Protein AF-0000000074025748 (afdb_homodimer)

Foldseek 3Di:
DVPLVVVCPDLVLLLQLLLLLLLLLLLLLLQLLLLLLQHGQLQLLLLLQLLLLQLLLQCLVVVDNVRSLVRLLVSLLVLLLVLLCCCVVVVPDSNVSSVVSNVCSLVVSQVVLCVRQVDGFKNPVRQGAAQFFAAPVVCCPPPSRSSNPGRAGPSSVVSVVVLVVSQCCLPPDPLNVLSNCNNPPVPVSVVVPHDSSVSSSVSSSSSSSSSSSSSNCQCRGSHVMRGRSSCVCSSVLSNLLCLLLVSHSVSSSVSSSQLSSLVSSLVVCVVVVNPSVVSVCRSVVSSVVSNVVSVVVVVVVVVVVVVVVD/DVVLVCVCPDLVLLLQLLLLLLLLLLLLLLQLLLLLLQHGQLQLLLLLQLLLLQLLLQCLVVVDNVRSLVRLLVSLLVLLLVLLCCCPVVVPDSNVSSVVSNVCSLVVSQVVLCVRQVDGFKNPVRQGAAQFFAAPVVCCPPPSVSSNPGRAGPSSVVSVVVLVVSQCCLPPDPLNVLSNCNNPPVPVSVVVPHDSSVSSSVSSSSSSSSSSSSSNCQCRGSHVMRGRSSCVCSSVLSNLLCLLLVSHSVSSSVSSSQLSSLVSSLVVCVVVVNPSVVSVCRSVVSSVVSNVVSVVVVVVVVVVVVVVVD

Radius of gyration: 24.57 Å; Cα contacts (8 Å, |Δi|>4): 1236; chains: 2; bounding box: 63×82×52 Å

Organism: NCBI:txid312168

Secondary structure (DSSP, 8-state):
-TTHHHHHTSHHHHHHHHHHHHHHHHHHHHHHHHHHTT---TTHHHHHHHHHHHHHHHHHHHT-HHHHHHHHHHHHHHHHHHHHIIIIIS---HHHHHHHHHHHHHHHHHHHHHHHH--SSB--S--PPPPPB---HHHHTSTTHHHHHTT-BHHHHHHHHHHHHHHHHHHHSHHHHHHHHHHH-HHHHHHTT--HHHHHHHHHHHHHHHHHHHHHHIIIII-SS-BTTTTTTHHHHHHHHHHHTTT-HHHHHHHHHHHHHHHHHHHHHHHTTS-HHHHHHHHHHHHHHHHHHHHHHHHHHHHHHHHH--/-TTHHHHHTSHHHHHHHHHHHHHHHHHHHHHHHHHHTT---TTHHHHHHHHHHHHHHHHHHHT-HHHHHHHHHHHHHHHHHHHHIIIIIS---HHHHHHHHHHHHHHHHHHHHHHHH--SSB--S--PPPPPB---HHHHTSTTHHHHHTT-BHHHHHHHHHHHHHHHHHHHSHHHHHHHHHHH-HHHHHHTT--HHHHHHHHHHHHHHHHHHHHHHIIIII-SS-BTTTTTTHHHHHHHHHHHTTT-HHHHHHHHHHHHHHHHHHHHHHHTTS-HHHHHHHHHHHHHHHHHHHHHHHHHHHHHHHHH--

InterPro domains:
  IPR001851 ABC transporter, permease [PF02653] (16-289)

pLDDT: mean 83.45, std 15.65, range [40.78, 98.81]

Structure (mmCIF, N/CA/C/O backbone):
data_AF-0000000074025748-model_v1
#
loop_
_entity.id
_entity.type
_entity.pdbx_description
1 polymer 'Simple sugar transport system permease protein'
#
loop_
_atom_site.group_PDB
_atom_site.id
_atom_site.type_symbol
_atom_site.label_atom_id
_atom_site.label_alt_id
_atom_site.label_comp_id
_atom_site.label_asym_id
_atom_site.label_entity_id
_atom_site.label_seq_id
_atom_site.pdbx_PDB_ins_code
_atom_site.Cartn_x
_atom_site.Cartn_y
_atom_site.Cartn_z
_atom_site.occupancy
_atom_site.B_iso_or_equiv
_atom_site.auth_seq_id
_atom_site.auth_comp_id
_atom_site.auth_asym_id
_atom_site.auth_atom_id
_atom_site.pdbx_PDB_model_num
ATOM 1 N N . MET A 1 1 ? -16.547 -20.031 23.531 1 47.56 1 MET A N 1
ATOM 2 C CA . MET A 1 1 ? -15.164 -20.453 23.344 1 47.56 1 MET A CA 1
ATOM 3 C C . MET A 1 1 ? -15.062 -21.969 23.219 1 47.56 1 MET A C 1
ATOM 5 O O . MET A 1 1 ? -14.141 -22.484 22.594 1 47.56 1 MET A O 1
ATOM 9 N N . GLU A 1 2 ? -15.875 -22.641 23.812 1 54.81 2 GLU A N 1
ATOM 10 C CA . GLU A 1 2 ? -15.875 -24.094 23.891 1 54.81 2 GLU A CA 1
ATOM 11 C C . GLU A 1 2 ? -16.062 -24.719 22.516 1 54.81 2 GLU A C 1
ATOM 13 O O . GLU A 1 2 ? -15.516 -25.781 22.234 1 54.81 2 GLU A O 1
ATOM 18 N N . ASN A 1 3 ? -16.625 -23.922 21.562 1 64.69 3 ASN A N 1
ATOM 19 C CA . ASN A 1 3 ? -17.016 -24.484 20.266 1 64.69 3 ASN A CA 1
ATOM 20 C C . ASN A 1 3 ? -16.031 -24.109 19.172 1 64.69 3 ASN A C 1
ATOM 22 O O . ASN A 1 3 ? -16.156 -24.578 18.031 1 64.69 3 ASN A O 1
ATOM 26 N N . LEU A 1 4 ? -14.945 -23.391 19.562 1 73.75 4 LEU A N 1
ATOM 27 C CA . LEU A 1 4 ? -14.008 -22.953 18.547 1 73.75 4 LEU A CA 1
ATOM 28 C C . LEU A 1 4 ? -13.008 -24.047 18.219 1 73.75 4 LEU A C 1
ATOM 30 O O . LEU A 1 4 ? -12.633 -24.234 17.047 1 73.75 4 LEU A O 1
ATOM 34 N N . LEU A 1 5 ? -12.695 -24.812 19.188 1 76.69 5 LEU A N 1
ATOM 35 C CA . LEU A 1 5 ? -11.648 -25.812 19 1 76.69 5 LEU A CA 1
ATOM 36 C C . LEU A 1 5 ? -12.117 -26.906 18.031 1 76.69 5 LEU A C 1
ATOM 38 O O . LEU A 1 5 ? -11.406 -27.25 17.094 1 76.69 5 LEU A O 1
ATOM 42 N N . PRO A 1 6 ? -13.281 -27.391 18.328 1 75.19 6 PRO A N 1
ATOM 43 C CA . PRO A 1 6 ? -13.758 -28.391 17.359 1 75.19 6 PRO A CA 1
ATOM 44 C C . PRO A 1 6 ? -13.859 -27.828 15.938 1 75.19 6 PRO A C 1
ATOM 46 O O . PRO A 1 6 ? -13.648 -28.562 14.969 1 75.19 6 PRO A O 1
ATOM 49 N N . ILE A 1 7 ? -14.102 -26.656 15.82 1 76.69 7 ILE A N 1
ATOM 50 C CA . ILE A 1 7 ? -14.234 -26.031 14.508 1 76.69 7 ILE A CA 1
ATOM 51 C C . ILE A 1 7 ? -12.867 -25.922 13.844 1 76.69 7 ILE A C 1
ATOM 53 O O . ILE A 1 7 ? -12.711 -26.266 12.664 1 76.69 7 ILE A O 1
ATOM 57 N N . ILE A 1 8 ? -11.945 -25.578 14.648 1 80.19 8 ILE A N 1
ATOM 58 C CA . ILE A 1 8 ? -10.602 -25.359 14.133 1 80.19 8 ILE A CA 1
ATOM 59 C C . ILE A 1 8 ? -10 -26.688 13.688 1 80.19 8 ILE A C 1
ATOM 61 O O . ILE A 1 8 ? -9.25 -26.75 12.719 1 80.19 8 ILE A O 1
ATOM 65 N N . PHE A 1 9 ? -10.414 -27.719 14.312 1 80.81 9 PHE A N 1
ATOM 66 C CA . PHE A 1 9 ? -9.844 -29.016 13.969 1 80.81 9 PHE A CA 1
ATOM 67 C C . PHE A 1 9 ? -10.75 -29.781 13.008 1 80.81 9 PHE A C 1
ATOM 69 O O . PHE A 1 9 ? -10.516 -30.953 12.719 1 80.81 9 PHE A O 1
ATOM 76 N N . SER A 1 10 ? -11.648 -29.125 12.469 1 79.81 10 SER A N 1
ATOM 77 C CA . SER A 1 10 ? -12.562 -29.766 11.516 1 79.81 10 SER A CA 1
ATOM 78 C C . SER A 1 10 ? -12 -29.719 10.102 1 79.81 10 SER A C 1
ATOM 80 O O . SER A 1 10 ? -11.125 -28.906 9.797 1 79.81 10 SER A O 1
ATOM 82 N N . THR A 1 11 ? -12.477 -30.688 9.32 1 78.69 11 THR A N 1
ATOM 83 C CA . THR A 1 11 ? -12.062 -30.75 7.922 1 78.69 11 THR A CA 1
ATOM 84 C C . THR A 1 11 ? -12.602 -29.562 7.137 1 78.69 11 THR A C 1
ATOM 86 O O . THR A 1 11 ? -11.953 -29.078 6.203 1 78.69 11 THR A O 1
ATOM 89 N N . SER A 1 12 ? -13.688 -29.109 7.57 1 81.06 12 SER A N 1
ATOM 90 C CA . SER A 1 12 ? -14.281 -27.953 6.914 1 81.06 12 SER A CA 1
ATOM 91 C C . SER A 1 12 ? -13.422 -26.719 7.102 1 81.06 12 SER A C 1
ATOM 93 O O . SER A 1 12 ? -13.32 -25.891 6.195 1 81.06 12 SER A O 1
ATOM 95 N N . PHE A 1 13 ? -12.859 -26.641 8.242 1 86.81 13 PHE A N 1
ATOM 96 C CA . PHE A 1 13 ? -11.992 -25.5 8.508 1 86.81 13 PHE A CA 1
ATOM 97 C C . PHE A 1 13 ? -10.711 -25.594 7.684 1 86.81 13 PHE A C 1
ATOM 99 O O . PHE A 1 13 ? -10.25 -24.594 7.129 1 86.81 13 PHE A O 1
ATOM 106 N N . ALA A 1 14 ? -10.172 -26.734 7.613 1 87 14 ALA A N 1
ATOM 107 C CA . ALA A 1 14 ? -8.977 -26.922 6.797 1 87 14 ALA A CA 1
ATOM 108 C C . ALA A 1 14 ? -9.25 -26.578 5.336 1 87 14 ALA A C 1
ATOM 110 O O . ALA A 1 14 ? -8.391 -26.016 4.656 1 87 14 ALA A O 1
ATOM 111 N N . TYR A 1 15 ? -10.422 -26.969 4.906 1 86.38 15 TYR A N 1
ATOM 112 C CA . TYR A 1 15 ? -10.852 -26.609 3.559 1 86.38 15 TYR A CA 1
ATOM 113 C C . TYR A 1 15 ? -10.883 -25.094 3.377 1 86.38 15 TYR A C 1
ATOM 115 O O . TYR A 1 15 ? -10.391 -24.578 2.371 1 86.38 15 TYR A O 1
ATOM 123 N N . SER A 1 16 ? -11.398 -24.438 4.379 1 86.94 16 SER A N 1
ATOM 124 C CA . SER A 1 16 ? -11.508 -22.984 4.32 1 86.94 16 SER A CA 1
ATOM 125 C C . SER A 1 16 ? -10.133 -22.328 4.34 1 86.94 16 SER A C 1
ATOM 127 O O . SER A 1 16 ? -9.922 -21.312 3.686 1 86.94 16 SER A O 1
ATOM 129 N N . VAL A 1 17 ? -9.25 -22.859 5.07 1 90.44 17 VAL A N 1
ATOM 130 C CA . VAL A 1 17 ? -7.902 -22.312 5.164 1 90.44 17 VAL A CA 1
ATOM 131 C C . VAL A 1 17 ? -7.234 -22.344 3.791 1 90.44 17 VAL A C 1
ATOM 133 O O . VAL A 1 17 ? -6.652 -21.344 3.35 1 90.44 17 VAL A O 1
ATOM 136 N N . LEU A 1 18 ? -7.363 -23.453 3.15 1 91.88 18 LEU A N 1
ATOM 137 C CA . LEU A 1 18 ? -6.73 -23.594 1.842 1 91.88 18 LEU A CA 1
ATOM 138 C C . LEU A 1 18 ? -7.383 -22.672 0.82 1 91.88 18 LEU A C 1
ATOM 140 O O . LEU A 1 18 ? -6.703 -22.109 -0.042 1 91.88 18 LEU A O 1
ATOM 144 N N . ARG A 1 19 ? -8.656 -22.531 0.959 1 90.62 19 ARG A N 1
ATOM 145 C CA . ARG A 1 19 ? -9.406 -21.656 0.062 1 90.62 19 ARG A CA 1
ATOM 146 C C . ARG A 1 19 ? -8.961 -20.219 0.207 1 90.62 19 ARG A C 1
ATOM 148 O O . ARG A 1 19 ? -8.727 -19.531 -0.791 1 90.62 19 ARG A O 1
ATOM 155 N N . VAL A 1 20 ? -8.773 -19.812 1.42 1 90.44 20 VAL A N 1
ATOM 156 C CA . VAL A 1 20 ? -8.422 -18.422 1.695 1 90.44 20 VAL A CA 1
ATOM 157 C C . VAL A 1 20 ? -6.938 -18.203 1.401 1 90.44 20 VAL A C 1
ATOM 159 O O . VAL A 1 20 ? -6.539 -17.094 1.01 1 90.44 20 VAL A O 1
ATOM 162 N N . THR A 1 21 ? -6.168 -19.203 1.492 1 94.94 21 THR A N 1
ATOM 163 C CA . THR A 1 21 ? -4.727 -19.141 1.292 1 94.94 21 THR A CA 1
ATOM 164 C C . THR A 1 21 ? -4.391 -19.016 -0.193 1 94.94 21 THR A C 1
ATOM 166 O O . THR A 1 21 ? -3.377 -18.422 -0.562 1 94.94 21 THR A O 1
ATOM 169 N N . THR A 1 22 ? -5.195 -19.484 -1.044 1 96.25 22 THR A N 1
ATOM 170 C CA . THR A 1 22 ? -4.895 -19.672 -2.459 1 96.25 22 THR A CA 1
ATOM 171 C C . THR A 1 22 ? -4.527 -18.328 -3.111 1 96.25 22 THR A C 1
ATOM 173 O O . THR A 1 22 ? -3.469 -18.219 -3.732 1 96.25 22 THR A O 1
ATOM 176 N N . PRO A 1 23 ? -5.336 -17.281 -2.971 1 96.56 23 PRO A N 1
ATOM 177 C CA . PRO A 1 23 ? -4.953 -16.031 -3.619 1 96.56 23 PRO A CA 1
ATOM 178 C C . PRO A 1 23 ? -3.691 -15.414 -3.014 1 96.56 23 PRO A C 1
ATOM 180 O O . PRO A 1 23 ? -2.885 -14.82 -3.732 1 96.56 23 PRO A O 1
ATOM 183 N N . ILE A 1 24 ? -3.488 -15.586 -1.775 1 95.88 24 ILE A N 1
ATOM 184 C CA . ILE A 1 24 ? -2.305 -15.078 -1.092 1 95.88 24 ILE A CA 1
ATOM 185 C C . ILE A 1 24 ? -1.064 -15.812 -1.591 1 95.88 24 ILE A C 1
ATOM 187 O O . ILE A 1 24 ? -0.014 -15.203 -1.8 1 95.88 24 ILE A O 1
ATOM 191 N N . LEU A 1 25 ? -1.272 -17.094 -1.75 1 97.88 25 LEU A N 1
ATOM 192 C CA . LEU A 1 25 ? -0.148 -17.906 -2.186 1 97.88 25 LEU A CA 1
ATOM 193 C C . LEU A 1 25 ? 0.302 -17.516 -3.588 1 97.88 25 LEU A C 1
ATOM 195 O O . LEU A 1 25 ? 1.498 -17.344 -3.836 1 97.88 25 LEU A O 1
ATOM 199 N N . PHE A 1 26 ? -0.607 -17.344 -4.539 1 98.56 26 PHE A N 1
ATOM 200 C CA . PHE A 1 26 ? -0.257 -16.891 -5.879 1 98.56 26 PHE A CA 1
ATOM 201 C C . PHE A 1 26 ? 0.502 -15.562 -5.816 1 98.56 26 PHE A C 1
ATOM 203 O O . PHE A 1 26 ? 1.557 -15.422 -6.438 1 98.56 26 PHE A O 1
ATOM 210 N N . ALA A 1 27 ? -0.057 -14.648 -5.07 1 98.38 27 ALA A N 1
ATOM 211 C CA . ALA A 1 27 ? 0.539 -13.32 -4.973 1 98.38 27 ALA A CA 1
ATOM 212 C C . ALA A 1 27 ? 1.906 -13.375 -4.297 1 98.38 27 ALA A C 1
ATOM 214 O O . ALA A 1 27 ? 2.816 -12.633 -4.66 1 98.38 27 ALA A O 1
ATOM 215 N N . SER A 1 28 ? 2.051 -14.242 -3.285 1 97.88 28 SER A N 1
ATOM 216 C CA . SER A 1 28 ? 3.324 -14.352 -2.58 1 97.88 28 SER A CA 1
ATOM 217 C C . SER A 1 28 ? 4.402 -14.953 -3.477 1 97.88 28 SER A C 1
ATOM 219 O O . SER A 1 28 ? 5.559 -14.539 -3.428 1 97.88 28 SER A O 1
ATOM 221 N N . LEU A 1 29 ? 4.027 -15.961 -4.211 1 98.56 29 LEU A N 1
ATOM 222 C CA . LEU A 1 29 ? 4.969 -16.547 -5.164 1 98.56 29 LEU A CA 1
ATOM 223 C C . LEU A 1 29 ? 5.363 -15.523 -6.227 1 98.56 29 LEU A C 1
ATOM 225 O O . LEU A 1 29 ? 6.504 -15.508 -6.688 1 98.56 29 LEU A O 1
ATOM 229 N N . ALA A 1 30 ? 4.367 -14.688 -6.625 1 98.69 30 ALA A N 1
ATOM 230 C CA . ALA A 1 30 ? 4.656 -13.578 -7.531 1 98.69 30 ALA A CA 1
ATOM 231 C C . ALA A 1 30 ? 5.695 -12.633 -6.93 1 98.69 30 ALA A C 1
ATOM 233 O O . ALA A 1 30 ? 6.613 -12.195 -7.625 1 98.69 30 ALA A O 1
ATOM 234 N N . ALA A 1 31 ? 5.555 -12.375 -5.703 1 97.62 31 ALA A N 1
ATOM 235 C CA . ALA A 1 31 ? 6.465 -11.477 -5 1 97.62 31 ALA A CA 1
ATOM 236 C C . ALA A 1 31 ? 7.879 -12.047 -4.953 1 97.62 31 ALA A C 1
ATOM 238 O O . ALA A 1 31 ? 8.859 -11.305 -5.066 1 97.62 31 ALA A O 1
ATOM 239 N N . ILE A 1 32 ? 8.039 -13.328 -4.836 1 97.75 32 ILE A N 1
ATOM 240 C CA . ILE A 1 32 ? 9.344 -13.977 -4.754 1 97.75 32 ILE A CA 1
ATOM 241 C C . ILE A 1 32 ? 10.133 -13.719 -6.035 1 97.75 32 ILE A C 1
ATOM 243 O O . ILE A 1 32 ? 11.305 -13.359 -5.988 1 97.75 32 ILE A O 1
ATOM 247 N N . ILE A 1 33 ? 9.484 -13.867 -7.125 1 98.25 33 ILE A N 1
ATOM 248 C CA . ILE A 1 33 ? 10.164 -13.82 -8.414 1 98.25 33 ILE A CA 1
ATOM 249 C C . ILE A 1 33 ? 10.719 -12.422 -8.656 1 98.25 33 ILE A C 1
ATOM 251 O O . ILE A 1 33 ? 11.891 -12.266 -9.008 1 98.25 33 ILE A O 1
ATOM 255 N N . SER A 1 34 ? 9.891 -11.445 -8.477 1 97.75 34 SER A N 1
ATOM 256 C CA . SER A 1 34 ? 10.352 -10.078 -8.703 1 97.75 34 SER A CA 1
ATOM 257 C C . SER A 1 34 ? 11.414 -9.68 -7.684 1 97.75 34 SER A C 1
ATOM 259 O O . SER A 1 34 ? 12.414 -9.047 -8.031 1 97.75 34 SER A O 1
ATOM 261 N N . ASP A 1 35 ? 11.195 -10.109 -6.488 1 95.75 35 ASP A N 1
ATOM 262 C CA . ASP A 1 35 ? 12.141 -9.773 -5.426 1 95.75 35 ASP A CA 1
ATOM 263 C C . ASP A 1 35 ? 13.508 -10.398 -5.688 1 95.75 35 ASP A C 1
ATOM 265 O O . ASP A 1 35 ? 14.539 -9.766 -5.461 1 95.75 35 ASP A O 1
ATOM 269 N N . LYS A 1 36 ? 13.547 -11.594 -6.133 1 97.12 36 LYS A N 1
ATOM 270 C CA . LYS A 1 36 ? 14.797 -12.297 -6.414 1 97.12 36 LYS A CA 1
ATOM 271 C C . LYS A 1 36 ? 15.562 -11.617 -7.551 1 97.12 36 LYS A C 1
ATOM 273 O O . LYS A 1 36 ? 16.781 -11.781 -7.672 1 97.12 36 LYS A O 1
ATOM 278 N N . ALA A 1 37 ? 14.852 -10.891 -8.336 1 97.69 37 ALA A N 1
ATOM 279 C CA . ALA A 1 37 ? 15.5 -10.164 -9.43 1 97.69 37 ALA A CA 1
ATOM 280 C C . ALA A 1 37 ? 15.969 -8.789 -8.977 1 97.69 37 ALA A C 1
ATOM 282 O O . ALA A 1 37 ? 16.484 -8.008 -9.781 1 97.69 37 ALA A O 1
ATOM 283 N N . GLY A 1 38 ? 15.711 -8.453 -7.738 1 94.5 38 GLY A N 1
ATOM 284 C CA . GLY A 1 38 ? 16.172 -7.188 -7.195 1 94.5 38 GLY A CA 1
ATOM 285 C C . GLY A 1 38 ? 15.164 -6.066 -7.371 1 94.5 38 GLY A C 1
ATOM 286 O O . GLY A 1 38 ? 15.492 -4.895 -7.176 1 94.5 38 GLY A O 1
ATOM 287 N N . VAL A 1 39 ? 13.961 -6.395 -7.785 1 94.25 39 VAL A N 1
ATOM 288 C CA . VAL A 1 39 ? 12.914 -5.398 -7.965 1 94.25 39 VAL A CA 1
ATOM 289 C C . VAL A 1 39 ? 11.648 -5.84 -7.238 1 94.25 39 VAL A C 1
ATOM 291 O O . VAL A 1 39 ? 11.133 -6.938 -7.484 1 94.25 39 VAL A O 1
ATOM 294 N N . ILE A 1 40 ? 11.18 -5.031 -6.395 1 92.38 40 ILE A N 1
ATOM 295 C CA . ILE A 1 40 ? 10.008 -5.391 -5.602 1 92.38 40 ILE A CA 1
ATOM 296 C C . ILE A 1 40 ? 8.734 -4.977 -6.344 1 92.38 40 ILE A C 1
ATOM 298 O O . ILE A 1 40 ? 8.617 -3.836 -6.797 1 92.38 40 ILE A O 1
ATOM 302 N N . ASN A 1 41 ? 7.805 -5.891 -6.48 1 95.75 41 ASN A N 1
ATOM 303 C CA . ASN A 1 41 ? 6.527 -5.586 -7.117 1 95.75 41 ASN A CA 1
ATOM 304 C C . ASN A 1 41 ? 5.477 -5.172 -6.094 1 95.75 41 ASN A C 1
ATOM 306 O O . ASN A 1 41 ? 4.625 -5.98 -5.711 1 95.75 41 ASN A O 1
ATOM 310 N N . ILE A 1 42 ? 5.441 -3.916 -5.828 1 91.88 42 ILE A N 1
ATOM 311 C CA . ILE A 1 42 ? 4.512 -3.375 -4.844 1 91.88 42 ILE A CA 1
ATOM 312 C C . ILE A 1 42 ? 3.119 -3.258 -5.461 1 91.88 42 ILE A C 1
ATOM 314 O O . ILE A 1 42 ? 2.125 -3.129 -4.742 1 91.88 42 ILE A O 1
ATOM 318 N N . GLY A 1 43 ? 3.01 -3.434 -6.707 1 95.19 43 GLY A N 1
ATOM 319 C CA . GLY A 1 43 ? 1.751 -3.266 -7.418 1 95.19 43 GLY A CA 1
ATOM 320 C C . GLY A 1 43 ? 0.9 -4.523 -7.426 1 95.19 43 GLY A C 1
ATOM 321 O O . GLY A 1 43 ? -0.123 -4.582 -8.109 1 95.19 43 GLY A O 1
ATOM 322 N N . LEU A 1 44 ? 1.268 -5.492 -6.656 1 97.5 44 LEU A N 1
ATOM 323 C CA . LEU A 1 44 ? 0.586 -6.781 -6.676 1 97.5 44 LEU A CA 1
ATOM 324 C C . LEU A 1 44 ? -0.895 -6.621 -6.352 1 97.5 44 LEU A C 1
ATOM 326 O O . LEU A 1 44 ? -1.743 -7.281 -6.953 1 97.5 44 LEU A O 1
ATOM 330 N N . GLU A 1 45 ? -1.177 -5.777 -5.422 1 95.25 45 GLU A N 1
ATOM 331 C CA . GLU A 1 45 ? -2.561 -5.527 -5.027 1 95.25 45 GLU A CA 1
ATOM 332 C C . GLU A 1 45 ? -3.402 -5.086 -6.223 1 95.25 45 GLU A C 1
ATOM 334 O O . GLU A 1 45 ? -4.473 -5.645 -6.477 1 95.25 45 GLU A O 1
ATOM 339 N N . GLY A 1 46 ? -2.9 -4.133 -6.926 1 95.75 46 GLY A N 1
ATOM 340 C CA . GLY A 1 46 ? -3.611 -3.604 -8.078 1 95.75 46 GLY A CA 1
ATOM 341 C C . GLY A 1 46 ? -3.631 -4.555 -9.258 1 95.75 46 GLY A C 1
ATOM 342 O O . GLY A 1 46 ? -4.625 -4.637 -9.984 1 95.75 46 GLY A O 1
ATOM 343 N N . ILE A 1 47 ? -2.582 -5.234 -9.461 1 98.12 47 ILE A N 1
ATOM 344 C CA . ILE A 1 47 ? -2.484 -6.195 -10.555 1 98.12 47 ILE A CA 1
ATOM 345 C C . ILE A 1 47 ? -3.51 -7.312 -10.352 1 98.12 47 ILE A C 1
ATOM 347 O O . ILE A 1 47 ? -4.238 -7.668 -11.281 1 98.12 47 ILE A O 1
ATOM 351 N N . MET A 1 48 ? -3.594 -7.805 -9.141 1 98.38 48 MET A N 1
ATOM 352 C CA . MET A 1 48 ? -4.582 -8.836 -8.836 1 98.38 48 MET A CA 1
ATOM 353 C C . MET A 1 48 ? -6 -8.32 -9.07 1 98.38 48 MET A C 1
ATOM 355 O O . MET A 1 48 ? -6.832 -9.016 -9.648 1 98.38 48 MET A O 1
ATOM 359 N N . LEU A 1 49 ? -6.234 -7.113 -8.633 1 96.06 49 LEU A N 1
ATOM 360 C CA . LEU A 1 49 ? -7.566 -6.523 -8.711 1 96.06 49 LEU A CA 1
ATOM 361 C C . LEU A 1 49 ? -8 -6.363 -10.164 1 96.06 49 LEU A C 1
ATOM 363 O O . LEU A 1 49 ? -9.125 -6.73 -10.523 1 96.06 49 LEU A O 1
ATOM 367 N N . PHE A 1 50 ? -7.133 -5.805 -10.977 1 97.12 50 PHE A N 1
ATOM 368 C CA . PHE A 1 50 ? -7.453 -5.602 -12.383 1 97.12 50 PHE A CA 1
ATOM 369 C C . PHE A 1 50 ? -7.633 -6.934 -13.094 1 97.12 50 PHE A C 1
ATOM 371 O O . PHE A 1 50 ? -8.5 -7.07 -13.961 1 97.12 50 PHE A O 1
ATOM 378 N N . ALA A 1 51 ? -6.797 -7.859 -12.75 1 98.38 51 ALA A N 1
ATOM 379 C CA . ALA A 1 51 ? -6.906 -9.195 -13.328 1 98.38 51 ALA A CA 1
ATOM 380 C C . ALA A 1 51 ? -8.242 -9.844 -12.961 1 98.38 51 ALA A C 1
ATOM 382 O O . ALA A 1 51 ? -8.859 -10.508 -13.789 1 98.38 51 ALA A O 1
ATOM 383 N N . ALA A 1 52 ? -8.648 -9.703 -11.727 1 96.81 52 ALA A N 1
ATOM 384 C CA . ALA A 1 52 ? -9.938 -10.234 -11.281 1 96.81 52 ALA A CA 1
ATOM 385 C C . ALA A 1 52 ? -11.078 -9.688 -12.133 1 96.81 52 ALA A C 1
ATOM 387 O O . ALA A 1 52 ? -11.969 -10.438 -12.539 1 96.81 52 ALA A O 1
ATOM 388 N N . LEU A 1 53 ? -11.039 -8.414 -12.406 1 95.19 53 LEU A N 1
ATOM 389 C CA . LEU A 1 53 ? -12.094 -7.789 -13.203 1 95.19 53 LEU A CA 1
ATOM 390 C C . LEU A 1 53 ? -12.086 -8.312 -14.633 1 95.19 53 LEU A C 1
ATOM 392 O O . LEU A 1 53 ? -13.125 -8.711 -15.164 1 95.19 53 LEU A O 1
ATOM 396 N N . MET A 1 54 ? -10.898 -8.281 -15.219 1 96.62 54 MET A N 1
ATOM 397 C CA . MET A 1 54 ? -10.805 -8.672 -16.625 1 96.62 54 MET A CA 1
ATOM 398 C C . MET A 1 54 ? -11.148 -10.148 -16.797 1 96.62 54 MET A C 1
ATOM 400 O O . MET A 1 54 ? -11.703 -10.539 -17.828 1 96.62 54 MET A O 1
ATOM 404 N N . GLY A 1 55 ? -10.797 -10.945 -15.797 1 95.75 55 GLY A N 1
ATOM 405 C CA . GLY A 1 55 ? -11.203 -12.344 -15.844 1 95.75 55 GLY A CA 1
ATOM 406 C C . GLY A 1 55 ? -12.711 -12.516 -15.922 1 95.75 55 GLY A C 1
ATOM 407 O O . GLY A 1 55 ? -13.211 -13.242 -16.781 1 95.75 55 GLY A O 1
ATOM 408 N N . VAL A 1 56 ? -13.43 -11.828 -15.117 1 92.62 56 VAL A N 1
ATOM 409 C CA . VAL A 1 56 ? -14.883 -11.945 -15.047 1 92.62 56 VAL A CA 1
ATOM 410 C C . VAL A 1 56 ? -15.508 -11.398 -16.328 1 92.62 56 VAL A C 1
ATOM 412 O O . VAL A 1 56 ? -16.422 -12.008 -16.891 1 92.62 56 VAL A O 1
ATOM 415 N N . ILE A 1 57 ? -15.023 -10.242 -16.781 1 92.94 57 ILE A N 1
ATOM 416 C CA . ILE A 1 57 ? -15.586 -9.602 -17.953 1 92.94 57 ILE A CA 1
ATOM 417 C C . ILE A 1 57 ? -15.391 -10.5 -19.172 1 92.94 57 ILE A C 1
ATOM 419 O O . ILE A 1 57 ? -16.328 -10.742 -19.938 1 92.94 57 ILE A O 1
ATOM 423 N N . SER A 1 58 ? -14.234 -10.961 -19.328 1 93.62 58 SER A N 1
ATOM 424 C CA . SER A 1 58 ? -13.93 -11.789 -20.5 1 93.62 58 SER A CA 1
ATOM 425 C C . SER A 1 58 ? -14.672 -13.117 -20.438 1 93.62 58 SER A C 1
ATOM 427 O O . SER A 1 58 ? -15.148 -13.617 -21.453 1 93.62 58 SER A O 1
ATOM 429 N N . SER A 1 59 ? -14.711 -13.664 -19.25 1 91.75 59 SER A N 1
ATOM 430 C CA . SER A 1 59 ? -15.453 -14.914 -19.094 1 91.75 59 SER A CA 1
ATOM 431 C C . SER A 1 59 ? -16.938 -14.719 -19.391 1 91.75 59 SER A C 1
ATOM 433 O O . SER A 1 59 ? -17.578 -15.586 -19.984 1 91.75 59 SER A O 1
ATOM 435 N N . ALA A 1 60 ? -17.484 -13.664 -18.953 1 87.06 60 ALA A N 1
ATOM 436 C CA . ALA A 1 60 ? -18.906 -13.367 -19.156 1 87.06 60 ALA A CA 1
ATOM 437 C C . ALA A 1 60 ? -19.219 -13.18 -20.641 1 87.06 60 ALA A C 1
ATOM 439 O O . ALA A 1 60 ? -20.266 -13.633 -21.125 1 87.06 60 ALA A O 1
ATOM 440 N N . PHE A 1 61 ? -18.375 -12.523 -21.328 1 89.06 61 PHE A N 1
ATOM 441 C CA . PHE A 1 61 ? -18.609 -12.219 -22.734 1 89.06 61 PHE A CA 1
ATOM 442 C C . PHE A 1 61 ? -18.391 -13.453 -23.594 1 89.06 61 PHE A C 1
ATOM 444 O O . PHE A 1 61 ? -19.094 -13.656 -24.578 1 89.06 61 PHE A O 1
ATOM 451 N N . THR A 1 62 ? -17.438 -14.281 -23.234 1 91.19 62 THR A N 1
ATOM 452 C CA . THR A 1 62 ? -17.094 -15.414 -24.078 1 91.19 62 THR A CA 1
ATOM 453 C C . THR A 1 62 ? -17.734 -16.703 -23.562 1 91.19 62 THR A C 1
ATOM 455 O O . THR A 1 62 ? -17.766 -17.703 -24.25 1 91.19 62 THR A O 1
ATOM 458 N N . GLN A 1 63 ? -18.172 -16.688 -22.312 1 89.19 63 GLN A N 1
ATOM 459 C CA . GLN A 1 63 ? -18.75 -17.859 -21.641 1 89.19 63 GLN A CA 1
ATOM 460 C C . GLN A 1 63 ? -17.734 -19 -21.547 1 89.19 63 GLN A C 1
ATOM 462 O O . GLN A 1 63 ? -18.094 -20.156 -21.734 1 89.19 63 GLN A O 1
ATOM 467 N N . SER A 1 64 ? -16.547 -18.625 -21.438 1 91.62 64 SER A N 1
ATOM 468 C CA . SER A 1 64 ? -15.477 -19.594 -21.312 1 91.62 64 SER A CA 1
ATOM 469 C C . SER A 1 64 ? -14.594 -19.297 -20.109 1 91.62 64 SER A C 1
ATOM 471 O O . SER A 1 64 ? -14.055 -18.188 -19.984 1 91.62 64 SER A O 1
ATOM 473 N N . VAL A 1 65 ? -14.422 -20.266 -19.25 1 90.62 65 VAL A N 1
ATOM 474 C CA . VAL A 1 65 ? -13.602 -20.125 -18.047 1 90.62 65 VAL A CA 1
ATOM 475 C C . VAL A 1 65 ? -12.133 -19.984 -18.438 1 90.62 65 VAL A C 1
ATOM 477 O O . VAL A 1 65 ? -11.406 -19.172 -17.859 1 90.62 65 VAL A O 1
ATOM 480 N N . LEU A 1 66 ? -11.766 -20.703 -19.422 1 93.25 66 LEU A N 1
ATOM 481 C CA . LEU A 1 66 ? -10.375 -20.719 -19.859 1 93.25 66 LEU A CA 1
ATOM 482 C C . LEU A 1 66 ? -9.977 -19.344 -20.406 1 93.25 66 LEU A C 1
ATOM 484 O O . LEU A 1 66 ? -8.891 -18.844 -20.109 1 93.25 66 LEU A O 1
ATOM 488 N N . ILE A 1 67 ? -10.844 -18.766 -21.172 1 95.19 67 ILE A N 1
ATOM 489 C CA . ILE A 1 67 ? -10.555 -17.453 -21.719 1 95.19 67 ILE A CA 1
ATOM 490 C C . ILE A 1 67 ? -10.5 -16.422 -20.594 1 95.19 67 ILE A C 1
ATOM 492 O O . ILE A 1 67 ? -9.688 -15.492 -20.641 1 95.19 67 ILE A O 1
ATOM 496 N N . GLY A 1 68 ? -11.391 -16.562 -19.594 1 95.5 68 GLY A N 1
ATOM 497 C CA . GLY A 1 68 ? -11.359 -15.664 -18.438 1 95.5 68 GLY A CA 1
ATOM 498 C C . GLY A 1 68 ? -10.031 -15.703 -17.703 1 95.5 68 GLY A C 1
ATOM 499 O O . GLY A 1 68 ? -9.445 -14.656 -17.422 1 95.5 68 GLY A O 1
ATOM 500 N N . VAL A 1 69 ? -9.562 -16.922 -17.5 1 96.12 69 VAL A N 1
ATOM 501 C CA . VAL A 1 69 ? -8.312 -17.094 -16.766 1 96.12 69 VAL A CA 1
ATOM 502 C C . VAL A 1 69 ? -7.148 -16.562 -17.594 1 96.12 69 VAL A C 1
ATOM 504 O O . VAL A 1 69 ? -6.262 -15.883 -17.078 1 96.12 69 VAL A O 1
ATOM 507 N N . LEU A 1 70 ? -7.137 -16.828 -18.891 1 97.75 70 LEU A N 1
ATOM 508 C CA . LEU A 1 70 ? -6.074 -16.375 -19.781 1 97.75 70 LEU A CA 1
ATOM 509 C C . LEU A 1 70 ? -6.039 -14.844 -19.844 1 97.75 70 LEU A C 1
ATOM 511 O O . LEU A 1 70 ? -4.961 -14.242 -19.875 1 97.75 70 LEU A O 1
ATOM 515 N N . CYS A 1 71 ? -7.211 -14.266 -19.844 1 97.62 71 CYS A N 1
ATOM 516 C CA . CYS A 1 71 ? -7.281 -12.812 -19.859 1 97.62 71 CYS A CA 1
ATOM 517 C C . CYS A 1 71 ? -6.789 -12.219 -18.547 1 97.62 71 CYS A C 1
ATOM 519 O O . CYS A 1 71 ? -6.156 -11.164 -18.547 1 97.62 71 CYS A O 1
ATOM 521 N N . ALA A 1 72 ? -7.145 -12.859 -17.453 1 98.19 72 ALA A N 1
ATOM 522 C CA . ALA A 1 72 ? -6.637 -12.406 -16.156 1 98.19 72 ALA A CA 1
ATOM 523 C C . ALA A 1 72 ? -5.113 -12.453 -16.125 1 98.19 72 ALA A C 1
ATOM 525 O O . ALA A 1 72 ? -4.469 -11.492 -15.695 1 98.19 72 ALA A O 1
ATOM 526 N N . VAL A 1 73 ? -4.551 -13.539 -16.625 1 98.69 73 VAL A N 1
ATOM 527 C CA . VAL A 1 73 ? -3.102 -13.695 -16.641 1 98.69 73 VAL A CA 1
ATOM 528 C C . VAL A 1 73 ? -2.48 -12.648 -17.578 1 98.69 73 VAL A C 1
ATOM 530 O O . VAL A 1 73 ? -1.488 -12.008 -17.219 1 98.69 73 VAL A O 1
ATOM 533 N N . ALA A 1 74 ? -3.049 -12.445 -18.703 1 98.75 74 ALA A N 1
ATOM 534 C CA . ALA A 1 74 ? -2.557 -11.461 -19.672 1 98.75 74 ALA A CA 1
ATOM 535 C C . ALA A 1 74 ? -2.584 -10.055 -19.062 1 98.75 74 ALA A C 1
ATOM 537 O O . ALA A 1 74 ? -1.664 -9.266 -19.281 1 98.75 74 ALA A O 1
ATOM 538 N N . THR A 1 75 ? -3.664 -9.766 -18.375 1 98.5 75 THR A N 1
ATOM 539 C CA . THR A 1 75 ? -3.785 -8.469 -17.719 1 98.5 75 THR A CA 1
ATOM 540 C C . THR A 1 75 ? -2.691 -8.289 -16.672 1 98.5 75 THR A C 1
ATOM 542 O O . THR A 1 75 ? -2.1 -7.215 -16.562 1 98.5 75 THR A O 1
ATOM 545 N N . GLY A 1 76 ? -2.453 -9.352 -15.883 1 98.69 76 GLY A N 1
ATOM 546 C CA . GLY A 1 76 ? -1.374 -9.297 -14.906 1 98.69 76 GLY A CA 1
ATOM 547 C C . GLY A 1 76 ? -0.021 -9.016 -15.531 1 98.69 76 GLY A C 1
ATOM 548 O O . GLY A 1 76 ? 0.735 -8.172 -15.039 1 98.69 76 GLY A O 1
ATOM 549 N N . VAL A 1 77 ? 0.231 -9.648 -16.641 1 98.75 77 VAL A N 1
ATOM 550 C CA . VAL A 1 77 ? 1.488 -9.453 -17.359 1 98.75 77 VAL A CA 1
ATOM 551 C C . VAL A 1 77 ? 1.557 -8.031 -17.906 1 98.75 77 VAL A C 1
ATOM 553 O O . VAL A 1 77 ? 2.584 -7.359 -17.781 1 98.75 77 VAL A O 1
ATOM 556 N N . LEU A 1 78 ? 0.502 -7.574 -18.438 1 98.38 78 LEU A N 1
ATOM 557 C CA . LEU A 1 78 ? 0.462 -6.246 -19.047 1 98.38 78 LEU A CA 1
ATOM 558 C C . LEU A 1 78 ? 0.721 -5.164 -18 1 98.38 78 LEU A C 1
ATOM 560 O O . LEU A 1 78 ? 1.513 -4.246 -18.234 1 98.38 78 LEU A O 1
ATOM 564 N N . LEU A 1 79 ? 0.049 -5.234 -16.922 1 97 79 LEU A N 1
ATOM 565 C CA . LEU A 1 79 ? 0.219 -4.219 -15.883 1 97 79 LEU A CA 1
ATOM 566 C C . LEU A 1 79 ? 1.619 -4.285 -15.281 1 97 79 LEU A C 1
ATOM 568 O O . LEU A 1 79 ? 2.186 -3.256 -14.906 1 97 79 LEU A O 1
ATOM 572 N N . SER A 1 80 ? 2.137 -5.488 -15.156 1 98.25 80 SER A N 1
ATOM 573 C CA . SER A 1 80 ? 3.51 -5.613 -14.68 1 98.25 80 SER A CA 1
ATOM 574 C C . SER A 1 80 ? 4.496 -5.008 -15.664 1 98.25 80 SER A C 1
ATOM 576 O O . SER A 1 80 ? 5.535 -4.469 -15.266 1 98.25 80 SER A O 1
ATOM 578 N N . LEU A 1 81 ? 4.199 -5.113 -16.953 1 97.38 81 LEU A N 1
ATOM 579 C CA . LEU A 1 81 ? 5.039 -4.488 -17.969 1 97.38 81 LEU A CA 1
ATOM 580 C C . LEU A 1 81 ? 4.992 -2.971 -17.859 1 97.38 81 LEU A C 1
ATOM 582 O O . LEU A 1 81 ? 6 -2.297 -18.078 1 97.38 81 LEU A O 1
ATOM 586 N N . VAL A 1 82 ? 3.852 -2.457 -17.562 1 92.94 82 VAL A N 1
ATOM 587 C CA . VAL A 1 82 ? 3.723 -1.021 -17.328 1 92.94 82 VAL A CA 1
ATOM 588 C C . VAL A 1 82 ? 4.602 -0.601 -16.156 1 92.94 82 VAL A C 1
ATOM 590 O O . VAL A 1 82 ? 5.344 0.381 -16.25 1 92.94 82 VAL A O 1
ATOM 593 N N . LEU A 1 83 ? 4.488 -1.342 -15.109 1 92.88 83 LEU A N 1
ATOM 594 C CA . LEU A 1 83 ? 5.324 -1.088 -13.938 1 92.88 83 LEU A CA 1
ATOM 595 C C . LEU A 1 83 ? 6.801 -1.131 -14.305 1 92.88 83 LEU A C 1
ATOM 597 O O . LEU A 1 83 ? 7.57 -0.25 -13.906 1 92.88 83 LEU A O 1
ATOM 601 N N . ALA A 1 84 ? 7.152 -2.152 -15.07 1 96.12 84 ALA A N 1
ATOM 602 C CA . ALA A 1 84 ? 8.539 -2.332 -15.477 1 96.12 84 ALA A CA 1
ATOM 603 C C . ALA A 1 84 ? 9.008 -1.174 -16.359 1 96.12 84 ALA A C 1
ATOM 605 O O . ALA A 1 84 ? 10.117 -0.656 -16.172 1 96.12 84 ALA A O 1
ATOM 606 N N . TYR A 1 85 ? 8.227 -0.819 -17.25 1 93.06 85 TYR A N 1
ATOM 607 C CA . TYR A 1 85 ? 8.609 0.236 -18.172 1 93.06 85 TYR A CA 1
ATOM 608 C C . TYR A 1 85 ? 8.875 1.543 -17.438 1 93.06 85 TYR A C 1
ATOM 610 O O . TYR A 1 85 ? 9.898 2.195 -17.672 1 93.06 85 TYR A O 1
ATOM 618 N N . PHE A 1 86 ? 8.023 1.889 -16.594 1 86.75 86 PHE A N 1
ATOM 619 C CA . PHE A 1 86 ? 8.172 3.145 -15.867 1 86.75 86 PHE A CA 1
ATOM 620 C C . PHE A 1 86 ? 9.375 3.09 -14.93 1 86.75 86 PHE A C 1
ATOM 622 O O . PHE A 1 86 ? 10.125 4.062 -14.812 1 86.75 86 PHE A O 1
ATOM 629 N N . SER A 1 87 ? 9.555 1.96 -14.305 1 89.12 87 SER A N 1
ATOM 630 C CA . SER A 1 87 ? 10.586 1.874 -13.281 1 89.12 87 SER A CA 1
ATOM 631 C C . SER A 1 87 ? 11.961 1.62 -13.891 1 89.12 87 SER A C 1
ATOM 633 O O . SER A 1 87 ? 12.961 2.18 -13.438 1 89.12 87 SER A O 1
ATOM 635 N N . LEU A 1 88 ? 12.023 0.805 -14.914 1 91.25 88 LEU A N 1
ATOM 636 C CA . LEU A 1 88 ? 13.32 0.375 -15.422 1 91.25 88 LEU A CA 1
ATOM 637 C C . LEU A 1 88 ? 13.758 1.251 -16.594 1 91.25 88 LEU A C 1
ATOM 639 O O . LEU A 1 88 ? 14.961 1.468 -16.797 1 91.25 88 LEU A O 1
ATOM 643 N N . ASN A 1 89 ? 12.828 1.664 -17.375 1 90.06 89 ASN A N 1
ATOM 644 C CA . ASN A 1 89 ? 13.188 2.502 -18.516 1 90.06 89 ASN A CA 1
ATOM 645 C C . ASN A 1 89 ? 13.18 3.982 -18.141 1 90.06 89 ASN A C 1
ATOM 647 O O . ASN A 1 89 ? 14.086 4.727 -18.516 1 90.06 89 ASN A O 1
ATOM 651 N N . LEU A 1 90 ? 12.156 4.367 -17.406 1 84.69 90 LEU A N 1
ATOM 652 C CA . LEU A 1 90 ? 12.031 5.781 -17.078 1 84.69 90 LEU A CA 1
ATOM 653 C C . LEU A 1 90 ? 12.664 6.09 -15.734 1 84.69 90 LEU A C 1
ATOM 655 O O . LEU A 1 90 ? 12.688 7.246 -15.305 1 84.69 90 LEU A O 1
ATOM 659 N N . LYS A 1 91 ? 13.078 5.027 -14.969 1 85.19 91 LYS A N 1
ATOM 660 C CA . LYS A 1 91 ? 13.852 5.125 -13.742 1 85.19 91 LYS A CA 1
ATOM 661 C C . LYS A 1 91 ? 13.047 5.789 -12.633 1 85.19 91 LYS A C 1
ATOM 663 O O . LYS A 1 91 ? 13.594 6.555 -11.836 1 85.19 91 LYS A O 1
ATOM 668 N N . SER A 1 92 ? 11.758 5.617 -12.789 1 80 92 SER A N 1
ATOM 669 C CA . SER A 1 92 ? 10.922 6.039 -11.672 1 80 92 SER A CA 1
ATOM 670 C C . SER A 1 92 ? 11.078 5.102 -10.484 1 80 92 SER A C 1
ATOM 672 O O . SER A 1 92 ? 11.469 3.943 -10.641 1 80 92 SER A O 1
ATOM 674 N N . ASP A 1 93 ? 10.867 5.641 -9.242 1 81.69 93 ASP A N 1
ATOM 675 C CA . ASP A 1 93 ? 10.898 4.797 -8.047 1 81.69 93 ASP A CA 1
ATOM 676 C C . ASP A 1 93 ? 9.859 3.686 -8.133 1 81.69 93 ASP A C 1
ATOM 678 O O . ASP A 1 93 ? 8.664 3.959 -8.281 1 81.69 93 ASP A O 1
ATOM 682 N N . ILE A 1 94 ? 10.281 2.518 -8.141 1 87.25 94 ILE A N 1
ATOM 683 C CA . ILE A 1 94 ? 9.422 1.366 -8.383 1 87.25 94 ILE A CA 1
ATOM 684 C C . ILE A 1 94 ? 8.352 1.278 -7.301 1 87.25 94 ILE A C 1
ATOM 686 O O . ILE A 1 94 ? 7.234 0.813 -7.555 1 87.25 94 ILE A O 1
ATOM 690 N N . ILE A 1 95 ? 8.625 1.728 -6.117 1 85.12 95 ILE A N 1
ATOM 691 C CA . ILE A 1 95 ? 7.684 1.68 -5.008 1 85.12 95 ILE A CA 1
ATOM 692 C C . ILE A 1 95 ? 6.531 2.648 -5.266 1 85.12 95 ILE A C 1
ATOM 694 O O . ILE A 1 95 ? 5.359 2.27 -5.172 1 85.12 95 ILE A O 1
ATOM 698 N N . LEU A 1 96 ? 6.871 3.838 -5.594 1 81.75 96 LEU A N 1
ATOM 699 C CA . LEU A 1 96 ? 5.855 4.848 -5.871 1 81.75 96 LEU A CA 1
ATOM 700 C C . LEU A 1 96 ? 5.035 4.469 -7.098 1 81.75 96 LEU A C 1
ATOM 702 O O . LEU A 1 96 ? 3.824 4.707 -7.137 1 81.75 96 LEU A O 1
ATOM 706 N N . THR A 1 97 ? 5.727 3.922 -8.086 1 86.44 97 THR A N 1
ATOM 707 C CA . THR A 1 97 ? 5.027 3.479 -9.289 1 86.44 97 THR A CA 1
ATOM 708 C C . THR A 1 97 ? 4.055 2.35 -8.961 1 86.44 97 THR A C 1
ATOM 710 O O . THR A 1 97 ? 2.947 2.299 -9.5 1 86.44 97 THR A O 1
ATOM 713 N N . GLY A 1 98 ? 4.504 1.428 -8.109 1 90.06 98 GLY A N 1
ATOM 714 C CA . GLY A 1 98 ? 3.621 0.359 -7.672 1 90.06 98 GLY A CA 1
ATOM 715 C C . GLY A 1 98 ? 2.385 0.863 -6.949 1 90.06 98 GLY A C 1
ATOM 716 O O . GLY A 1 98 ? 1.277 0.382 -7.195 1 90.06 98 GLY A O 1
ATOM 717 N N . ILE A 1 99 ? 2.59 1.806 -6.105 1 84.81 99 ILE A N 1
ATOM 718 C CA . ILE A 1 99 ? 1.479 2.412 -5.383 1 84.81 99 ILE A CA 1
ATOM 719 C C . ILE A 1 99 ? 0.521 3.076 -6.371 1 84.81 99 ILE A C 1
ATOM 721 O O . ILE A 1 99 ? -0.698 2.926 -6.258 1 84.81 99 ILE A O 1
ATOM 725 N N . ALA A 1 100 ? 1.083 3.836 -7.27 1 84.44 100 ALA A N 1
ATOM 726 C CA . ALA A 1 100 ? 0.273 4.488 -8.297 1 84.44 100 ALA A CA 1
ATOM 727 C C . ALA A 1 100 ? -0.554 3.465 -9.07 1 84.44 100 ALA A C 1
ATOM 729 O O . ALA A 1 100 ? -1.724 3.707 -9.375 1 84.44 100 ALA A O 1
ATOM 730 N N . LEU A 1 101 ? 0.094 2.406 -9.367 1 89.75 101 LEU A N 1
ATOM 731 C CA . LEU A 1 101 ? -0.594 1.346 -10.094 1 89.75 101 LEU A CA 1
ATOM 732 C C . LEU A 1 101 ? -1.749 0.783 -9.273 1 89.75 101 LEU A C 1
ATOM 734 O O . LEU A 1 101 ? -2.816 0.489 -9.812 1 89.75 101 LEU A O 1
ATOM 738 N N . ASN A 1 102 ? -1.508 0.591 -8 1 90.94 102 ASN A N 1
ATOM 739 C CA . ASN A 1 102 ? -2.57 0.123 -7.121 1 90.94 102 ASN A CA 1
ATOM 740 C C . ASN A 1 102 ? -3.746 1.097 -7.094 1 90.94 102 ASN A C 1
ATOM 742 O O . ASN A 1 102 ? -4.902 0.681 -7.16 1 90.94 102 ASN A O 1
ATOM 746 N N . LEU A 1 103 ? -3.441 2.348 -6.953 1 83.19 103 LEU A N 1
ATOM 747 C CA . LEU A 1 103 ? -4.48 3.371 -6.93 1 83.19 103 LEU A CA 1
ATOM 748 C C . LEU A 1 103 ? -5.242 3.404 -8.25 1 83.19 103 LEU A C 1
ATOM 750 O O . LEU A 1 103 ? -6.469 3.504 -8.266 1 83.19 103 LEU A O 1
ATOM 754 N N . PHE A 1 104 ? -4.5 3.312 -9.305 1 84.5 104 PHE A N 1
ATOM 755 C CA . PHE A 1 104 ? -5.102 3.264 -10.625 1 84.5 104 PHE A CA 1
ATOM 756 C C . PHE A 1 104 ? -6.059 2.084 -10.742 1 84.5 104 PHE A C 1
ATOM 758 O O . PHE A 1 104 ? -7.152 2.219 -11.297 1 84.5 104 PHE A O 1
ATOM 765 N N . SER A 1 105 ? -5.594 0.988 -10.305 1 90.44 105 SER A N 1
ATOM 766 C CA . SER A 1 105 ? -6.406 -0.219 -10.406 1 90.44 105 SER A CA 1
ATOM 767 C C . SER A 1 105 ? -7.676 -0.104 -9.57 1 90.44 105 SER A C 1
ATOM 769 O O . SER A 1 105 ? -8.742 -0.573 -9.977 1 90.44 105 SER A O 1
ATOM 771 N N . SER A 1 106 ? -7.625 0.433 -8.391 1 83.88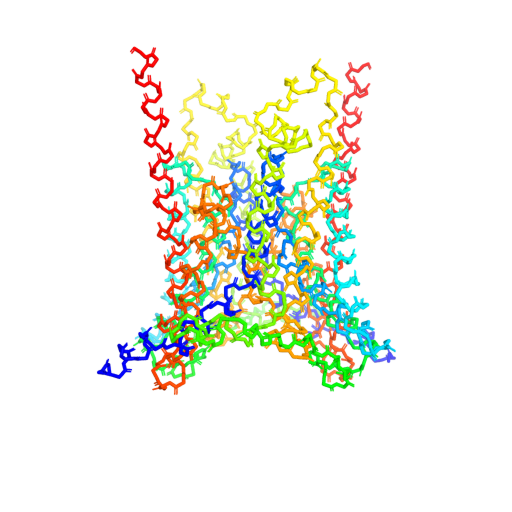 106 SER A N 1
ATOM 772 C CA . SER A 1 106 ? -8.789 0.612 -7.535 1 83.88 106 SER A CA 1
ATOM 773 C C . SER A 1 106 ? -9.852 1.466 -8.219 1 83.88 106 SER A C 1
ATOM 775 O O . SER A 1 106 ? -11.031 1.093 -8.258 1 83.88 106 SER A O 1
ATOM 777 N N . GLY A 1 107 ? -9.477 2.578 -8.797 1 78.25 107 GLY A N 1
ATOM 778 C CA . GLY A 1 107 ? -10.406 3.441 -9.5 1 78.25 107 GLY A CA 1
ATOM 779 C C . GLY A 1 107 ? -10.742 2.947 -10.898 1 78.25 107 GLY A C 1
ATOM 780 O O . GLY A 1 107 ? -11.898 3.004 -11.32 1 78.25 107 GLY A O 1
ATOM 781 N N . GLY A 1 108 ? -9.781 2.432 -11.594 1 83.75 108 GLY A N 1
ATOM 782 C CA . GLY A 1 108 ? -9.945 2.01 -12.977 1 83.75 108 GLY A CA 1
ATOM 783 C C . GLY A 1 108 ? -10.883 0.828 -13.133 1 83.75 108 GLY A C 1
ATOM 784 O O . GLY A 1 108 ? -11.641 0.756 -14.094 1 83.75 108 GLY A O 1
ATOM 785 N N . THR A 1 109 ? -10.797 -0.078 -12.219 1 88.5 109 THR A N 1
ATOM 786 C CA . THR A 1 109 ? -11.641 -1.268 -12.328 1 88.5 109 THR A CA 1
ATOM 787 C C . THR A 1 109 ? -13.109 -0.911 -12.148 1 88.5 109 THR A C 1
ATOM 789 O O . THR A 1 109 ? -13.977 -1.444 -12.852 1 88.5 109 THR A O 1
ATOM 792 N N . VAL A 1 110 ? -13.398 -0.066 -11.234 1 79.44 110 VAL A N 1
ATOM 793 C CA . VAL A 1 110 ? -14.781 0.342 -11.016 1 79.44 110 VAL A CA 1
ATOM 794 C C . VAL A 1 110 ? -15.312 1.059 -12.25 1 79.44 110 VAL A C 1
ATOM 796 O O . VAL A 1 110 ? -16.453 0.848 -12.656 1 79.44 110 VAL A O 1
ATOM 799 N N . PHE A 1 111 ? -14.453 1.848 -12.797 1 79.56 111 PHE A N 1
ATOM 800 C CA . PHE A 1 111 ? -14.828 2.574 -14.008 1 79.56 111 PHE A CA 1
ATOM 801 C C . PHE A 1 111 ? -15.117 1.61 -15.148 1 79.56 111 PHE A C 1
ATOM 803 O O . PHE A 1 111 ? -16.141 1.737 -15.836 1 79.56 111 PHE A O 1
ATOM 810 N N . LEU A 1 112 ? -14.227 0.729 -15.359 1 84.5 112 LEU A N 1
ATOM 811 C CA . LEU A 1 112 ? -14.383 -0.221 -16.453 1 84.5 112 LEU A CA 1
ATOM 812 C C . LEU A 1 112 ? -15.602 -1.107 -16.234 1 84.5 112 LEU A C 1
ATOM 814 O O . LEU A 1 112 ? -16.297 -1.469 -17.188 1 84.5 112 LEU A O 1
ATOM 818 N N . LEU A 1 113 ? -15.781 -1.48 -15.047 1 83.5 113 LEU A N 1
ATOM 819 C CA . LEU A 1 113 ? -16.969 -2.277 -14.734 1 83.5 113 LEU A CA 1
ATOM 820 C C . LEU A 1 113 ? -18.234 -1.515 -15.07 1 83.5 113 LEU A C 1
ATOM 822 O O . LEU A 1 113 ? -19.188 -2.092 -15.594 1 83.5 113 LEU A O 1
ATOM 826 N N . PHE A 1 114 ? -18.25 -0.291 -14.75 1 77.88 114 PHE A N 1
ATOM 827 C CA . PHE A 1 114 ? -19.406 0.543 -15.062 1 77.88 114 PHE A CA 1
ATOM 828 C C . PHE A 1 114 ? -19.641 0.623 -16.562 1 77.88 114 PHE A C 1
ATOM 830 O O . PHE A 1 114 ? -20.781 0.575 -17.031 1 77.88 114 PHE A O 1
ATOM 837 N N . LEU A 1 115 ? -18.625 0.778 -17.281 1 77.88 115 LEU A N 1
ATOM 838 C CA . LEU A 1 115 ? -18.734 0.876 -18.734 1 77.88 115 LEU A CA 1
ATOM 839 C C . LEU A 1 115 ? -19.203 -0.44 -19.344 1 77.88 115 LEU A C 1
ATOM 841 O O . LEU A 1 115 ? -20.016 -0.443 -20.281 1 77.88 115 LEU A O 1
ATOM 845 N N . ALA A 1 116 ? -18.734 -1.485 -18.781 1 79.75 116 ALA A N 1
ATOM 846 C CA . ALA A 1 116 ? -19 -2.801 -19.359 1 79.75 116 ALA A CA 1
ATOM 847 C C . ALA A 1 116 ? -20.375 -3.312 -18.938 1 79.75 116 ALA A C 1
ATOM 849 O O . ALA A 1 116 ? -21.062 -3.979 -19.703 1 79.75 116 ALA A O 1
ATOM 850 N N . ALA A 1 117 ? -20.75 -3.045 -17.672 1 77.38 117 ALA A N 1
ATOM 851 C CA . ALA A 1 117 ? -21.953 -3.699 -17.141 1 77.38 117 ALA A CA 1
ATOM 852 C C . ALA A 1 117 ? -22.906 -2.684 -16.531 1 77.38 117 ALA A C 1
ATOM 854 O O . ALA A 1 117 ? -24 -3.037 -16.094 1 77.38 117 ALA A O 1
ATOM 855 N N . GLN A 1 118 ? -22.5 -1.401 -16.469 1 68.81 118 GLN A N 1
ATOM 856 C CA . GLN A 1 118 ? -23.281 -0.35 -15.828 1 68.81 118 GLN A CA 1
ATOM 857 C C . GLN A 1 118 ? -23.531 -0.658 -14.352 1 68.81 118 GLN A C 1
ATOM 859 O O . GLN A 1 118 ? -24.516 -0.197 -13.773 1 68.81 118 GLN A O 1
ATOM 864 N N . ASP A 1 119 ? -22.672 -1.687 -13.891 1 69.81 119 ASP A N 1
ATOM 865 C CA . ASP A 1 119 ? -22.734 -2.059 -12.484 1 69.81 119 ASP A CA 1
ATOM 866 C C . ASP A 1 119 ? -21.844 -1.158 -11.633 1 69.81 119 ASP A C 1
ATOM 868 O O . ASP A 1 119 ? -20.812 -0.683 -12.102 1 69.81 119 ASP A O 1
ATOM 872 N N . LYS A 1 120 ? -22.406 -0.994 -10.469 1 63.28 120 LYS A N 1
ATOM 873 C CA . LYS A 1 120 ? -21.656 -0.117 -9.578 1 63.28 120 LYS A CA 1
ATOM 874 C C . LYS A 1 120 ? -20.922 -0.92 -8.508 1 63.28 120 LYS A C 1
ATOM 876 O O . LYS A 1 120 ? -21.484 -1.255 -7.469 1 63.28 120 LYS A O 1
ATOM 881 N N . GLY A 1 121 ? -19.859 -1.42 -8.828 1 66.12 121 GLY A N 1
ATOM 882 C CA . GLY A 1 121 ? -19.016 -1.97 -7.777 1 66.12 121 GLY A CA 1
ATOM 883 C C . GLY A 1 121 ? -19.047 -3.484 -7.719 1 66.12 121 GLY A C 1
ATOM 884 O O . GLY A 1 121 ? -18.141 -4.109 -7.176 1 66.12 121 GLY A O 1
ATOM 885 N N . ILE A 1 122 ? -20.234 -4.117 -8.07 1 68.56 122 ILE A N 1
ATOM 886 C CA . ILE A 1 122 ? -20.328 -5.574 -8.125 1 68.56 122 ILE A CA 1
ATOM 887 C C . ILE A 1 122 ? -20.844 -6.004 -9.5 1 68.56 122 ILE A C 1
ATOM 889 O O . ILE A 1 122 ? -21.75 -5.383 -10.047 1 68.56 122 ILE A O 1
ATOM 893 N N . SER A 1 123 ? -20.203 -7 -10.016 1 75.38 123 SER A N 1
ATOM 894 C CA . SER A 1 123 ? -20.594 -7.465 -11.344 1 75.38 123 SER A CA 1
ATOM 895 C C . SER A 1 123 ? -21.781 -8.406 -11.273 1 75.38 123 SER A C 1
ATOM 897 O O . SER A 1 123 ? -21.688 -9.57 -11.664 1 75.38 123 SER A O 1
ATOM 899 N N . VAL A 1 124 ? -22.828 -7.934 -10.812 1 61.72 124 VAL A N 1
ATOM 900 C CA . VAL A 1 124 ? -24.016 -8.766 -10.688 1 61.72 124 VAL A CA 1
ATOM 901 C C . VAL A 1 124 ? -24.594 -9.055 -12.062 1 61.72 124 VAL A C 1
ATOM 903 O O . VAL A 1 124 ? -25.109 -10.148 -12.312 1 61.72 124 VAL A O 1
ATOM 906 N N . SER A 1 125 ? -24.328 -8.156 -12.82 1 67.12 125 SER A N 1
ATOM 907 C CA . SER A 1 125 ? -24.984 -8.258 -14.117 1 67.12 125 SER A CA 1
ATOM 908 C C . SER A 1 125 ? -24.188 -9.156 -15.07 1 67.12 125 SER A C 1
ATOM 910 O O . SER A 1 125 ? -24.734 -9.641 -16.062 1 67.12 125 SER A O 1
ATOM 912 N N . LEU A 1 126 ? -23 -9.398 -14.641 1 68.12 126 LEU A N 1
ATOM 913 C CA . LEU A 1 126 ? -22.172 -10.227 -15.508 1 68.12 126 LEU A CA 1
ATOM 914 C C . LEU A 1 126 ? -22.219 -11.688 -15.062 1 68.12 126 LEU A C 1
ATOM 916 O O . LEU A 1 126 ? -21.875 -12.008 -13.922 1 68.12 126 LEU A O 1
ATOM 920 N N . GLN A 1 127 ? -22.797 -12.453 -15.805 1 60.69 127 GLN A N 1
ATOM 921 C CA . GLN A 1 127 ? -22.828 -13.883 -15.492 1 60.69 127 GLN A CA 1
ATOM 922 C C . GLN A 1 127 ? -21.5 -14.547 -15.836 1 60.69 127 GLN A C 1
ATOM 924 O O . GLN A 1 127 ? -21.312 -15.023 -16.953 1 60.69 127 GLN A O 1
ATOM 929 N N . SER A 1 128 ? -20.625 -14.453 -14.891 1 68.44 128 SER A N 1
ATOM 930 C CA . SER A 1 128 ? -19.297 -15.047 -15.117 1 68.44 128 SER A CA 1
ATOM 931 C C . SER A 1 128 ? -19.312 -16.547 -14.828 1 68.44 128 SER A C 1
ATOM 933 O O . SER A 1 128 ? -20.078 -17.016 -13.984 1 68.44 128 SER A O 1
ATOM 935 N N . LYS A 1 129 ? -18.625 -17.234 -15.711 1 64.19 129 LYS A N 1
ATOM 936 C CA . LYS A 1 129 ? -18.469 -18.656 -15.422 1 64.19 129 LYS A CA 1
ATOM 937 C C . LYS A 1 129 ? -17.438 -18.891 -14.32 1 64.19 129 LYS A C 1
ATOM 939 O O . LYS A 1 129 ? -16.453 -18.141 -14.219 1 64.19 129 LYS A O 1
ATOM 944 N N . VAL A 1 130 ? -17.859 -19.781 -13.492 1 68.56 130 VAL A N 1
ATOM 945 C CA . VAL A 1 130 ? -17.031 -20.109 -12.328 1 68.56 130 VAL A CA 1
ATOM 946 C C . VAL A 1 130 ? -16.078 -21.234 -12.68 1 68.56 130 VAL A C 1
ATOM 948 O O . VAL A 1 130 ? -16.438 -22.172 -13.391 1 68.56 130 VAL A O 1
ATOM 951 N N . VAL A 1 131 ? -14.883 -21.078 -12.32 1 62.06 131 VAL A N 1
ATOM 952 C CA . VAL A 1 131 ? -13.922 -22.156 -12.477 1 62.06 131 VAL A CA 1
ATOM 953 C C . VAL A 1 131 ? -14.414 -23.406 -11.742 1 62.06 131 VAL A C 1
ATOM 955 O O . VAL A 1 131 ? -14.805 -23.328 -10.578 1 62.06 131 VAL A O 1
ATOM 958 N N . PRO A 1 132 ? -14.523 -24.516 -12.523 1 54.72 132 PRO A N 1
ATOM 959 C CA . PRO A 1 132 ? -15.148 -25.703 -11.953 1 54.72 132 PRO A CA 1
ATOM 960 C C . PRO A 1 132 ? -14.359 -26.266 -10.773 1 54.72 132 PRO A C 1
ATOM 962 O O . PRO A 1 132 ? -13.156 -26.047 -10.664 1 54.72 132 PRO A O 1
ATOM 965 N N . GLU A 1 133 ? -15.039 -26.719 -9.766 1 61.5 133 GLU A N 1
ATOM 966 C CA . GLU A 1 133 ? -14.445 -27.484 -8.672 1 61.5 133 GLU A CA 1
ATOM 967 C C . GLU A 1 133 ? -14.102 -28.906 -9.109 1 61.5 133 GLU A C 1
ATOM 969 O O . GLU A 1 133 ? -14.82 -29.5 -9.914 1 61.5 133 GLU A O 1
ATOM 974 N N . ILE A 1 134 ? -12.859 -29.297 -9.062 1 47.12 134 ILE A N 1
ATOM 975 C CA . ILE A 1 134 ? -12.492 -30.656 -9.461 1 47.12 134 ILE A CA 1
ATOM 976 C C . ILE A 1 134 ? -12.508 -31.578 -8.242 1 47.12 134 ILE A C 1
ATOM 978 O O . ILE A 1 134 ? -11.867 -31.281 -7.227 1 47.12 134 ILE A O 1
ATOM 982 N N . SER A 1 135 ? -13.461 -32.5 -8.242 1 50.78 135 SER A N 1
ATOM 983 C CA . SER A 1 135 ? -13.391 -33.594 -7.27 1 50.78 135 SER A CA 1
ATOM 984 C C . SER A 1 135 ? -12.273 -34.594 -7.621 1 50.78 135 SER A C 1
ATOM 986 O O . SER A 1 135 ? -12.203 -35.062 -8.758 1 50.78 135 SER A O 1
ATOM 988 N N . ILE A 1 136 ? -11.125 -34.562 -6.98 1 47.94 136 ILE A N 1
ATOM 989 C CA . ILE A 1 136 ? -10.086 -35.562 -7.254 1 47.94 136 ILE A CA 1
ATOM 990 C C . ILE A 1 136 ? -10.539 -36.938 -6.773 1 47.94 136 ILE A C 1
ATOM 992 O O . ILE A 1 136 ? -10.609 -37.188 -5.566 1 47.94 136 ILE A O 1
ATOM 996 N N . PRO A 1 137 ? -11.07 -37.719 -7.625 1 48.34 137 PRO A N 1
ATOM 997 C CA . PRO A 1 137 ? -11.57 -39.031 -7.234 1 48.34 137 PRO A CA 1
ATOM 998 C C . PRO A 1 137 ? -10.586 -39.812 -6.371 1 48.34 137 PRO A C 1
ATOM 1000 O O . PRO A 1 137 ? -10.992 -40.562 -5.488 1 48.34 137 PRO A O 1
ATOM 1003 N N . LEU A 1 138 ? -9.391 -39.719 -6.656 1 46.69 138 LEU A N 1
ATOM 1004 C CA . LEU A 1 138 ? -8.484 -40.656 -5.98 1 46.69 138 LEU A CA 1
ATOM 1005 C C . LEU A 1 138 ? -8.344 -40.281 -4.504 1 46.69 138 LEU A C 1
ATOM 1007 O O . LEU A 1 138 ? -8.141 -41.156 -3.662 1 46.69 138 LEU A O 1
ATOM 1011 N N . ILE A 1 139 ? -8.438 -39.094 -4.156 1 49.66 139 ILE A N 1
ATOM 1012 C CA . ILE A 1 139 ? -8.188 -38.688 -2.777 1 49.66 139 ILE A CA 1
ATOM 1013 C C . ILE A 1 139 ? -9.508 -38.656 -2.008 1 49.66 139 ILE A C 1
ATOM 1015 O O . ILE A 1 139 ? -9.516 -38.625 -0.775 1 49.66 139 ILE A O 1
ATOM 1019 N N . ASN A 1 140 ? -10.562 -38.5 -2.713 1 49.09 140 ASN A N 1
ATOM 1020 C CA . ASN A 1 140 ? -11.875 -38.5 -2.08 1 49.09 140 ASN A CA 1
ATOM 1021 C C . ASN A 1 140 ? -12.07 -39.75 -1.199 1 49.09 140 ASN A C 1
ATOM 1023 O O . ASN A 1 140 ? -12.891 -39.719 -0.279 1 49.09 140 ASN A O 1
ATOM 1027 N N . SER A 1 141 ? -11.258 -40.75 -1.559 1 48.81 141 SER A N 1
ATOM 1028 C CA . SER A 1 141 ? -11.461 -42 -0.808 1 48.81 141 SER A CA 1
ATOM 1029 C C . SER A 1 141 ? -10.641 -42 0.478 1 48.81 141 SER A C 1
ATOM 1031 O O . SER A 1 141 ? -10.805 -42.875 1.325 1 48.81 141 SER A O 1
ATOM 1033 N N . ILE A 1 142 ? -9.617 -41.156 0.547 1 49.34 142 ILE A N 1
ATOM 1034 C CA . ILE A 1 142 ? -8.852 -41.188 1.786 1 49.34 142 ILE A CA 1
ATOM 1035 C C . ILE A 1 142 ? -9.523 -40.281 2.814 1 49.34 142 ILE A C 1
ATOM 1037 O O . ILE A 1 142 ? -9.711 -39.062 2.57 1 49.34 142 ILE A O 1
ATOM 1041 N N . PRO A 1 143 ? -9.945 -40.906 3.967 1 50.91 143 PRO A N 1
ATOM 1042 C CA . PRO A 1 143 ? -10.625 -40.156 5.031 1 50.91 143 PRO A CA 1
ATOM 1043 C C . PRO A 1 143 ? -9.812 -38.969 5.531 1 50.91 143 PRO A C 1
ATOM 1045 O O . PRO A 1 143 ? -8.578 -39.031 5.582 1 50.91 143 PRO A O 1
ATOM 1048 N N . VAL A 1 144 ? -10.25 -37.688 5.75 1 54.06 144 VAL A N 1
ATOM 1049 C CA . VAL A 1 144 ? -9.711 -36.438 6.312 1 54.06 144 VAL A CA 1
ATOM 1050 C C . VAL A 1 144 ? -8.992 -35.656 5.223 1 54.06 144 VAL A C 1
ATOM 1052 O O . VAL A 1 144 ? -9.289 -34.469 5.004 1 54.06 144 VAL A O 1
ATOM 1055 N N . LEU A 1 145 ? -8.023 -36.344 4.566 1 52.53 145 LEU A N 1
ATOM 1056 C CA . LEU A 1 145 ? -7.254 -35.656 3.543 1 52.53 145 LEU A CA 1
ATOM 1057 C C . LEU A 1 145 ? -8.117 -35.344 2.324 1 52.53 145 LEU A C 1
ATOM 1059 O O . LEU A 1 145 ? -7.984 -34.281 1.715 1 52.53 145 LEU A O 1
ATOM 1063 N N . GLY A 1 146 ? -8.938 -36.312 1.969 1 49.88 146 GLY A N 1
ATOM 1064 C CA . GLY A 1 146 ? -9.852 -36.156 0.854 1 49.88 146 GLY A CA 1
ATOM 1065 C C . GLY A 1 146 ? -10.836 -35 1.068 1 49.88 146 GLY A C 1
ATOM 1066 O O . GLY A 1 146 ? -11.102 -34.219 0.151 1 49.88 146 GLY A O 1
ATOM 1067 N N . GLU A 1 147 ? -11.328 -34.969 2.254 1 52.94 147 GLU A N 1
ATOM 1068 C CA . GLU A 1 147 ? -12.297 -33.938 2.586 1 52.94 147 GLU A CA 1
ATOM 1069 C C . GLU A 1 147 ? -11.656 -32.562 2.57 1 52.94 147 GLU A C 1
ATOM 1071 O O . GLU A 1 147 ? -12.32 -31.562 2.275 1 52.94 147 GLU A O 1
ATOM 1076 N N . ILE A 1 148 ? -10.367 -32.594 2.766 1 57.84 148 ILE A N 1
ATOM 1077 C CA . ILE A 1 148 ? -9.656 -31.312 2.832 1 57.84 148 ILE A CA 1
ATOM 1078 C C . ILE A 1 148 ? -9.195 -30.906 1.435 1 57.84 148 ILE A C 1
ATOM 1080 O O . ILE A 1 148 ? -9.258 -29.719 1.075 1 57.84 148 ILE A O 1
ATOM 1084 N N . LEU A 1 149 ? -8.891 -31.891 0.677 1 63.25 149 LEU A N 1
ATOM 1085 C CA . LEU A 1 149 ? -8.195 -31.578 -0.566 1 63.25 149 LEU A CA 1
ATOM 1086 C C . LEU A 1 149 ? -9.125 -31.719 -1.763 1 63.25 149 LEU A C 1
ATOM 1088 O O . LEU A 1 149 ? -8.828 -31.234 -2.854 1 63.25 149 LEU A O 1
ATOM 1092 N N . SER A 1 150 ? -10.25 -32.406 -1.506 1 63.69 150 SER A N 1
ATOM 1093 C CA . SER A 1 150 ? -11.164 -32.625 -2.621 1 63.69 150 SER A CA 1
ATOM 1094 C C . SER A 1 150 ? -12.242 -31.547 -2.674 1 63.69 150 SER A C 1
ATOM 1096 O O . SER A 1 150 ? -12.656 -31.016 -1.637 1 63.69 150 SER A O 1
ATOM 1098 N N . GLY A 1 151 ? -12.539 -31.078 -3.887 1 70.12 151 GLY A N 1
ATOM 1099 C CA . GLY A 1 151 ? -13.641 -30.156 -4.066 1 70.12 151 GLY A CA 1
ATOM 1100 C C . GLY A 1 151 ? -13.18 -28.703 -4.207 1 70.12 151 GLY A C 1
ATOM 1101 O O . GLY A 1 151 ? -14 -27.781 -4.191 1 70.12 151 GLY A O 1
ATOM 1102 N N . HIS A 1 152 ? -11.828 -28.688 -4.293 1 76.5 152 HIS A N 1
ATOM 1103 C CA . HIS A 1 152 ? -11.32 -27.328 -4.441 1 76.5 152 HIS A CA 1
ATOM 1104 C C . HIS A 1 152 ? -11.328 -26.891 -5.906 1 76.5 152 HIS A C 1
ATOM 1106 O O . HIS A 1 152 ? -11.43 -27.734 -6.805 1 76.5 152 HIS A O 1
ATOM 1112 N N . ASN A 1 153 ? -11.32 -25.625 -6.094 1 85.38 153 ASN A N 1
ATOM 1113 C CA . ASN A 1 153 ? -11.133 -25.031 -7.41 1 8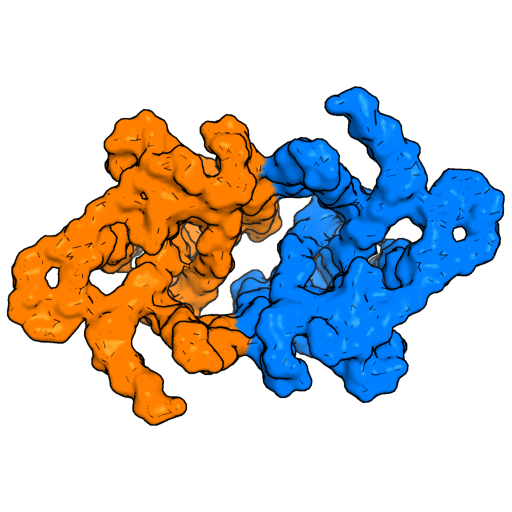5.38 153 ASN A CA 1
ATOM 1114 C C . ASN A 1 153 ? -9.797 -25.453 -8.031 1 85.38 153 ASN A C 1
ATOM 1116 O O . ASN A 1 153 ? -8.812 -25.641 -7.324 1 85.38 153 ASN A O 1
ATOM 1120 N N . ILE A 1 154 ? -9.773 -25.703 -9.258 1 89 154 ILE A N 1
ATOM 1121 C CA . ILE A 1 154 ? -8.586 -26.141 -9.992 1 89 154 ILE A CA 1
ATOM 1122 C C . ILE A 1 154 ? -7.422 -25.203 -9.695 1 89 154 ILE A C 1
ATOM 1124 O O . ILE A 1 154 ? -6.27 -25.641 -9.617 1 89 154 ILE A O 1
ATOM 1128 N N . LEU A 1 155 ? -7.73 -23.922 -9.516 1 92.81 155 LEU A N 1
ATOM 1129 C CA . LEU A 1 155 ? -6.684 -22.922 -9.297 1 92.81 155 LEU A CA 1
ATOM 1130 C C . LEU A 1 155 ? -6.023 -23.125 -7.938 1 92.81 155 LEU A C 1
ATOM 1132 O O . LEU A 1 155 ? -4.863 -22.75 -7.746 1 92.81 155 LEU A O 1
ATOM 1136 N N . THR A 1 156 ? -6.707 -23.703 -7.012 1 93.69 156 THR A N 1
ATOM 1137 C CA . THR A 1 156 ? -6.102 -24.016 -5.727 1 93.69 156 THR A CA 1
ATOM 1138 C C . THR A 1 156 ? -5.008 -25.078 -5.891 1 93.69 156 THR A C 1
ATOM 1140 O O . THR A 1 156 ? -3.906 -24.922 -5.359 1 93.69 156 THR A O 1
ATOM 1143 N N . TYR A 1 157 ? -5.297 -26.062 -6.715 1 92.25 157 TYR A N 1
ATOM 1144 C CA . TYR A 1 157 ? -4.305 -27.094 -6.988 1 92.25 157 TYR A CA 1
ATOM 1145 C C . TYR A 1 157 ? -3.129 -26.531 -7.777 1 92.25 157 TYR A C 1
ATOM 1147 O O . TYR A 1 157 ? -1.978 -26.906 -7.539 1 92.25 157 TYR A O 1
ATOM 1155 N N . VAL A 1 158 ? -3.469 -25.656 -8.68 1 94.69 158 VAL A N 1
ATOM 1156 C CA . VAL A 1 158 ? -2.426 -25.016 -9.469 1 94.69 158 VAL A CA 1
ATOM 1157 C C . VAL A 1 158 ? -1.505 -24.203 -8.562 1 94.69 158 VAL A C 1
ATOM 1159 O O . VAL A 1 158 ? -0.287 -24.188 -8.758 1 94.69 158 VAL A O 1
ATOM 1162 N N . SER A 1 159 ? -2.117 -23.5 -7.586 1 96.69 159 SER A N 1
ATOM 1163 C CA . SER A 1 159 ? -1.312 -22.688 -6.676 1 96.69 159 SER A CA 1
ATOM 1164 C C . SER A 1 159 ? -0.34 -23.562 -5.879 1 96.69 159 SER A C 1
ATOM 1166 O O . SER A 1 159 ? 0.814 -23.172 -5.672 1 96.69 159 SER A O 1
ATOM 1168 N N . LEU A 1 160 ? -0.796 -24.766 -5.434 1 95.94 160 LEU A N 1
ATOM 1169 C CA . LEU A 1 160 ? 0.07 -25.688 -4.703 1 95.94 160 LEU A CA 1
ATOM 1170 C C . LEU A 1 160 ? 1.171 -26.234 -5.605 1 95.94 160 LEU A C 1
ATOM 1172 O O . LEU A 1 160 ? 2.326 -26.344 -5.188 1 95.94 160 LEU A O 1
ATOM 1176 N N . LEU A 1 161 ? 0.811 -26.531 -6.797 1 96.38 161 LEU A N 1
ATOM 1177 C CA . LEU A 1 161 ? 1.786 -27 -7.777 1 96.38 161 LEU A CA 1
ATOM 1178 C C . LEU A 1 161 ? 2.818 -25.906 -8.07 1 96.38 161 LEU A C 1
ATOM 1180 O O . LEU A 1 161 ? 3.99 -26.219 -8.305 1 96.38 161 LEU A O 1
ATOM 1184 N N . CYS A 1 162 ? 2.34 -24.641 -8.055 1 97.88 162 CYS A N 1
ATOM 1185 C CA . CYS A 1 162 ? 3.223 -23.531 -8.367 1 97.88 162 CYS A CA 1
ATOM 1186 C C . CYS A 1 162 ? 4.324 -23.391 -7.32 1 97.88 162 CYS A C 1
ATOM 1188 O O . CYS A 1 162 ? 5.41 -22.891 -7.617 1 97.88 162 CYS A O 1
ATOM 1190 N N . VAL A 1 163 ? 3.984 -23.812 -6.086 1 98.12 163 VAL A N 1
ATOM 1191 C CA . VAL A 1 163 ? 5.027 -23.781 -5.066 1 98.12 163 VAL A CA 1
ATOM 1192 C C . VAL A 1 163 ? 6.219 -24.609 -5.516 1 98.12 163 VAL A C 1
ATOM 1194 O O . VAL A 1 163 ? 7.363 -24.156 -5.469 1 98.12 163 VAL A O 1
ATOM 1197 N N . PHE A 1 164 ? 5.941 -25.812 -6.016 1 97.38 164 PHE A N 1
ATOM 1198 C CA . PHE A 1 164 ? 6.969 -26.719 -6.492 1 97.38 164 PHE A CA 1
ATOM 1199 C C . PHE A 1 164 ? 7.586 -26.219 -7.789 1 97.38 164 PHE A C 1
ATOM 1201 O O . PHE A 1 164 ? 8.812 -26.234 -7.949 1 97.38 164 PHE A O 1
ATOM 1208 N N . LEU A 1 165 ? 6.824 -25.734 -8.695 1 97.94 165 LEU A N 1
ATOM 1209 C CA . LEU A 1 165 ? 7.289 -25.281 -10 1 97.94 165 LEU A CA 1
ATOM 1210 C C . LEU A 1 165 ? 8.188 -24.062 -9.859 1 97.94 165 LEU A C 1
ATOM 1212 O O . LEU A 1 165 ? 9.195 -23.938 -10.562 1 97.94 165 LEU A O 1
ATOM 1216 N N . ILE A 1 166 ? 7.797 -23.141 -9.008 1 98.25 166 ILE A N 1
ATOM 1217 C CA . ILE A 1 166 ? 8.594 -21.922 -8.82 1 98.25 166 ILE A CA 1
ATOM 1218 C C . ILE A 1 166 ? 9.922 -22.281 -8.148 1 98.25 166 ILE A C 1
ATOM 1220 O O . ILE A 1 166 ? 10.961 -21.688 -8.453 1 98.25 166 ILE A O 1
ATOM 1224 N N . HIS A 1 167 ? 9.836 -23.297 -7.215 1 97.69 167 HIS A N 1
ATOM 1225 C CA . HIS A 1 167 ? 11.078 -23.781 -6.609 1 97.69 167 HIS A CA 1
ATOM 1226 C C . HIS A 1 167 ? 12.023 -24.344 -7.664 1 97.69 167 HIS A C 1
ATOM 1228 O O . HIS A 1 167 ? 13.203 -24 -7.695 1 97.69 167 HIS A O 1
ATOM 1234 N N . LEU A 1 168 ? 11.547 -25.172 -8.547 1 97.62 168 LEU A N 1
ATOM 1235 C CA . LEU A 1 168 ? 12.344 -25.75 -9.625 1 97.62 168 LEU A CA 1
ATOM 1236 C C . LEU A 1 168 ? 12.82 -24.672 -10.594 1 97.62 168 LEU A C 1
ATOM 1238 O O . LEU A 1 168 ? 13.961 -24.703 -11.055 1 97.62 168 LEU A O 1
ATOM 1242 N N . PHE A 1 169 ? 11.984 -23.75 -10.883 1 97.88 169 PHE A N 1
ATOM 1243 C CA . PHE A 1 169 ? 12.281 -22.672 -11.82 1 97.88 169 PHE A CA 1
ATOM 1244 C C . PHE A 1 169 ? 13.43 -21.797 -11.305 1 97.88 169 PHE A C 1
ATOM 1246 O O . PHE A 1 169 ? 14.391 -21.547 -12.031 1 97.88 169 PHE A O 1
ATOM 1253 N N . LEU A 1 170 ? 13.375 -21.406 -10.016 1 97.44 170 LEU A N 1
ATOM 1254 C CA . LEU A 1 170 ? 14.336 -20.469 -9.445 1 97.44 170 LEU A CA 1
ATOM 1255 C C . LEU A 1 170 ? 15.688 -21.141 -9.219 1 97.44 170 LEU A C 1
ATOM 1257 O O . LEU A 1 170 ? 16.734 -20.5 -9.367 1 97.44 170 LEU A O 1
ATOM 1261 N N . TYR A 1 171 ? 15.672 -22.531 -8.953 1 96.81 171 TYR A N 1
ATOM 1262 C CA . TYR A 1 171 ? 16.922 -23.109 -8.469 1 96.81 171 TYR A CA 1
ATOM 1263 C C . TYR A 1 171 ? 17.469 -24.125 -9.453 1 96.81 171 TYR A C 1
ATOM 1265 O O . TYR A 1 171 ? 18.609 -24.578 -9.32 1 96.81 171 TYR A O 1
ATOM 1273 N N . LYS A 1 172 ? 16.688 -24.453 -10.461 1 97.44 172 LYS A N 1
ATOM 1274 C CA . LYS A 1 172 ? 17.156 -25.516 -11.352 1 97.44 172 LYS A CA 1
ATOM 1275 C C . LYS A 1 172 ? 17.156 -25.047 -12.805 1 97.44 172 LYS A C 1
ATOM 1277 O O . LYS A 1 172 ? 17.625 -25.766 -13.688 1 97.44 172 LYS A O 1
ATOM 1282 N N . THR A 1 173 ? 16.688 -23.891 -13.156 1 97.62 173 THR A N 1
ATOM 1283 C CA . THR A 1 173 ? 16.656 -23.422 -14.539 1 97.62 173 THR A CA 1
ATOM 1284 C C . THR A 1 173 ? 17.641 -22.297 -14.75 1 97.62 173 THR A C 1
ATOM 1286 O O . THR A 1 173 ? 18.016 -21.594 -13.805 1 97.62 173 THR A O 1
ATOM 1289 N N . PRO A 1 174 ? 18.094 -22.125 -16.016 1 97.12 174 PRO A N 1
ATOM 1290 C CA . PRO A 1 174 ? 19.031 -21.047 -16.328 1 97.12 174 PRO A CA 1
ATOM 1291 C C . PRO A 1 174 ? 18.453 -19.656 -16.078 1 97.12 174 PRO A C 1
ATOM 1293 O O . PRO A 1 174 ? 19.141 -18.781 -15.57 1 97.12 174 PRO A O 1
ATOM 1296 N N . LEU A 1 175 ? 17.219 -19.5 -16.391 1 97.5 175 LEU A N 1
ATOM 1297 C CA . LEU A 1 175 ? 16.609 -18.188 -16.156 1 97.5 175 LEU A CA 1
ATOM 1298 C C . LEU A 1 175 ? 16.516 -17.891 -14.664 1 97.5 175 LEU A C 1
ATOM 1300 O O . LEU A 1 175 ? 16.703 -16.75 -14.242 1 97.5 175 LEU A O 1
ATOM 1304 N N . GLY A 1 176 ? 16.125 -18.906 -13.938 1 97.88 176 GLY A N 1
ATOM 1305 C CA . GLY A 1 176 ? 16.109 -18.734 -12.492 1 97.88 176 GLY A CA 1
ATOM 1306 C C . GLY A 1 176 ? 17.453 -18.328 -11.922 1 97.88 176 GLY A C 1
ATOM 1307 O O . GLY A 1 176 ? 17.516 -17.484 -11.023 1 97.88 176 GLY A O 1
ATOM 1308 N N . LEU A 1 177 ? 18.516 -18.875 -12.469 1 96.69 177 LEU A N 1
ATOM 1309 C CA . LEU A 1 177 ? 19.859 -18.547 -12.047 1 96.69 177 LEU A CA 1
ATOM 1310 C C . LEU A 1 177 ? 20.188 -17.094 -12.391 1 96.69 177 LEU A C 1
ATOM 1312 O O . LEU A 1 177 ? 20.812 -16.375 -11.594 1 96.69 177 LEU A O 1
ATOM 1316 N N . ARG A 1 178 ? 19.797 -16.734 -13.547 1 97.75 178 ARG A N 1
ATOM 1317 C CA . ARG A 1 178 ? 20.062 -15.359 -13.969 1 97.75 178 ARG A CA 1
ATOM 1318 C C . ARG A 1 178 ? 19.297 -14.367 -13.102 1 97.75 178 ARG A C 1
ATOM 1320 O O . ARG A 1 178 ? 19.812 -13.297 -12.766 1 97.75 178 ARG A O 1
ATOM 1327 N N . ILE A 1 179 ? 18.078 -14.695 -12.75 1 98.19 179 ILE A N 1
ATOM 1328 C CA . ILE A 1 179 ? 17.234 -13.844 -11.906 1 98.19 179 ILE A CA 1
ATOM 1329 C C . ILE A 1 179 ? 17.891 -13.664 -10.539 1 98.19 179 ILE A C 1
ATOM 1331 O O . ILE A 1 179 ? 18.047 -12.539 -10.055 1 98.19 179 ILE A O 1
ATOM 1335 N N . ARG A 1 180 ? 18.359 -14.727 -9.984 1 97.31 180 ARG A N 1
ATOM 1336 C CA . ARG A 1 180 ? 18.984 -14.672 -8.672 1 97.31 180 ARG A CA 1
ATOM 1337 C C . ARG A 1 180 ? 20.312 -13.922 -8.727 1 97.31 180 ARG A C 1
ATOM 1339 O O . ARG A 1 180 ? 20.641 -13.156 -7.82 1 97.31 180 ARG A O 1
ATOM 1346 N N . ALA A 1 181 ? 21.094 -14.062 -9.781 1 96.44 181 ALA A N 1
ATOM 1347 C CA . ALA A 1 181 ? 22.375 -13.383 -9.945 1 96.44 181 ALA A CA 1
ATOM 1348 C C . ALA A 1 181 ? 22.188 -11.867 -10.047 1 96.44 181 ALA A C 1
ATOM 1350 O O . ALA A 1 181 ? 22.922 -11.102 -9.422 1 96.44 181 ALA A O 1
ATOM 1351 N N . VAL A 1 182 ? 21.172 -11.531 -10.82 1 96.75 182 VAL A N 1
ATOM 1352 C CA . VAL A 1 182 ? 20.891 -10.117 -11.023 1 96.75 182 VAL A CA 1
ATOM 1353 C C . VAL A 1 182 ? 20.438 -9.492 -9.703 1 96.75 182 VAL A C 1
ATOM 1355 O O . VAL A 1 182 ? 20.781 -8.344 -9.406 1 96.75 182 VAL A O 1
ATOM 1358 N N . GLY A 1 183 ? 19.672 -10.25 -8.945 1 94.88 183 GLY A N 1
ATOM 1359 C CA . GLY A 1 183 ? 19.203 -9.742 -7.664 1 94.88 183 GLY A CA 1
ATOM 1360 C C . GLY A 1 183 ? 20.312 -9.586 -6.641 1 94.88 183 GLY A C 1
ATOM 1361 O O . GLY A 1 183 ? 20.297 -8.641 -5.852 1 94.88 183 GLY A O 1
ATOM 1362 N N . GLU A 1 184 ? 21.344 -10.375 -6.684 1 92 184 GLU A N 1
ATOM 1363 C CA . GLU A 1 184 ? 22.422 -10.375 -5.684 1 92 184 GLU A CA 1
ATOM 1364 C C . GLU A 1 184 ? 23.531 -9.398 -6.066 1 92 184 GLU A C 1
ATOM 1366 O O . GLU A 1 184 ? 23.969 -8.594 -5.238 1 92 184 GLU A O 1
ATOM 1371 N N . THR A 1 185 ? 23.953 -9.523 -7.32 1 94.69 185 THR A N 1
ATOM 1372 C CA . THR A 1 185 ? 25.031 -8.672 -7.785 1 94.69 185 THR A CA 1
ATOM 1373 C C . THR A 1 185 ? 24.781 -8.211 -9.219 1 94.69 185 THR A C 1
ATOM 1375 O O . THR A 1 185 ? 25.359 -8.758 -10.164 1 94.69 185 THR A O 1
ATOM 1378 N N . PRO A 1 186 ? 23.984 -7.133 -9.273 1 94.19 186 PRO A N 1
ATOM 1379 C CA . PRO A 1 186 ? 23.641 -6.676 -10.625 1 94.19 186 PRO A CA 1
ATOM 1380 C C . PRO A 1 186 ? 24.875 -6.266 -11.43 1 94.19 186 PRO A C 1
ATOM 1382 O O . PRO A 1 186 ? 24.953 -6.539 -12.633 1 94.19 186 PRO A O 1
ATOM 1385 N N . ASN A 1 187 ? 25.828 -5.613 -10.812 1 93.31 187 ASN A N 1
ATOM 1386 C CA . ASN A 1 187 ? 27.031 -5.164 -11.5 1 93.31 187 ASN A CA 1
ATOM 1387 C C . ASN A 1 187 ? 27.844 -6.344 -12.023 1 93.31 187 ASN A C 1
ATOM 1389 O O . ASN A 1 187 ? 28.359 -6.297 -13.141 1 93.31 187 ASN A O 1
ATOM 1393 N N . ALA A 1 188 ? 27.953 -7.305 -11.18 1 92.5 188 ALA A N 1
ATOM 1394 C CA . ALA A 1 188 ? 28.688 -8.508 -11.578 1 92.5 188 ALA A CA 1
ATOM 1395 C C . ALA A 1 188 ? 27.969 -9.227 -12.719 1 92.5 188 ALA A C 1
ATOM 1397 O O . ALA A 1 188 ? 28.609 -9.719 -13.648 1 92.5 188 ALA A O 1
ATOM 1398 N N . ALA A 1 189 ? 26.719 -9.297 -12.617 1 93.38 189 ALA A N 1
ATOM 1399 C CA . ALA A 1 189 ? 25.938 -9.922 -13.688 1 93.38 189 ALA A CA 1
ATOM 1400 C C . ALA A 1 189 ? 26.141 -9.188 -15.008 1 93.38 189 ALA A C 1
ATOM 1402 O O . ALA A 1 189 ? 26.312 -9.812 -16.062 1 93.38 189 ALA A O 1
ATOM 1403 N N . ASP A 1 190 ? 26.109 -7.918 -14.93 1 92.94 190 ASP A N 1
ATOM 1404 C CA . ASP A 1 190 ? 26.281 -7.094 -16.125 1 92.94 190 ASP A CA 1
ATOM 1405 C C . ASP A 1 190 ? 27.672 -7.289 -16.734 1 92.94 190 ASP A C 1
ATOM 1407 O O . ASP A 1 190 ? 27.828 -7.285 -17.953 1 92.94 190 ASP A O 1
ATOM 1411 N N . SER A 1 191 ? 28.641 -7.449 -15.93 1 93.94 191 SER A N 1
ATOM 1412 C CA . SER A 1 191 ? 30.031 -7.594 -16.375 1 93.94 191 SER A CA 1
ATOM 1413 C C . SER A 1 191 ? 30.219 -8.867 -17.188 1 93.94 191 SER A C 1
ATOM 1415 O O . SER A 1 191 ? 31.125 -8.953 -18.016 1 93.94 191 SER A O 1
ATOM 1417 N N . VAL A 1 192 ? 29.406 -9.82 -16.969 1 94.31 192 VAL A N 1
ATOM 1418 C CA . VAL A 1 192 ? 29.562 -11.078 -17.703 1 94.31 192 VAL A CA 1
ATOM 1419 C C . VAL A 1 192 ? 28.547 -11.156 -18.828 1 94.31 192 VAL A C 1
ATOM 1421 O O . VAL A 1 192 ? 28.312 -12.227 -19.391 1 94.31 192 VAL A O 1
ATOM 1424 N N . GLY A 1 193 ? 27.797 -10.086 -19.156 1 93.19 193 GLY A N 1
ATOM 1425 C CA . GLY A 1 193 ? 26.984 -9.984 -20.344 1 93.19 193 GLY A CA 1
ATOM 1426 C C . GLY A 1 193 ? 25.5 -10.203 -20.078 1 93.19 193 GLY A C 1
ATOM 1427 O O . GLY A 1 193 ? 24.703 -10.266 -21.016 1 93.19 193 GLY A O 1
ATOM 1428 N N . ILE A 1 194 ? 25.125 -10.391 -18.922 1 95.31 194 ILE A N 1
ATOM 1429 C CA . ILE A 1 194 ? 23.719 -10.555 -18.609 1 95.31 194 ILE A CA 1
ATOM 1430 C C . ILE A 1 194 ? 23.047 -9.188 -18.484 1 95.31 194 ILE A C 1
ATOM 1432 O O . ILE A 1 194 ? 23.5 -8.352 -17.688 1 95.31 194 ILE A O 1
ATOM 1436 N N . SER A 1 195 ? 22 -9.023 -19.281 1 97 195 SER A N 1
ATOM 1437 C CA . SER A 1 195 ? 21.297 -7.746 -19.203 1 97 195 SER A CA 1
ATOM 1438 C C . SER A 1 195 ? 20.391 -7.68 -17.984 1 97 195 SER A C 1
ATOM 1440 O O . SER A 1 195 ? 19.359 -8.352 -17.922 1 97 195 SER A O 1
ATOM 1442 N N . VAL A 1 196 ? 20.75 -6.852 -17.141 1 97.25 196 VAL A N 1
ATOM 1443 C CA . VAL A 1 196 ? 20.031 -6.715 -15.875 1 97.25 196 VAL A CA 1
ATOM 1444 C C . VAL A 1 196 ? 18.594 -6.285 -16.156 1 97.25 196 VAL A C 1
ATOM 1446 O O . VAL A 1 196 ? 17.641 -6.863 -15.609 1 97.25 196 VAL A O 1
ATOM 1449 N N . ARG A 1 197 ? 18.422 -5.336 -17.031 1 96.75 197 ARG A N 1
ATOM 1450 C CA . ARG A 1 197 ? 17.109 -4.797 -17.344 1 96.75 197 ARG A CA 1
ATOM 1451 C C . ARG A 1 197 ? 16.203 -5.871 -17.938 1 96.75 197 ARG A C 1
ATOM 1453 O O . ARG A 1 197 ? 15.031 -5.977 -17.578 1 96.75 197 ARG A O 1
ATOM 1460 N N . ARG A 1 198 ? 16.688 -6.66 -18.812 1 97.69 198 ARG A N 1
ATOM 1461 C CA . ARG A 1 198 ? 15.906 -7.703 -19.469 1 97.69 198 ARG A CA 1
ATOM 1462 C C . ARG A 1 198 ? 15.445 -8.75 -18.453 1 97.69 198 ARG A C 1
ATOM 1464 O O . ARG A 1 198 ? 14.305 -9.219 -18.516 1 97.69 198 ARG A O 1
ATOM 1471 N N . ILE A 1 199 ? 16.359 -9.078 -17.609 1 98.31 199 ILE A N 1
ATOM 1472 C CA . ILE A 1 199 ? 16.047 -10.094 -16.609 1 98.31 199 ILE A CA 1
ATOM 1473 C C . ILE A 1 199 ? 14.984 -9.562 -15.656 1 98.31 199 ILE A C 1
ATOM 1475 O O . ILE A 1 199 ? 14.062 -10.289 -15.281 1 98.31 199 ILE A O 1
ATOM 1479 N N . GLN A 1 200 ? 15.062 -8.336 -15.273 1 98.44 200 GLN A N 1
ATOM 1480 C CA . GLN A 1 200 ? 14.086 -7.73 -14.375 1 98.44 200 GLN A CA 1
ATOM 1481 C C . GLN A 1 200 ? 12.719 -7.621 -15.055 1 98.44 200 GLN A C 1
ATOM 1483 O O . GLN A 1 200 ? 11.688 -7.82 -14.406 1 98.44 200 GLN A O 1
ATOM 1488 N N . TYR A 1 201 ? 12.742 -7.328 -16.344 1 98.5 201 TYR A N 1
ATOM 1489 C CA . TYR A 1 201 ? 11.492 -7.332 -17.109 1 98.5 201 TYR A CA 1
ATOM 1490 C C . TYR A 1 201 ? 10.836 -8.703 -17.062 1 98.5 201 TYR A C 1
ATOM 1492 O O . TYR A 1 201 ? 9.633 -8.812 -16.812 1 98.5 201 TYR A O 1
ATOM 1500 N N . MET A 1 202 ? 11.617 -9.672 -17.312 1 98.56 202 MET A N 1
ATOM 1501 C CA . MET A 1 202 ? 11.086 -11.031 -17.344 1 98.56 202 MET A CA 1
ATOM 1502 C C . MET A 1 202 ? 10.555 -11.438 -15.969 1 98.56 202 MET A C 1
ATOM 1504 O O . MET A 1 202 ? 9.484 -12.055 -15.867 1 98.56 202 MET A O 1
ATOM 1508 N N . ALA A 1 203 ? 11.336 -11.078 -14.977 1 98.69 203 ALA A N 1
ATOM 1509 C CA . ALA A 1 203 ? 10.906 -11.398 -13.617 1 98.69 203 ALA A CA 1
ATOM 1510 C C . ALA A 1 203 ? 9.578 -10.734 -13.289 1 98.69 203 ALA A C 1
ATOM 1512 O O . ALA A 1 203 ? 8.68 -11.375 -12.727 1 98.69 203 ALA A O 1
ATOM 1513 N N . LEU A 1 204 ? 9.406 -9.516 -13.695 1 98.62 204 LEU A N 1
ATOM 1514 C CA . LEU A 1 204 ? 8.18 -8.789 -13.414 1 98.62 204 LEU A CA 1
ATOM 1515 C C . LEU A 1 204 ? 7.012 -9.352 -14.219 1 98.62 204 LEU A C 1
ATOM 1517 O O . LEU A 1 204 ? 5.879 -9.391 -13.742 1 98.62 204 LEU A O 1
ATOM 1521 N N . MET A 1 205 ? 7.285 -9.836 -15.398 1 98.69 205 MET A N 1
ATOM 1522 C CA . MET A 1 205 ? 6.246 -10.453 -16.203 1 98.69 205 MET A CA 1
ATOM 1523 C C . MET A 1 205 ? 5.742 -11.734 -15.562 1 98.69 205 MET A C 1
ATOM 1525 O O . MET A 1 205 ? 4.531 -11.969 -15.5 1 98.69 205 MET A O 1
ATOM 1529 N N . ILE A 1 206 ? 6.656 -12.508 -15.117 1 98.69 206 ILE A N 1
ATOM 1530 C CA . ILE A 1 206 ? 6.281 -13.75 -14.453 1 98.69 206 ILE A CA 1
ATOM 1531 C C . ILE A 1 206 ? 5.527 -13.445 -13.164 1 98.69 206 ILE A C 1
ATOM 1533 O O . ILE A 1 206 ? 4.523 -14.094 -12.852 1 98.69 206 ILE A O 1
ATOM 1537 N N . SER A 1 207 ? 6.047 -12.461 -12.438 1 98.81 207 SER A N 1
ATOM 1538 C CA . SER A 1 207 ? 5.355 -12 -11.242 1 98.81 207 SER A CA 1
ATOM 1539 C C . SER A 1 207 ? 3.92 -11.586 -11.562 1 98.81 207 SER A C 1
ATOM 1541 O O . SER A 1 207 ? 2.99 -11.953 -10.836 1 98.81 207 SER A O 1
ATOM 1543 N N . GLY A 1 208 ? 3.756 -10.875 -12.641 1 98.81 208 GLY A N 1
ATOM 1544 C CA . GLY A 1 208 ? 2.434 -10.438 -13.062 1 98.81 208 GLY A CA 1
ATOM 1545 C C . GLY A 1 208 ? 1.521 -11.586 -13.445 1 98.81 208 GLY A C 1
ATOM 1546 O O . GLY A 1 208 ? 0.326 -11.57 -13.141 1 98.81 208 GLY A O 1
ATOM 1547 N N . ALA A 1 209 ? 2.074 -12.562 -14.117 1 98.81 209 ALA A N 1
ATOM 1548 C CA . ALA A 1 209 ? 1.296 -13.734 -14.516 1 98.81 209 ALA A CA 1
ATOM 1549 C C . ALA A 1 209 ? 0.743 -14.469 -13.289 1 98.81 209 ALA A C 1
ATOM 1551 O O . ALA A 1 209 ? -0.431 -14.844 -13.266 1 98.81 209 ALA A O 1
ATOM 1552 N N . LEU A 1 210 ? 1.587 -14.648 -12.312 1 98.81 210 LEU A N 1
ATOM 1553 C CA . LEU A 1 210 ? 1.173 -15.328 -11.086 1 98.81 210 LEU A CA 1
ATOM 1554 C C . LEU A 1 210 ? 0.132 -14.508 -10.336 1 98.81 210 LEU A C 1
ATOM 1556 O O . LEU A 1 210 ? -0.855 -15.047 -9.836 1 98.81 210 LEU A O 1
ATOM 1560 N N . ALA A 1 211 ? 0.365 -13.188 -10.242 1 98.75 211 ALA A N 1
ATOM 1561 C CA . ALA A 1 211 ? -0.622 -12.312 -9.617 1 98.75 211 ALA A CA 1
ATOM 1562 C C . ALA A 1 211 ? -1.949 -12.359 -10.375 1 98.75 211 ALA A C 1
ATOM 1564 O O . ALA A 1 211 ? -3.018 -12.273 -9.758 1 98.75 211 ALA A O 1
ATOM 1565 N N . GLY A 1 212 ? -1.845 -12.453 -11.672 1 98.75 212 GLY A N 1
ATOM 1566 C CA . GLY A 1 212 ? -3.041 -12.586 -12.492 1 98.75 212 GLY A CA 1
ATOM 1567 C C . GLY A 1 212 ? -3.859 -13.82 -12.148 1 98.75 212 GLY A C 1
ATOM 1568 O O . GLY A 1 212 ? -5.09 -13.758 -12.078 1 98.75 212 GLY A O 1
ATOM 1569 N N . LEU A 1 213 ? -3.186 -14.922 -11.945 1 98.44 213 LEU A N 1
ATOM 1570 C CA . LEU A 1 213 ? -3.869 -16.141 -11.531 1 98.44 213 LEU A CA 1
ATOM 1571 C C . LEU A 1 213 ? -4.562 -15.945 -10.188 1 98.44 213 LEU A C 1
ATOM 1573 O O . LEU A 1 213 ? -5.676 -16.438 -9.977 1 98.44 213 LEU A O 1
ATOM 1577 N N . GLY A 1 214 ? -3.857 -15.266 -9.297 1 98.31 214 GLY A N 1
ATOM 1578 C CA . GLY A 1 214 ? -4.484 -14.938 -8.023 1 98.31 214 GLY A CA 1
ATOM 1579 C C . GLY A 1 214 ? -5.746 -14.109 -8.18 1 98.31 214 GLY A C 1
ATOM 1580 O O . GLY A 1 214 ? -6.738 -14.352 -7.484 1 98.31 214 GLY A O 1
ATOM 1581 N N . GLY A 1 215 ? -5.676 -13.156 -9.047 1 97.81 215 GLY A N 1
ATOM 1582 C CA . GLY A 1 215 ? -6.855 -12.359 -9.344 1 97.81 215 GLY A CA 1
ATOM 1583 C C . GLY A 1 215 ? -7.996 -13.172 -9.93 1 97.81 215 GLY A C 1
ATOM 1584 O O . GLY A 1 215 ? -9.148 -13.016 -9.516 1 97.81 215 GLY A O 1
ATOM 1585 N N . ALA A 1 216 ? -7.664 -14.031 -10.844 1 96.88 216 ALA A N 1
ATOM 1586 C CA . ALA A 1 216 ? -8.672 -14.906 -11.438 1 96.88 216 ALA A CA 1
ATOM 1587 C C . ALA A 1 216 ? -9.352 -15.766 -10.375 1 96.88 216 ALA A C 1
ATOM 1589 O O . ALA A 1 216 ? -10.57 -15.945 -10.406 1 96.88 216 ALA A O 1
ATOM 1590 N N . TYR A 1 217 ? -8.57 -16.25 -9.484 1 96.44 217 TYR A N 1
ATOM 1591 C CA . TYR A 1 217 ? -9.133 -17.078 -8.422 1 96.44 217 TYR A CA 1
ATOM 1592 C C . TYR A 1 217 ? -10.117 -16.281 -7.578 1 96.44 217 TYR A C 1
ATOM 1594 O O . TYR A 1 217 ? -11.148 -16.812 -7.148 1 96.44 217 TYR A O 1
ATOM 1602 N N . MET A 1 218 ? -9.82 -15.07 -7.375 1 94.5 218 MET A N 1
ATOM 1603 C CA . MET A 1 218 ? -10.656 -14.25 -6.508 1 94.5 218 MET A CA 1
ATOM 1604 C C . MET A 1 218 ? -12.047 -14.062 -7.113 1 94.5 218 MET A C 1
ATOM 1606 O O . MET A 1 218 ? -13.055 -14.117 -6.402 1 94.5 218 MET A O 1
ATOM 1610 N N . SER A 1 219 ? -12.125 -13.867 -8.391 1 92.62 219 SER A N 1
ATOM 1611 C CA . SER A 1 219 ? -13.391 -13.477 -8.992 1 92.62 219 SER A CA 1
ATOM 1612 C C . SER A 1 219 ? -14.055 -14.648 -9.703 1 92.62 219 SER A C 1
ATOM 1614 O O . SER A 1 219 ? -15.242 -14.602 -10.031 1 92.62 219 SER A O 1
ATOM 1616 N N . MET A 1 220 ? -13.32 -15.711 -9.953 1 91.81 220 MET A N 1
ATOM 1617 C CA . MET A 1 220 ? -13.875 -16.828 -10.711 1 91.81 220 MET A CA 1
ATOM 1618 C C . MET A 1 220 ? -13.695 -18.141 -9.953 1 91.81 220 MET A C 1
ATOM 1620 O O . MET A 1 220 ? -13.961 -19.219 -10.492 1 91.81 220 MET A O 1
ATOM 1624 N N . GLY A 1 221 ? -13.234 -18.141 -8.805 1 88.56 221 GLY A N 1
ATOM 1625 C CA . GLY A 1 221 ? -13.023 -19.312 -7.969 1 88.56 221 GLY A CA 1
ATOM 1626 C C . GLY A 1 221 ? -13.523 -19.141 -6.551 1 88.56 221 GLY A C 1
ATOM 1627 O O . GLY A 1 221 ? -14.414 -19.859 -6.105 1 88.56 221 GLY A O 1
ATOM 1628 N N . TYR A 1 222 ? -12.977 -18.094 -5.938 1 86.19 222 TYR A N 1
ATOM 1629 C CA . TYR A 1 222 ? -13.406 -17.75 -4.586 1 86.19 222 TYR A CA 1
ATOM 1630 C C . TYR A 1 222 ? -14.875 -17.344 -4.57 1 86.19 222 TYR A C 1
ATOM 1632 O O . TYR A 1 222 ? -15.641 -17.766 -3.703 1 86.19 222 TYR A O 1
ATOM 1640 N N . VAL A 1 223 ? -15.195 -16.516 -5.406 1 84.69 223 VAL A N 1
ATOM 1641 C CA . VAL A 1 223 ? -16.562 -16.125 -5.73 1 84.69 223 VAL A CA 1
ATOM 1642 C C . VAL A 1 223 ? -16.75 -16.125 -7.246 1 84.69 223 VAL A C 1
ATOM 1644 O O . VAL A 1 223 ? -15.828 -16.469 -7.992 1 84.69 223 VAL A O 1
ATOM 1647 N N . SER A 1 224 ? -17.906 -15.797 -7.727 1 85.5 224 SER A N 1
ATOM 1648 C CA . SER A 1 224 ? -18.203 -15.836 -9.156 1 85.5 224 SER A CA 1
ATOM 1649 C C . SER A 1 224 ? -18.5 -14.445 -9.703 1 85.5 224 SER A C 1
ATOM 1651 O O . SER A 1 224 ? -19.156 -14.305 -10.734 1 85.5 224 SER A O 1
ATOM 1653 N N . TRP A 1 225 ? -18.062 -13.422 -8.961 1 85.25 225 TRP A N 1
ATOM 1654 C CA . TRP A 1 225 ? -18.312 -12.031 -9.312 1 85.25 225 TRP A CA 1
ATOM 1655 C C . TRP A 1 225 ? -17.141 -11.141 -8.914 1 85.25 225 TRP A C 1
ATOM 1657 O O . TRP A 1 225 ? -16.266 -11.562 -8.148 1 85.25 225 TRP A O 1
ATOM 1667 N N . PHE A 1 226 ? -17.094 -10.062 -9.57 1 90.88 226 PHE A N 1
ATOM 1668 C CA . PHE A 1 226 ? -16.125 -9.039 -9.203 1 90.88 226 PHE A CA 1
ATOM 1669 C C . PHE A 1 226 ? -16.75 -8.031 -8.242 1 90.88 226 PHE A C 1
ATOM 1671 O O . PHE A 1 226 ? -17.922 -7.668 -8.391 1 90.88 226 PHE A O 1
ATOM 1678 N N . SER A 1 227 ? -16.094 -7.68 -7.219 1 86.69 227 SER A N 1
ATOM 1679 C CA 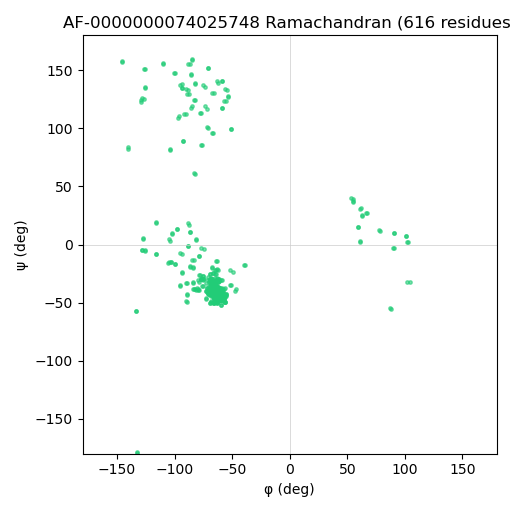. SER A 1 227 ? -16.469 -6.578 -6.344 1 86.69 227 SER A CA 1
ATOM 1680 C C . SER A 1 227 ? -15.336 -5.578 -6.18 1 86.69 227 SER A C 1
ATOM 1682 O O . SER A 1 227 ? -14.156 -5.949 -6.246 1 86.69 227 SER A O 1
ATOM 1684 N N . ARG A 1 228 ? -15.727 -4.332 -5.953 1 81.25 228 ARG A N 1
ATOM 1685 C CA . ARG A 1 228 ? -14.75 -3.268 -5.75 1 81.25 228 ARG A CA 1
ATOM 1686 C C . ARG A 1 228 ? -13.766 -3.633 -4.641 1 81.25 228 ARG A C 1
ATOM 1688 O O . ARG A 1 228 ? -14.172 -4.043 -3.553 1 81.25 228 ARG A O 1
ATOM 1695 N N . ASP A 1 229 ? -12.453 -3.543 -4.949 1 82.5 229 ASP A N 1
ATOM 1696 C CA . ASP A 1 229 ? -11.359 -3.746 -4 1 82.5 229 ASP A CA 1
ATOM 1697 C C . ASP A 1 229 ? -11.477 -5.105 -3.314 1 82.5 229 ASP A C 1
ATOM 1699 O O . ASP A 1 229 ? -11.195 -5.234 -2.123 1 82.5 229 ASP A O 1
ATOM 1703 N N . MET A 1 230 ? -11.906 -6.082 -4.059 1 88.12 230 MET A N 1
ATOM 1704 C CA . MET A 1 230 ? -12.141 -7.402 -3.477 1 88.12 230 MET A CA 1
ATOM 1705 C C . MET A 1 230 ? -10.836 -8.055 -3.051 1 88.12 230 MET A C 1
ATOM 1707 O O . MET A 1 230 ? -10.836 -9.023 -2.289 1 88.12 230 MET A O 1
ATOM 1711 N N . THR A 1 231 ? -9.711 -7.578 -3.609 1 92 231 THR A N 1
ATOM 1712 C CA . THR A 1 231 ? -8.43 -8.125 -3.178 1 92 231 THR A CA 1
ATOM 1713 C C . THR A 1 231 ? -8.195 -7.852 -1.693 1 92 231 THR A C 1
ATOM 1715 O O . THR A 1 231 ? -7.539 -8.641 -1.007 1 92 231 THR A O 1
ATOM 1718 N N . ALA A 1 232 ? -8.688 -6.77 -1.261 1 84.81 232 ALA A N 1
ATOM 1719 C CA . ALA A 1 232 ? -8.789 -6.449 0.16 1 84.81 232 ALA A CA 1
ATOM 1720 C C . ALA A 1 232 ? -7.43 -6.562 0.846 1 84.81 232 ALA A C 1
ATOM 1722 O O . ALA A 1 232 ? -7.32 -7.141 1.93 1 84.81 232 ALA A O 1
ATOM 1723 N N . GLY A 1 233 ? -6.355 -6.16 0.233 1 85.62 233 GLY A N 1
ATOM 1724 C CA . GLY A 1 233 ? -5.047 -6.09 0.87 1 85.62 233 GLY A CA 1
ATOM 1725 C C . GLY A 1 233 ? -4.242 -7.367 0.723 1 85.62 233 GLY A C 1
ATOM 1726 O O . GLY A 1 233 ? -3.082 -7.426 1.131 1 85.62 233 GLY A O 1
ATOM 1727 N N . ARG A 1 234 ? -4.77 -8.352 0.135 1 90.69 234 ARG A N 1
ATOM 1728 C CA . ARG A 1 234 ? -4.094 -9.641 0.016 1 90.69 234 ARG A CA 1
ATOM 1729 C C . ARG A 1 234 ? -2.793 -9.508 -0.769 1 90.69 234 ARG A C 1
ATOM 1731 O O . ARG A 1 234 ? -1.834 -10.242 -0.521 1 90.69 234 ARG A O 1
ATOM 1738 N N . GLY A 1 235 ? -2.768 -8.586 -1.69 1 93.56 235 GLY A N 1
ATOM 1739 C CA . GLY A 1 235 ? -1.516 -8.312 -2.381 1 93.56 235 GLY A CA 1
ATOM 1740 C C . GLY A 1 235 ? -0.417 -7.828 -1.456 1 93.56 235 GLY A C 1
ATOM 1741 O O . GLY A 1 235 ? 0.746 -8.203 -1.611 1 93.56 235 GLY A O 1
ATOM 1742 N N . PHE A 1 236 ? -0.755 -7.016 -0.542 1 89.56 236 PHE A N 1
ATOM 1743 C CA . PHE A 1 236 ? 0.204 -6.52 0.439 1 89.56 236 PHE A CA 1
ATOM 1744 C C . PHE A 1 236 ? 0.573 -7.617 1.434 1 89.56 236 PHE A C 1
ATOM 1746 O O . PHE A 1 236 ? 1.729 -7.723 1.847 1 89.56 236 PHE A O 1
ATOM 1753 N N . ILE A 1 237 ? -0.411 -8.359 1.814 1 88.38 237 ILE A N 1
ATOM 1754 C CA . ILE A 1 237 ? -0.164 -9.484 2.717 1 88.38 237 ILE A CA 1
ATOM 1755 C C . ILE A 1 237 ? 0.826 -10.453 2.078 1 88.38 237 ILE A C 1
ATOM 1757 O O . ILE A 1 237 ? 1.68 -11.016 2.764 1 88.38 237 ILE A O 1
ATOM 1761 N N . ALA A 1 238 ? 0.639 -10.578 0.813 1 94.38 238 ALA A N 1
ATOM 1762 C CA . ALA A 1 238 ? 1.526 -11.461 0.069 1 94.38 238 ALA A CA 1
ATOM 1763 C C . ALA A 1 238 ? 2.979 -11.008 0.178 1 94.38 238 ALA A C 1
ATOM 1765 O O . ALA A 1 238 ? 3.889 -11.836 0.273 1 94.38 238 ALA A O 1
ATOM 1766 N N . LEU A 1 239 ? 3.221 -9.734 0.096 1 91.44 239 LEU A N 1
ATOM 1767 C CA . LEU A 1 239 ? 4.57 -9.203 0.259 1 91.44 239 LEU A CA 1
ATOM 1768 C C . LEU A 1 239 ? 5.109 -9.508 1.653 1 91.44 239 LEU A C 1
ATOM 1770 O O . LEU A 1 239 ? 6.277 -9.859 1.807 1 91.44 239 LEU A O 1
ATOM 1774 N N . ALA A 1 240 ? 4.238 -9.398 2.604 1 85.44 240 ALA A N 1
ATOM 1775 C CA . ALA A 1 240 ? 4.625 -9.727 3.975 1 85.44 240 ALA A CA 1
ATOM 1776 C C . ALA A 1 240 ? 4.941 -11.211 4.121 1 85.44 240 ALA A C 1
ATOM 1778 O O . ALA A 1 240 ? 5.895 -11.578 4.809 1 85.44 240 ALA A O 1
ATOM 1779 N N . ALA A 1 241 ? 4.09 -12.008 3.514 1 90.12 241 ALA A N 1
ATOM 1780 C CA . ALA A 1 241 ? 4.305 -13.453 3.57 1 90.12 241 ALA A CA 1
ATOM 1781 C C . ALA A 1 241 ? 5.637 -13.836 2.926 1 90.12 241 ALA A C 1
ATOM 1783 O O . ALA A 1 241 ? 6.348 -14.711 3.426 1 90.12 241 ALA A O 1
ATOM 1784 N N . GLU A 1 242 ? 5.883 -13.234 1.778 1 93.06 242 GLU A N 1
ATOM 1785 C CA . GLU A 1 242 ? 7.156 -13.492 1.107 1 93.06 242 GLU A CA 1
ATOM 1786 C C . GLU A 1 242 ? 8.336 -13.125 2 1 93.06 242 GLU A C 1
ATOM 1788 O O . GLU A 1 242 ? 9.32 -13.859 2.076 1 93.06 242 GLU A O 1
ATOM 1793 N N . ALA A 1 243 ? 8.266 -11.969 2.67 1 85.94 243 ALA A N 1
ATOM 1794 C CA . ALA A 1 243 ? 9.328 -11.523 3.561 1 85.94 243 ALA A CA 1
ATOM 1795 C C . ALA A 1 243 ? 9.5 -12.484 4.738 1 85.94 243 ALA A C 1
ATOM 1797 O O . ALA A 1 243 ? 10.625 -12.844 5.094 1 85.94 243 ALA A O 1
ATOM 1798 N N . MET A 1 244 ? 8.391 -12.883 5.215 1 83.25 244 MET A N 1
ATOM 1799 C CA . MET A 1 244 ? 8.406 -13.812 6.344 1 83.25 244 MET A CA 1
ATOM 1800 C C . MET A 1 244 ? 8.984 -15.164 5.93 1 83.25 244 MET A C 1
ATOM 1802 O O . MET A 1 244 ? 9.617 -15.844 6.734 1 83.25 244 MET A O 1
ATOM 1806 N N . GLY A 1 245 ? 8.703 -15.531 4.754 1 88.88 245 GLY A N 1
ATOM 1807 C CA . GLY A 1 245 ? 9.203 -16.781 4.234 1 88.88 245 GLY A CA 1
ATOM 1808 C C . GLY A 1 245 ? 10.633 -16.703 3.729 1 88.88 245 GLY A C 1
ATOM 1809 O O . GLY A 1 245 ? 11.156 -17.656 3.15 1 88.88 245 GLY A O 1
ATOM 1810 N N . ARG A 1 246 ? 11.297 -15.641 3.854 1 86.94 246 ARG A N 1
ATOM 1811 C CA . ARG A 1 246 ? 12.695 -15.391 3.506 1 86.94 246 ARG A CA 1
ATOM 1812 C C . ARG A 1 246 ? 12.922 -15.555 2.006 1 86.94 246 ARG A C 1
ATOM 1814 O O . ARG A 1 246 ? 13.969 -16.047 1.582 1 86.94 246 ARG A O 1
ATOM 1821 N N . GLY A 1 247 ? 11.891 -15.367 1.331 1 90.88 247 GLY A N 1
ATOM 1822 C CA . GLY A 1 247 ? 12.016 -15.359 -0.118 1 90.88 247 GLY A CA 1
ATOM 1823 C C . GLY A 1 247 ? 12.125 -16.75 -0.714 1 90.88 247 GLY A C 1
ATOM 1824 O O . GLY A 1 247 ? 12.547 -16.906 -1.863 1 90.88 247 GLY A O 1
ATOM 1825 N N . THR A 1 248 ? 11.883 -17.734 0.021 1 95.25 248 THR A N 1
ATOM 1826 C CA . THR A 1 248 ? 11.883 -19.094 -0.513 1 95.25 248 THR A CA 1
ATOM 1827 C C . THR A 1 248 ? 10.461 -19.562 -0.786 1 95.25 248 THR A C 1
ATOM 1829 O O . THR A 1 248 ? 9.531 -19.188 -0.078 1 95.25 248 THR A O 1
ATOM 1832 N N . PRO A 1 249 ? 10.383 -20.375 -1.805 1 97.44 249 PRO A N 1
ATOM 1833 C CA . PRO A 1 249 ? 9.031 -20.828 -2.146 1 97.44 249 PRO A CA 1
ATOM 1834 C C . PRO A 1 249 ? 8.367 -21.625 -1.016 1 97.44 249 PRO A C 1
ATOM 1836 O O . PRO A 1 249 ? 7.199 -21.375 -0.7 1 97.44 249 PRO A O 1
ATOM 1839 N N . LEU A 1 250 ? 9.047 -22.453 -0.34 1 96 250 LEU A N 1
ATOM 1840 C CA . LEU A 1 250 ? 8.477 -23.25 0.736 1 96 250 LEU A CA 1
ATOM 1841 C C . LEU A 1 250 ? 8.203 -22.391 1.967 1 96 250 LEU A C 1
ATOM 1843 O O . LEU A 1 250 ? 7.16 -22.547 2.609 1 96 250 LEU A O 1
ATOM 1847 N N . GLY A 1 251 ? 9.172 -21.594 2.314 1 94.69 251 GLY A N 1
ATOM 1848 C CA . GLY A 1 251 ? 8.945 -20.688 3.428 1 94.69 251 GLY A CA 1
ATOM 1849 C C . GLY A 1 251 ? 7.762 -19.766 3.217 1 94.69 251 GLY A C 1
ATOM 1850 O O . GLY A 1 251 ? 6.98 -19.531 4.141 1 94.69 251 GLY A O 1
ATOM 1851 N N . THR A 1 252 ? 7.719 -19.266 2.049 1 95.5 252 THR A N 1
ATOM 1852 C CA . THR A 1 252 ? 6.625 -18.375 1.703 1 95.5 252 THR A CA 1
ATOM 1853 C C . THR A 1 252 ? 5.289 -19.109 1.723 1 95.5 252 THR A C 1
ATOM 1855 O O . THR A 1 252 ? 4.27 -18.547 2.119 1 95.5 252 THR A O 1
ATOM 1858 N N . PHE A 1 253 ? 5.309 -20.359 1.281 1 97.12 253 PHE A N 1
ATOM 1859 C CA . PHE A 1 253 ? 4.109 -21.188 1.342 1 97.12 253 PHE A CA 1
ATOM 1860 C C . PHE A 1 253 ? 3.625 -21.344 2.779 1 97.12 253 PHE A C 1
ATOM 1862 O O . PHE A 1 253 ? 2.443 -21.141 3.064 1 97.12 253 PHE A O 1
ATOM 1869 N N . LEU A 1 254 ? 4.453 -21.609 3.691 1 94.19 254 LEU A N 1
ATOM 1870 C CA . LEU A 1 254 ? 4.109 -21.766 5.102 1 94.19 254 LEU A CA 1
ATOM 1871 C C . LEU A 1 254 ? 3.586 -20.469 5.688 1 94.19 254 LEU A C 1
ATOM 1873 O O . LEU A 1 254 ? 2.609 -20.453 6.441 1 94.19 254 LEU A O 1
ATOM 1877 N N . ALA A 1 255 ? 4.273 -19.391 5.297 1 91.06 255 ALA A N 1
ATOM 1878 C CA . ALA A 1 255 ? 3.812 -18.078 5.758 1 91.06 255 ALA A CA 1
ATOM 1879 C C . ALA A 1 255 ? 2.412 -17.781 5.227 1 91.06 255 ALA A C 1
ATOM 1881 O O . ALA A 1 255 ? 1.567 -17.25 5.957 1 91.06 255 ALA A O 1
ATOM 1882 N N . ALA A 1 256 ? 2.201 -18.078 3.986 1 94.31 256 ALA A N 1
ATOM 1883 C CA . ALA A 1 256 ? 0.893 -17.844 3.381 1 94.31 256 ALA A CA 1
ATOM 1884 C C . ALA A 1 256 ? -0.191 -18.656 4.094 1 94.31 256 ALA A C 1
ATOM 1886 O O . ALA A 1 256 ? -1.311 -18.172 4.277 1 94.31 256 ALA A O 1
ATOM 1887 N N . ILE A 1 257 ? 0.117 -19.828 4.484 1 92.81 257 ILE A N 1
ATOM 1888 C CA . ILE A 1 257 ? -0.828 -20.672 5.199 1 92.81 257 ILE A CA 1
ATOM 1889 C C . ILE A 1 257 ? -1.165 -20.047 6.551 1 92.81 257 ILE A C 1
ATOM 1891 O O . ILE A 1 257 ? -2.316 -20.094 6.988 1 92.81 257 ILE A O 1
ATOM 1895 N N . ILE A 1 258 ? -0.219 -19.516 7.172 1 88.19 258 ILE A N 1
ATOM 1896 C CA . ILE A 1 258 ? -0.443 -18.875 8.461 1 88.19 258 ILE A CA 1
ATOM 1897 C C . ILE A 1 258 ? -1.42 -17.719 8.289 1 88.19 258 ILE A C 1
ATOM 1899 O O . ILE A 1 258 ? -2.369 -17.578 9.062 1 88.19 258 ILE A O 1
ATOM 1903 N N . PHE A 1 259 ? -1.179 -16.953 7.289 1 87.25 259 PHE A N 1
ATOM 1904 C CA . PHE A 1 259 ? -2.068 -15.828 7.027 1 87.25 259 PHE A CA 1
ATOM 1905 C C . PHE A 1 259 ? -3.451 -16.312 6.609 1 87.25 259 PHE A C 1
ATOM 1907 O O . PHE A 1 259 ? -4.465 -15.734 7 1 87.25 259 PHE A O 1
ATOM 1914 N N . GLY A 1 260 ? -3.445 -17.359 5.781 1 88.88 260 GLY A N 1
ATOM 1915 C CA . GLY A 1 260 ? -4.719 -17.953 5.414 1 88.88 260 GLY A CA 1
ATOM 1916 C C . GLY A 1 260 ? -5.484 -18.516 6.602 1 88.88 260 GLY A C 1
ATOM 1917 O O . GLY A 1 260 ? -6.707 -18.375 6.672 1 88.88 260 GLY A O 1
ATOM 1918 N N . PHE A 1 261 ? -4.812 -19.094 7.484 1 87.25 261 PHE A N 1
ATOM 1919 C CA . PHE A 1 261 ? -5.41 -19.609 8.711 1 87.25 261 PHE A CA 1
ATOM 1920 C C . PHE A 1 261 ? -6.027 -18.469 9.531 1 87.25 261 PHE A C 1
ATOM 1922 O O . PHE A 1 261 ? -7.16 -18.594 10 1 87.25 261 PHE A O 1
ATOM 1929 N N . ALA A 1 262 ? -5.281 -17.5 9.656 1 81.94 262 ALA A N 1
ATOM 1930 C CA . ALA A 1 262 ? -5.773 -16.359 10.422 1 81.94 262 ALA A CA 1
ATOM 1931 C C . ALA A 1 262 ? -7.023 -15.758 9.781 1 81.94 262 ALA A C 1
ATOM 1933 O O . ALA A 1 262 ? -7.98 -15.406 10.469 1 81.94 262 ALA A O 1
ATOM 1934 N N . ASP A 1 263 ? -6.965 -15.656 8.5 1 82.31 263 ASP A N 1
ATOM 1935 C CA . ASP A 1 263 ? -8.094 -15.094 7.766 1 82.31 263 ASP A CA 1
ATOM 1936 C C . ASP A 1 263 ? -9.312 -16.016 7.863 1 82.31 263 ASP A C 1
ATOM 1938 O O . ASP A 1 263 ? -10.445 -15.531 8.023 1 82.31 263 ASP A O 1
ATOM 1942 N N . ALA A 1 264 ? -9.102 -17.281 7.703 1 83.88 264 ALA A N 1
ATOM 1943 C CA . ALA A 1 264 ? -10.188 -18.25 7.832 1 83.88 264 ALA A CA 1
ATOM 1944 C C . ALA A 1 264 ? -10.789 -18.219 9.234 1 83.88 264 ALA A C 1
ATOM 1946 O O . ALA A 1 264 ? -12.008 -18.328 9.398 1 83.88 264 ALA A O 1
ATOM 1947 N N . LEU A 1 265 ? -9.945 -18.094 10.18 1 80.69 265 LEU A N 1
ATOM 1948 C CA . LEU A 1 265 ? -10.406 -18.016 11.562 1 80.69 265 LEU A CA 1
ATOM 1949 C C . LEU A 1 265 ? -11.25 -16.766 11.773 1 80.69 265 LEU A C 1
ATOM 1951 O O . LEU A 1 265 ? -12.258 -16.797 12.484 1 80.69 265 LEU A O 1
ATOM 1955 N N . SER A 1 266 ? -10.789 -15.719 11.172 1 75.81 266 SER A N 1
ATOM 1956 C CA . SER A 1 266 ? -11.547 -14.477 11.25 1 75.81 266 SER A CA 1
ATOM 1957 C C . SER A 1 266 ? -12.945 -14.641 10.656 1 75.81 266 SER A C 1
ATOM 1959 O O . SER A 1 266 ? -13.922 -14.117 11.195 1 75.81 266 SER A O 1
ATOM 1961 N N . ASN A 1 267 ? -13.055 -15.352 9.609 1 74.56 267 ASN A N 1
ATOM 1962 C CA . ASN A 1 267 ? -14.336 -15.586 8.953 1 74.56 267 ASN A CA 1
ATOM 1963 C C . ASN A 1 267 ? -15.273 -16.422 9.828 1 74.56 267 ASN A C 1
ATOM 1965 O O . ASN A 1 267 ? -16.469 -16.141 9.914 1 74.56 267 ASN A O 1
ATOM 1969 N N . VAL A 1 268 ? -14.742 -17.422 10.43 1 75.5 268 VAL A N 1
ATOM 1970 C CA . VAL A 1 268 ? -15.539 -18.297 11.273 1 75.5 268 VAL A CA 1
ATOM 1971 C C . VAL A 1 268 ? -16.031 -17.531 12.508 1 75.5 268 VAL A C 1
ATOM 1973 O O . VAL A 1 268 ? -17.188 -17.688 12.922 1 75.5 268 VAL A O 1
ATOM 1976 N N . MET A 1 269 ? -15.172 -16.781 13.031 1 74.31 269 MET A N 1
ATOM 1977 C CA . MET A 1 269 ? -15.531 -16.031 14.242 1 74.31 269 MET A CA 1
ATOM 1978 C C . MET A 1 269 ? -16.609 -15.008 13.945 1 74.31 269 MET A C 1
ATOM 1980 O O . MET A 1 269 ? -17.453 -14.727 14.797 1 74.31 269 MET A O 1
ATOM 1984 N N . GLN A 1 270 ? -16.516 -14.492 12.781 1 67.75 270 GLN A N 1
ATOM 1985 C CA . GLN A 1 270 ? -17.562 -13.562 12.375 1 67.75 270 GLN A CA 1
ATOM 1986 C C . GLN A 1 270 ? -18.922 -14.258 12.297 1 67.75 270 GLN A C 1
ATOM 1988 O O . GLN A 1 270 ? -19.953 -13.656 12.586 1 67.75 270 GLN A O 1
ATOM 1993 N N . SER A 1 271 ? -18.906 -15.492 11.984 1 65.38 271 SER A N 1
ATOM 1994 C CA . SER A 1 271 ? -20.141 -16.25 11.875 1 65.38 271 SER A CA 1
ATOM 1995 C C . SER A 1 271 ? -20.688 -16.625 13.242 1 65.38 271 SER A C 1
ATOM 1997 O O . SER A 1 271 ? -21.891 -16.781 13.414 1 65.38 271 SER A O 1
ATOM 1999 N N . LEU A 1 272 ? -19.844 -16.781 14.172 1 63.81 272 LEU A N 1
ATOM 2000 C CA . LEU A 1 272 ? -20.281 -17.156 15.508 1 63.81 272 LEU A CA 1
ATOM 2001 C C . LEU A 1 272 ? -20.609 -15.93 16.344 1 63.81 272 LEU A C 1
ATOM 2003 O O . LEU A 1 272 ? -20.766 -16.031 17.562 1 63.81 272 LEU A O 1
ATOM 2007 N N . ARG A 1 273 ? -20.812 -14.859 15.742 1 59.56 273 ARG A N 1
ATOM 2008 C CA . ARG A 1 273 ? -21.172 -13.602 16.391 1 59.56 273 ARG A CA 1
ATOM 2009 C C . ARG A 1 273 ? -20.078 -13.141 17.359 1 59.56 273 ARG A C 1
ATOM 2011 O O . ARG A 1 273 ? -20.359 -12.484 18.359 1 59.56 273 ARG A O 1
ATOM 2018 N N . VAL A 1 274 ? -18.969 -13.992 17.375 1 58.41 274 VAL A N 1
ATOM 2019 C CA . VAL A 1 274 ? -17.812 -13.414 18.031 1 58.41 274 VAL A CA 1
ATOM 2020 C C . VAL A 1 274 ? -17.297 -12.219 17.234 1 58.41 274 VAL A C 1
ATOM 2022 O O . VAL A 1 274 ? -17.297 -12.242 15.992 1 58.41 274 VAL A O 1
ATOM 2025 N N . PRO A 1 275 ? -17.094 -11.133 17.906 1 55.38 275 PRO A N 1
ATOM 2026 C CA . PRO A 1 275 ? -16.719 -9.938 17.141 1 55.38 275 PRO A CA 1
ATOM 2027 C C . PRO A 1 275 ? -15.555 -10.18 16.188 1 55.38 275 PRO A C 1
ATOM 2029 O O . PRO A 1 275 ? -14.477 -10.594 16.625 1 55.38 275 PRO A O 1
ATOM 2032 N N . ALA A 1 276 ? -15.773 -10.406 14.898 1 54.56 276 ALA A N 1
ATOM 2033 C CA . ALA A 1 276 ? -14.859 -10.625 13.781 1 54.56 276 ALA A CA 1
ATOM 2034 C C . ALA A 1 276 ? -13.633 -9.727 13.891 1 54.56 276 ALA A C 1
ATOM 2036 O O . ALA A 1 276 ? -12.562 -10.062 13.383 1 54.56 276 ALA A O 1
ATOM 2037 N N . GLU A 1 277 ? -13.781 -8.789 14.641 1 54.53 277 GLU A N 1
ATOM 2038 C CA . GLU A 1 277 ? -12.766 -7.75 14.773 1 54.53 277 GLU A CA 1
ATOM 2039 C C . GLU A 1 277 ? -11.5 -8.297 15.43 1 54.53 277 GLU A C 1
ATOM 2041 O O . GLU A 1 277 ? -10.391 -7.898 15.078 1 54.53 277 GLU A O 1
ATOM 2046 N N . PHE A 1 278 ? -11.688 -9.258 16.344 1 58 278 PHE A N 1
ATOM 2047 C CA . PHE A 1 278 ? -10.539 -9.867 17 1 58 278 PHE A CA 1
ATOM 2048 C C . PHE A 1 278 ? -9.727 -10.695 16.016 1 58 278 PHE A C 1
ATOM 2050 O O . PHE A 1 278 ? -8.492 -10.625 16 1 58 278 PHE A O 1
ATOM 2057 N N . VAL A 1 279 ? -10.43 -11.336 15.297 1 57.47 279 VAL A N 1
ATOM 2058 C CA . VAL A 1 279 ? -9.773 -12.32 14.438 1 57.47 279 VAL A CA 1
ATOM 2059 C C . VAL A 1 279 ? -9.156 -11.617 13.227 1 57.47 279 VAL A C 1
ATOM 2061 O O . VAL A 1 279 ? -8.094 -12.016 12.742 1 57.47 279 VAL A O 1
ATOM 2064 N N . GLN A 1 280 ? -9.812 -10.555 12.82 1 56.31 280 GLN A N 1
ATOM 2065 C CA . GLN A 1 280 ? -9.273 -9.828 11.672 1 56.31 280 GLN A CA 1
ATOM 2066 C C . GLN A 1 280 ? -7.898 -9.242 11.992 1 56.31 280 GLN A C 1
ATOM 2068 O O . GLN A 1 280 ? -7.113 -8.961 11.086 1 56.31 280 GLN A O 1
ATOM 2073 N N . MET A 1 281 ? -7.637 -9.266 13.344 1 61.19 281 MET A N 1
ATOM 2074 C CA . MET A 1 281 ? -6.359 -8.703 13.766 1 61.19 281 MET A CA 1
ATOM 2075 C C . MET A 1 281 ? -5.242 -9.727 13.641 1 61.19 281 MET A C 1
ATOM 2077 O O . MET A 1 281 ? -4.07 -9.367 13.539 1 61.19 281 MET A O 1
ATOM 2081 N N . ILE A 1 282 ? -5.668 -10.938 13.578 1 60.59 282 ILE A N 1
ATOM 2082 C CA . ILE A 1 282 ? -4.68 -12 13.727 1 60.59 282 ILE A CA 1
ATOM 2083 C C . ILE A 1 282 ? -3.711 -11.961 12.539 1 60.59 282 ILE A C 1
ATOM 2085 O O . ILE A 1 282 ? -2.492 -11.969 12.727 1 60.59 282 ILE A O 1
ATOM 2089 N N . PRO A 1 283 ? -4.328 -11.836 11.336 1 57.66 283 PRO A N 1
ATOM 2090 C CA . PRO A 1 283 ? -3.369 -11.797 10.234 1 57.66 283 PRO A CA 1
ATOM 2091 C C . PRO A 1 283 ? -2.43 -10.594 10.312 1 57.66 283 PRO A C 1
ATOM 2093 O O . PRO A 1 283 ? -1.244 -10.711 9.992 1 57.66 283 PRO A O 1
ATOM 2096 N N . TYR A 1 284 ? -2.938 -9.641 10.844 1 61.56 284 TYR A N 1
ATOM 2097 C CA . TYR A 1 284 ? -2.184 -8.398 10.867 1 61.56 284 TYR A CA 1
ATOM 2098 C C . TYR A 1 284 ? -1.138 -8.414 11.977 1 61.56 284 TYR A C 1
ATOM 2100 O O . TYR A 1 284 ? -0.009 -7.953 11.781 1 61.56 284 TYR A O 1
ATOM 2108 N N . VAL A 1 285 ? -1.521 -8.992 13.078 1 63.34 285 VAL A N 1
ATOM 2109 C CA . VAL A 1 285 ? -0.562 -9.156 14.164 1 63.34 285 VAL A CA 1
ATOM 2110 C C . VAL A 1 285 ? 0.505 -10.18 13.766 1 63.34 285 VAL A C 1
ATOM 2112 O O . VAL A 1 285 ? 1.69 -9.984 14.055 1 63.34 285 VAL A O 1
ATOM 2115 N N . THR A 1 286 ? 0.036 -11.148 13.094 1 61.5 286 THR A N 1
ATOM 2116 C CA . THR A 1 286 ? 0.965 -12.172 12.625 1 61.5 286 THR A CA 1
ATOM 2117 C C . THR A 1 286 ? 1.988 -11.57 11.664 1 61.5 286 THR A C 1
ATOM 2119 O O . THR A 1 286 ? 3.168 -11.93 11.703 1 61.5 286 THR A O 1
ATOM 2122 N N . THR A 1 287 ? 1.513 -10.672 10.875 1 60.94 287 THR A N 1
ATOM 2123 C CA . THR A 1 287 ? 2.414 -10.023 9.922 1 60.94 287 THR A CA 1
ATOM 2124 C C . THR A 1 287 ? 3.502 -9.25 10.664 1 60.94 287 THR A C 1
ATOM 2126 O O . THR A 1 287 ? 4.688 -9.375 10.344 1 60.94 287 THR A O 1
ATOM 2129 N N . ILE A 1 288 ? 3.129 -8.461 11.641 1 60.91 288 ILE A N 1
ATOM 2130 C CA . ILE A 1 288 ? 4.082 -7.668 12.406 1 60.91 288 ILE A CA 1
ATOM 2131 C C . ILE A 1 288 ? 5.062 -8.594 13.125 1 60.91 288 ILE A C 1
ATOM 2133 O O . ILE A 1 288 ? 6.277 -8.391 13.055 1 60.91 288 ILE A O 1
ATOM 2137 N N . LEU A 1 289 ? 4.488 -9.57 13.688 1 63.53 289 LEU A N 1
ATOM 2138 C CA . LEU A 1 289 ? 5.332 -10.5 14.438 1 63.53 289 LEU A CA 1
ATOM 2139 C C . LEU A 1 289 ? 6.285 -11.234 13.5 1 63.53 289 LEU A C 1
ATOM 2141 O O . LEU A 1 289 ? 7.469 -11.398 13.812 1 63.53 289 LEU A O 1
ATOM 2145 N N . GLY A 1 290 ? 5.695 -11.695 12.453 1 63.28 290 GLY A N 1
ATOM 2146 C CA . GLY A 1 290 ? 6.535 -12.375 11.477 1 63.28 290 GLY A CA 1
ATOM 2147 C C . GLY A 1 290 ? 7.672 -11.508 10.969 1 63.28 290 GLY A C 1
ATOM 2148 O O . GLY A 1 290 ? 8.82 -11.961 10.891 1 63.28 290 GLY A O 1
ATOM 2149 N N . LEU A 1 291 ? 7.391 -10.305 10.672 1 62.66 291 LEU A N 1
ATOM 2150 C CA . LEU A 1 291 ? 8.406 -9.391 10.148 1 62.66 291 LEU A CA 1
ATOM 2151 C C . LEU A 1 291 ? 9.445 -9.07 11.219 1 62.66 291 LEU A C 1
ATOM 2153 O O . LEU A 1 291 ? 10.641 -8.953 10.922 1 62.66 291 LEU A O 1
ATOM 2157 N N . VAL A 1 292 ? 8.961 -8.93 12.422 1 63 292 VAL A N 1
ATOM 2158 C CA . VAL A 1 292 ? 9.859 -8.695 13.547 1 63 292 VAL A CA 1
ATOM 2159 C C . VAL A 1 292 ? 10.812 -9.883 13.711 1 63 292 VAL A C 1
ATOM 2161 O O . VAL A 1 292 ? 12.023 -9.695 13.852 1 63 292 VAL A O 1
ATOM 2164 N N . ILE A 1 293 ? 10.289 -10.992 13.648 1 62.75 293 ILE A N 1
ATOM 2165 C CA . ILE A 1 293 ? 11.102 -12.195 13.805 1 62.75 293 ILE A CA 1
ATOM 2166 C C . ILE A 1 293 ? 12.102 -12.297 12.656 1 62.75 293 ILE A C 1
ATOM 2168 O O . ILE A 1 293 ? 13.281 -12.594 12.883 1 62.75 293 ILE A O 1
ATOM 2172 N N . TYR A 1 294 ? 11.664 -12.016 11.562 1 64.12 294 TYR A N 1
ATOM 2173 C CA . TYR A 1 294 ? 12.531 -12.039 10.391 1 64.12 294 TYR A CA 1
ATOM 2174 C C . TYR A 1 294 ? 13.664 -11.031 10.531 1 64.12 294 TYR A C 1
ATOM 2176 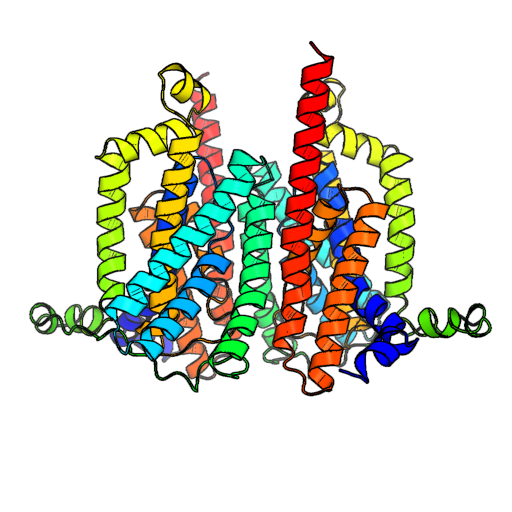O O . TYR A 1 294 ? 14.82 -11.352 10.25 1 64.12 294 TYR A O 1
ATOM 2184 N N . SER A 1 295 ? 13.359 -9.891 10.953 1 62.56 295 SER A N 1
ATOM 2185 C CA . SER A 1 295 ? 14.359 -8.828 11.102 1 62.56 295 SER A CA 1
ATOM 2186 C C . SER A 1 295 ? 15.398 -9.195 12.148 1 62.56 295 SER A C 1
ATOM 2188 O O . SER A 1 295 ? 16.594 -8.938 11.961 1 62.56 295 SER A O 1
ATOM 2190 N N . ILE A 1 296 ? 14.945 -9.789 13.156 1 63.44 296 ILE A N 1
ATOM 2191 C CA . ILE A 1 296 ? 15.844 -10.188 14.234 1 63.44 296 ILE A CA 1
ATOM 2192 C C . ILE A 1 296 ? 16.781 -11.281 13.734 1 63.44 296 ILE A C 1
ATOM 2194 O O . ILE A 1 296 ? 18 -11.234 13.992 1 63.44 296 ILE A O 1
ATOM 2198 N N . LYS A 1 297 ? 16.281 -12.156 12.992 1 63.38 297 LYS A N 1
ATOM 2199 C CA . LYS A 1 297 ? 17.094 -13.266 12.5 1 63.38 297 LYS A CA 1
ATOM 2200 C C . LYS A 1 297 ? 18.109 -12.789 11.469 1 63.38 297 LYS A C 1
ATOM 2202 O O . LYS A 1 297 ? 19.25 -13.266 11.445 1 63.38 297 LYS A O 1
ATOM 2207 N N . GLN A 1 298 ? 17.656 -11.859 10.648 1 63.91 298 GLN A N 1
ATOM 2208 C CA . GLN A 1 298 ? 18.562 -11.312 9.641 1 63.91 298 GLN A CA 1
ATOM 2209 C C . GLN A 1 298 ? 19.688 -10.531 10.289 1 63.91 298 GLN A C 1
ATOM 2211 O O . GLN A 1 298 ? 20.844 -10.602 9.844 1 63.91 298 GLN A O 1
ATOM 2216 N N . ASN A 1 299 ? 19.312 -9.852 11.352 1 62.09 299 ASN A N 1
ATOM 2217 C CA . ASN A 1 299 ? 20.328 -9.102 12.078 1 62.09 299 ASN A CA 1
ATOM 2218 C C . ASN A 1 299 ? 21.328 -10.023 12.773 1 62.09 299 ASN A C 1
ATOM 2220 O O . ASN A 1 299 ? 22.516 -9.719 12.836 1 62.09 299 ASN A O 1
ATOM 2224 N N . ASN A 1 300 ? 20.828 -11.047 13.227 1 61.38 300 ASN A N 1
ATOM 2225 C CA . ASN A 1 300 ? 21.703 -12 13.898 1 61.38 300 ASN A CA 1
ATOM 2226 C C . ASN A 1 300 ? 22.656 -12.672 12.922 1 61.38 300 ASN A C 1
ATOM 2228 O O . ASN A 1 300 ? 23.812 -12.938 13.258 1 61.38 300 ASN A O 1
ATOM 2232 N N . LYS A 1 301 ? 22.234 -12.867 11.758 1 60.44 301 LYS A N 1
ATOM 2233 C CA . LYS A 1 301 ? 23.109 -13.461 10.75 1 60.44 301 LYS A CA 1
ATOM 2234 C C . LYS A 1 301 ? 24.219 -12.492 10.359 1 60.44 301 LYS A C 1
ATOM 2236 O O . LYS A 1 301 ? 25.375 -12.906 10.18 1 60.44 301 LYS A O 1
ATOM 2241 N N . ILE A 1 302 ? 23.859 -11.297 10.219 1 59.16 302 ILE A N 1
ATOM 2242 C CA . ILE A 1 302 ? 24.844 -10.281 9.852 1 59.16 302 ILE A CA 1
ATOM 2243 C C . ILE A 1 302 ? 25.875 -10.133 10.969 1 59.16 302 ILE A C 1
ATOM 2245 O O . ILE A 1 302 ? 27.078 -10.039 10.695 1 59.16 302 ILE A O 1
ATOM 2249 N N . LYS A 1 303 ? 25.422 -10.156 12.125 1 60.12 303 LYS A N 1
ATOM 2250 C CA . LYS A 1 303 ? 26.359 -10.07 13.25 1 60.12 303 LYS A CA 1
ATOM 2251 C C . LYS A 1 303 ? 27.281 -11.281 13.297 1 60.12 303 LYS A C 1
ATOM 2253 O O . LYS A 1 303 ? 28.469 -11.141 13.578 1 60.12 303 LYS A O 1
ATOM 2258 N N . LYS A 1 304 ? 26.672 -12.43 12.984 1 57.34 304 LYS A N 1
ATOM 2259 C CA . LYS A 1 304 ? 27.484 -13.648 12.977 1 57.34 304 LYS A CA 1
ATOM 2260 C C . LYS A 1 304 ? 28.547 -13.602 11.883 1 57.34 304 LYS A C 1
ATOM 2262 O O . LYS A 1 304 ? 29.672 -14.023 12.086 1 57.34 304 LYS A O 1
ATOM 2267 N N . TYR A 1 305 ? 28.156 -13.117 10.758 1 54.28 305 TYR A N 1
ATOM 2268 C CA . TYR A 1 305 ? 29.109 -13.016 9.656 1 54.28 305 TYR A CA 1
ATOM 2269 C C . TYR A 1 305 ? 30.219 -12.016 9.984 1 54.28 305 TYR A C 1
ATOM 2271 O O . TYR A 1 305 ? 31.391 -12.242 9.664 1 54.28 305 TYR A O 1
ATOM 2279 N N . ARG A 1 306 ? 29.891 -10.984 10.547 1 60.31 306 ARG A N 1
ATOM 2280 C CA . ARG A 1 306 ? 30.875 -9.984 10.938 1 60.31 306 ARG A CA 1
ATOM 2281 C C . ARG A 1 306 ? 31.797 -10.523 12.023 1 60.31 306 ARG A C 1
ATOM 2283 O O . ARG A 1 306 ? 33 -10.203 12.055 1 60.31 306 ARG A O 1
ATOM 2290 N N . ARG A 1 307 ? 31.297 -11.336 12.844 1 61.91 307 ARG A N 1
ATOM 2291 C CA . ARG A 1 307 ? 32.094 -11.93 13.914 1 61.91 307 ARG A CA 1
ATOM 2292 C C . ARG A 1 307 ? 33.062 -12.969 13.367 1 61.91 307 ARG A C 1
ATOM 2294 O O . ARG A 1 307 ? 34.156 -13.164 13.914 1 61.91 307 ARG A O 1
ATOM 2301 N N . ASN A 1 308 ? 32.562 -13.586 12.352 1 52.97 308 ASN A N 1
ATOM 2302 C CA . ASN A 1 308 ? 33.406 -14.602 11.766 1 52.97 308 ASN A CA 1
ATOM 2303 C C . ASN A 1 308 ? 34.5 -13.969 10.906 1 52.97 308 ASN A C 1
ATOM 2305 O O . ASN A 1 308 ? 35.438 -14.648 10.492 1 52.97 308 ASN A O 1
ATOM 2309 N N . GLN A 1 309 ? 34.281 -12.945 10.383 1 42.28 309 GLN A N 1
ATOM 2310 C CA . GLN A 1 309 ? 35.312 -12.273 9.617 1 42.28 309 GLN A CA 1
ATOM 2311 C C . GLN A 1 309 ? 36.312 -11.594 10.539 1 42.28 309 GLN A C 1
ATOM 2313 O O . GLN A 1 309 ? 37.406 -11.172 10.094 1 42.28 309 GLN A O 1
ATOM 2318 N N . VAL A 1 310 ? 36.062 -11.68 11.742 1 40.78 310 VAL A N 1
ATOM 2319 C CA . VAL A 1 310 ? 37.094 -11.281 12.68 1 40.78 310 VAL A CA 1
ATOM 2320 C C . VAL A 1 310 ? 37.781 -12.523 13.266 1 40.78 310 VAL A C 1
ATOM 2322 O O . VAL A 1 310 ? 37.094 -13.5 13.617 1 40.78 310 VAL A O 1
ATOM 2325 N N . MET B 1 1 ? -24.562 16.984 -18.094 1 47.47 1 MET B N 1
ATOM 2326 C CA . MET B 1 1 ? -23.25 17.609 -18.281 1 47.47 1 MET B CA 1
ATOM 2327 C C . MET B 1 1 ? -23.328 19.125 -18.156 1 47.47 1 MET B C 1
ATOM 2329 O O . MET B 1 1 ? -22.359 19.781 -17.781 1 47.47 1 MET B O 1
ATOM 2333 N N . GLU B 1 2 ? -24.359 19.656 -18.516 1 54.66 2 GLU B N 1
ATOM 2334 C CA . GLU B 1 2 ? -24.594 21.094 -18.578 1 54.66 2 GLU B CA 1
ATOM 2335 C C . GLU B 1 2 ? -24.5 21.719 -17.188 1 54.66 2 GLU B C 1
ATOM 2337 O O . GLU B 1 2 ? -24.062 22.859 -17.031 1 54.66 2 GLU B O 1
ATOM 2342 N N . ASN B 1 3 ? -24.688 20.875 -16.109 1 64.88 3 ASN B N 1
ATOM 2343 C CA . ASN B 1 3 ? -24.812 21.422 -14.766 1 64.88 3 ASN B CA 1
ATOM 2344 C C . ASN B 1 3 ? -23.547 21.203 -13.953 1 64.88 3 ASN B C 1
ATOM 2346 O O . ASN B 1 3 ? -23.438 21.688 -12.82 1 64.88 3 ASN B O 1
ATOM 2350 N N . LEU B 1 4 ? -22.516 20.641 -14.625 1 73.62 4 LEU B N 1
ATOM 2351 C CA . LEU B 1 4 ? -21.297 20.344 -13.875 1 73.62 4 LEU B CA 1
ATOM 2352 C C . LEU B 1 4 ? -20.406 21.578 -13.773 1 73.62 4 LEU B C 1
ATOM 2354 O O . LEU B 1 4 ? -19.797 21.828 -12.734 1 73.62 4 LEU B O 1
ATOM 2358 N N . LEU B 1 5 ? -20.438 22.359 -14.773 1 76.56 5 LEU B N 1
ATOM 2359 C CA . LEU B 1 5 ? -19.531 23.484 -14.82 1 76.56 5 LEU B CA 1
ATOM 2360 C C . LEU B 1 5 ? -19.891 24.516 -13.758 1 76.56 5 LEU B C 1
ATOM 2362 O O . LEU B 1 5 ? -19.031 24.984 -13.008 1 76.56 5 LEU B O 1
ATOM 2366 N N . PRO B 1 6 ? -21.156 24.828 -13.727 1 75.38 6 PRO B N 1
ATOM 2367 C CA . PRO B 1 6 ? -21.516 25.766 -12.656 1 75.38 6 PRO B CA 1
ATOM 2368 C C . PRO B 1 6 ? -21.188 25.219 -11.266 1 75.38 6 PRO B C 1
ATOM 2370 O O . PRO B 1 6 ? -20.844 25.984 -10.367 1 75.38 6 PRO B O 1
ATOM 2373 N N . ILE B 1 7 ? -21.234 24.031 -11.125 1 77.19 7 ILE B N 1
ATOM 2374 C CA . ILE B 1 7 ? -20.938 23.406 -9.836 1 77.19 7 ILE B CA 1
ATOM 2375 C C . ILE B 1 7 ? -19.453 23.5 -9.531 1 77.19 7 ILE B C 1
ATOM 2377 O O . ILE B 1 7 ? -19.047 23.875 -8.422 1 77.19 7 ILE B O 1
ATOM 2381 N N . ILE B 1 8 ? -18.703 23.266 -10.562 1 80.31 8 ILE B N 1
ATOM 2382 C CA . ILE B 1 8 ? -17.266 23.266 -10.398 1 80.31 8 ILE B CA 1
ATOM 2383 C C . ILE B 1 8 ? -16.766 24.672 -10.086 1 80.31 8 ILE B C 1
ATOM 2385 O O . ILE B 1 8 ? -15.805 24.844 -9.328 1 80.31 8 ILE B O 1
ATOM 2389 N N . PHE B 1 9 ? -17.453 25.609 -10.562 1 80.62 9 PHE B N 1
ATOM 2390 C CA . PHE B 1 9 ? -17 26.984 -10.344 1 80.62 9 PHE B CA 1
ATOM 2391 C C . PHE B 1 9 ? -17.734 27.609 -9.172 1 80.62 9 PHE B C 1
ATOM 2393 O O . PHE B 1 9 ? -17.609 28.812 -8.922 1 80.62 9 PHE B O 1
ATOM 2400 N N . SER B 1 10 ? -18.375 26.875 -8.438 1 80 10 SER B N 1
ATOM 2401 C CA . SER B 1 10 ? -19.109 27.375 -7.281 1 80 10 SER B CA 1
ATOM 2402 C C . SER B 1 10 ? -18.203 27.438 -6.051 1 80 10 SER B C 1
ATOM 2404 O O . SER B 1 10 ? -17.172 26.766 -5.984 1 80 10 SER B O 1
ATOM 2406 N N . THR B 1 11 ? -18.609 28.328 -5.148 1 78.75 11 THR B N 1
ATOM 2407 C CA . THR B 1 11 ? -17.875 28.484 -3.895 1 78.75 11 THR B CA 1
ATOM 2408 C C . THR B 1 11 ? -18.016 27.234 -3.025 1 78.75 11 THR B C 1
ATOM 2410 O O . THR B 1 11 ? -17.094 26.875 -2.293 1 78.75 11 THR B O 1
ATOM 2413 N N . SER B 1 12 ? -19.109 26.641 -3.184 1 81.19 12 SER B N 1
ATOM 2414 C CA . SER B 1 12 ? -19.344 25.406 -2.424 1 81.19 12 SER B CA 1
ATOM 2415 C C . SER B 1 12 ? -18.391 24.297 -2.848 1 81.19 12 SER B C 1
ATOM 2417 O O . SER B 1 12 ? -17.953 23.516 -2.016 1 81.19 12 SER B O 1
ATOM 2419 N N . PHE B 1 13 ? -18.125 24.297 -4.094 1 86.81 13 PHE B N 1
ATOM 2420 C CA . PHE B 1 13 ? -17.203 23.281 -4.594 1 86.81 13 PHE B CA 1
ATOM 2421 C C . PHE B 1 13 ? -15.781 23.562 -4.113 1 86.81 13 PHE B C 1
ATOM 2423 O O . PHE B 1 13 ? -15.055 22.641 -3.717 1 86.81 13 PHE B O 1
ATOM 2430 N N . ALA B 1 14 ? -15.406 24.766 -4.152 1 87 14 ALA B N 1
ATOM 2431 C CA . ALA B 1 14 ? -14.086 25.141 -3.658 1 87 14 ALA B CA 1
ATOM 2432 C C . ALA B 1 14 ? -13.93 24.781 -2.184 1 87 14 ALA B C 1
ATOM 2434 O O . ALA B 1 14 ? -12.852 24.344 -1.754 1 87 14 ALA B O 1
ATOM 2435 N N . TYR B 1 15 ? -15 25.016 -1.469 1 86.5 15 TYR B N 1
ATOM 2436 C CA . TYR B 1 15 ? -15.023 24.625 -0.065 1 86.5 15 TYR B CA 1
ATOM 2437 C C . TYR B 1 15 ? -14.797 23.125 0.084 1 86.5 15 TYR B C 1
ATOM 2439 O O . TYR B 1 15 ? -14 22.688 0.927 1 86.5 15 TYR B O 1
ATOM 2447 N N . SER B 1 16 ? -15.453 22.391 -0.767 1 87 16 SER B N 1
ATOM 2448 C CA . SER B 1 16 ? -15.336 20.938 -0.716 1 87 16 SER B CA 1
ATOM 2449 C C . SER B 1 16 ? -13.93 20.469 -1.092 1 87 16 SER B C 1
ATOM 2451 O O . SER B 1 16 ? -13.414 19.5 -0.531 1 87 16 SER B O 1
ATOM 2453 N N . VAL B 1 17 ? -13.336 21.109 -2.008 1 90.44 17 VAL B N 1
ATOM 2454 C CA . VAL B 1 17 ? -11.992 20.75 -2.445 1 90.44 17 VAL B CA 1
ATOM 2455 C C . VAL B 1 17 ? -11.016 20.906 -1.284 1 90.44 17 VAL B C 1
ATOM 2457 O O . VAL B 1 17 ? -10.203 20.016 -1.023 1 90.44 17 VAL B O 1
ATOM 2460 N N . LEU B 1 18 ? -11.133 22 -0.613 1 91.94 18 LEU B N 1
ATOM 2461 C CA . LEU B 1 18 ? -10.219 22.25 0.498 1 91.94 18 LEU B CA 1
ATOM 2462 C C . LEU B 1 18 ? -10.461 21.266 1.632 1 91.94 18 LEU B C 1
ATOM 2464 O O . LEU B 1 18 ? -9.508 20.812 2.281 1 91.94 18 LEU B O 1
ATOM 2468 N N . ARG B 1 19 ? -11.695 20.953 1.811 1 90.62 19 ARG B N 1
ATOM 2469 C CA . ARG B 1 19 ? -12.062 20 2.852 1 90.62 19 ARG B CA 1
ATOM 2470 C C . ARG B 1 19 ? -11.469 18.625 2.57 1 90.62 19 ARG B C 1
ATOM 2472 O O . ARG B 1 19 ? -10.898 17.984 3.465 1 90.62 19 ARG B O 1
ATOM 2479 N N . VAL B 1 20 ? -11.531 18.234 1.34 1 90.56 20 VAL B N 1
ATOM 2480 C CA . VAL B 1 20 ? -11.07 16.906 0.959 1 90.56 20 VAL B CA 1
ATOM 2481 C C . VAL B 1 20 ? -9.547 16.891 0.866 1 90.56 20 VAL B C 1
ATOM 2483 O O . VAL B 1 20 ? -8.914 15.867 1.119 1 90.56 20 VAL B O 1
ATOM 2486 N N . THR B 1 21 ? -8.977 18 0.605 1 94.94 21 THR B N 1
ATOM 2487 C CA . THR B 1 21 ? -7.531 18.141 0.437 1 94.94 21 THR B CA 1
ATOM 2488 C C . THR B 1 21 ? -6.824 18.094 1.788 1 94.94 21 THR B C 1
ATOM 2490 O O . THR B 1 21 ? -5.676 17.656 1.88 1 94.94 21 THR B O 1
ATOM 2493 N N . THR B 1 22 ? -7.449 18.453 2.82 1 96.25 22 THR B N 1
ATOM 2494 C CA . THR B 1 22 ? -6.832 18.703 4.117 1 96.25 22 THR B CA 1
ATOM 2495 C C . THR B 1 22 ? -6.129 17.453 4.633 1 96.25 22 THR B C 1
ATOM 2497 O O . THR B 1 22 ? -4.945 17.5 4.973 1 96.25 22 THR B O 1
ATOM 2500 N N . PRO B 1 23 ? -6.797 16.297 4.684 1 96.62 23 PRO B N 1
ATOM 2501 C CA . PRO B 1 23 ? -6.09 15.117 5.191 1 96.62 23 PRO B CA 1
ATOM 2502 C C . PRO B 1 23 ? -4.949 14.672 4.277 1 96.62 23 PRO B C 1
ATOM 2504 O O . PRO B 1 23 ? -3.91 14.211 4.762 1 96.62 23 PRO B O 1
ATOM 2507 N N . ILE B 1 24 ? -5.09 14.852 3.033 1 95.94 24 ILE B N 1
ATOM 2508 C CA . ILE B 1 24 ? -4.055 14.5 2.064 1 95.94 24 ILE B CA 1
ATOM 2509 C C . ILE B 1 24 ? -2.844 15.414 2.252 1 95.94 24 ILE B C 1
ATOM 2511 O O . ILE B 1 24 ? -1.699 14.961 2.182 1 95.94 24 ILE B O 1
ATOM 2515 N N . LEU B 1 25 ? -3.182 16.656 2.473 1 97.94 25 LEU B N 1
ATOM 2516 C CA . LEU B 1 25 ? -2.111 17.641 2.629 1 97.94 25 LEU B CA 1
ATOM 2517 C C . LEU B 1 25 ? -1.272 17.328 3.865 1 97.94 25 LEU B C 1
ATOM 2519 O O . LEU B 1 25 ? -0.041 17.344 3.803 1 97.94 25 LEU B O 1
ATOM 2523 N N . PHE B 1 26 ? -1.876 17.047 5.016 1 98.56 26 PHE B N 1
ATOM 25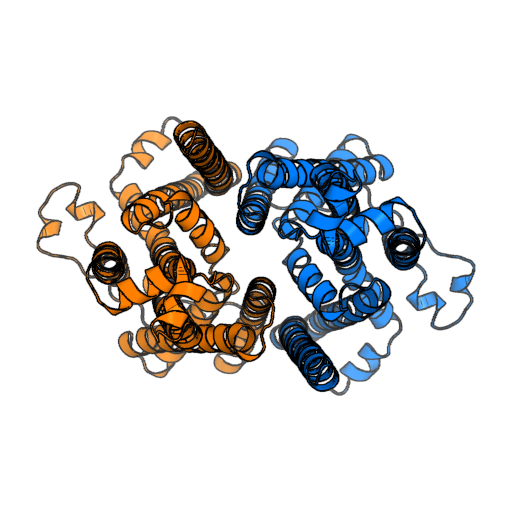24 C CA . PHE B 1 26 ? -1.14 16.672 6.215 1 98.56 26 PHE B CA 1
ATOM 2525 C C . PHE B 1 26 ? -0.244 15.461 5.941 1 98.56 26 PHE B C 1
ATOM 2527 O O . PHE B 1 26 ? 0.943 15.477 6.277 1 98.56 26 PHE B O 1
ATOM 2534 N N . ALA B 1 27 ? -0.834 14.461 5.348 1 98.38 27 ALA B N 1
ATOM 2535 C CA . ALA B 1 27 ? -0.101 13.227 5.082 1 98.38 27 ALA B CA 1
ATOM 2536 C C . ALA B 1 27 ? 1.032 13.469 4.086 1 98.38 27 ALA B C 1
ATOM 2538 O O . ALA B 1 27 ? 2.102 12.859 4.195 1 98.38 27 ALA B O 1
ATOM 2539 N N . SER B 1 28 ? 0.792 14.328 3.08 1 97.94 28 SER B N 1
ATOM 2540 C CA . SER B 1 28 ? 1.819 14.609 2.082 1 97.94 28 SER B CA 1
ATOM 2541 C C . SER B 1 28 ? 2.99 15.375 2.691 1 97.94 28 SER B C 1
ATOM 2543 O O . SER B 1 28 ? 4.148 15.125 2.346 1 97.94 28 SER B O 1
ATOM 2545 N N . LEU B 1 29 ? 2.674 16.328 3.506 1 98.56 29 LEU B N 1
ATOM 2546 C CA . LEU B 1 29 ? 3.732 17.062 4.203 1 98.56 29 LEU B CA 1
ATOM 2547 C C . LEU B 1 29 ? 4.52 16.125 5.117 1 98.56 29 LEU B C 1
ATOM 2549 O O . LEU B 1 29 ? 5.73 16.281 5.277 1 98.56 29 LEU B O 1
ATOM 2553 N N . ALA B 1 30 ? 3.781 15.164 5.738 1 98.69 30 ALA B N 1
ATOM 2554 C CA . ALA B 1 30 ? 4.441 14.125 6.523 1 98.69 30 ALA B CA 1
ATOM 2555 C C . ALA B 1 30 ? 5.418 13.328 5.668 1 98.69 30 ALA B C 1
ATOM 2557 O O . ALA B 1 30 ? 6.535 13.023 6.102 1 98.69 30 ALA B O 1
ATOM 2558 N N . ALA B 1 31 ? 5.02 13.023 4.512 1 97.69 31 ALA B N 1
ATOM 2559 C CA . ALA B 1 31 ? 5.84 12.25 3.588 1 97.69 31 ALA B CA 1
ATOM 2560 C C . ALA B 1 31 ? 7.102 13.008 3.197 1 97.69 31 ALA B C 1
ATOM 2562 O O . ALA B 1 31 ? 8.172 12.414 3.043 1 97.69 31 ALA B O 1
ATOM 2563 N N . ILE B 1 32 ? 7.043 14.305 3.064 1 97.81 32 ILE B N 1
ATOM 2564 C CA . ILE B 1 32 ? 8.18 15.125 2.668 1 97.81 32 ILE B CA 1
ATOM 2565 C C . ILE B 1 32 ? 9.297 15.008 3.709 1 97.81 32 ILE B C 1
ATOM 2567 O O . ILE B 1 32 ? 10.461 14.812 3.361 1 97.81 32 ILE B O 1
ATOM 2571 N N . ILE B 1 33 ? 8.922 15.078 4.926 1 98.25 33 ILE B N 1
ATOM 2572 C CA . ILE B 1 33 ? 9.906 15.156 6.004 1 98.25 33 ILE B CA 1
ATOM 2573 C C . ILE B 1 33 ? 10.695 13.852 6.07 1 98.25 33 ILE B C 1
ATOM 2575 O O . ILE B 1 33 ? 11.93 13.867 6.113 1 98.25 33 ILE B O 1
ATOM 2579 N N . SER B 1 34 ? 9.992 12.766 6.09 1 97.75 34 SER B N 1
ATOM 2580 C CA . SER B 1 34 ? 10.688 11.484 6.172 1 97.75 34 SER B CA 1
ATOM 2581 C C . SER B 1 34 ? 11.5 11.219 4.91 1 97.75 34 SER B C 1
ATOM 2583 O O . SER B 1 34 ? 12.633 10.734 4.988 1 97.75 34 SER B O 1
ATOM 2585 N N . ASP B 1 35 ? 10.938 11.594 3.82 1 95.88 35 ASP B N 1
ATOM 2586 C CA . ASP B 1 35 ? 11.633 11.375 2.553 1 95.88 35 ASP B CA 1
ATOM 2587 C C . ASP B 1 35 ? 12.914 12.195 2.477 1 95.88 35 ASP B C 1
ATOM 2589 O O . ASP B 1 35 ? 13.938 11.703 1.992 1 95.88 35 ASP B O 1
ATOM 2593 N N . LYS B 1 36 ? 12.906 13.391 2.912 1 97.19 36 LYS B N 1
ATOM 2594 C CA . LYS B 1 36 ? 14.078 14.266 2.893 1 97.19 36 LYS B CA 1
ATOM 2595 C C . LYS B 1 36 ? 15.18 13.727 3.791 1 97.19 36 LYS B C 1
ATOM 2597 O O . LYS B 1 36 ? 16.359 14.055 3.609 1 97.19 36 LYS B O 1
ATOM 2602 N N . ALA B 1 37 ? 14.789 12.914 4.715 1 97.69 37 ALA B N 1
ATOM 2603 C CA . ALA B 1 37 ? 15.781 12.305 5.602 1 97.69 37 ALA B CA 1
ATOM 2604 C C . ALA B 1 37 ? 16.312 11 5.02 1 97.69 37 ALA B C 1
ATOM 2606 O O . ALA B 1 37 ? 17.125 10.32 5.645 1 97.69 37 ALA B O 1
ATOM 2607 N N . GLY B 1 38 ? 15.812 10.609 3.887 1 94.5 38 GLY B N 1
ATOM 2608 C CA . GLY B 1 38 ? 16.297 9.414 3.221 1 94.5 38 GLY B CA 1
ATOM 2609 C C . GLY B 1 38 ? 15.539 8.164 3.623 1 94.5 38 GLY B C 1
ATOM 2610 O O . GLY B 1 38 ? 15.969 7.047 3.326 1 94.5 38 GLY B O 1
ATOM 2611 N N . VAL B 1 39 ? 14.445 8.312 4.328 1 94.31 39 VAL B N 1
ATOM 2612 C CA . VAL B 1 39 ? 13.625 7.18 4.746 1 94.31 39 VAL B CA 1
ATOM 2613 C C . VAL B 1 39 ? 12.164 7.426 4.375 1 94.31 39 VAL B C 1
ATOM 2615 O O . VAL B 1 39 ? 11.57 8.414 4.801 1 94.31 39 VAL B O 1
ATOM 2618 N N . ILE B 1 40 ? 11.625 6.562 3.637 1 92.44 40 ILE B N 1
ATOM 2619 C CA . ILE B 1 40 ? 10.25 6.742 3.172 1 92.44 40 ILE B CA 1
ATOM 2620 C C . ILE B 1 40 ? 9.281 6.164 4.195 1 92.44 40 ILE B C 1
ATOM 2622 O O . ILE B 1 40 ? 9.445 5.027 4.645 1 92.44 40 ILE B O 1
ATOM 2626 N N . ASN B 1 41 ? 8.297 6.938 4.582 1 95.75 41 ASN B N 1
ATOM 2627 C CA . ASN B 1 41 ? 7.273 6.465 5.512 1 95.75 41 ASN B CA 1
ATOM 2628 C C . ASN B 1 41 ? 6.066 5.887 4.773 1 95.75 41 ASN B C 1
ATOM 2630 O O . ASN B 1 41 ? 5.043 6.559 4.629 1 95.75 41 ASN B O 1
ATOM 2634 N N . ILE B 1 42 ? 6.152 4.633 4.504 1 91.88 42 ILE B N 1
ATOM 2635 C CA . ILE B 1 42 ? 5.09 3.947 3.77 1 91.88 42 ILE B CA 1
ATOM 2636 C C . ILE B 1 42 ? 3.928 3.645 4.711 1 91.88 42 ILE B C 1
ATOM 2638 O O . ILE B 1 42 ? 2.812 3.367 4.258 1 91.88 42 ILE B O 1
ATOM 2642 N N . GLY B 1 43 ? 4.105 3.824 5.949 1 95.19 43 GLY B N 1
ATOM 2643 C CA . GLY B 1 43 ? 3.098 3.494 6.945 1 95.19 43 GLY B CA 1
ATOM 2644 C C . GLY B 1 43 ? 2.109 4.617 7.188 1 95.19 43 GLY B C 1
ATOM 2645 O O . GLY B 1 43 ? 1.293 4.547 8.109 1 95.19 43 GLY B O 1
ATOM 2646 N N . LEU B 1 44 ? 2.129 5.617 6.371 1 97.5 44 LEU B N 1
ATOM 2647 C CA . LEU B 1 44 ? 1.299 6.801 6.582 1 97.5 44 LEU B CA 1
ATOM 2648 C C . LEU B 1 44 ? -0.178 6.426 6.637 1 97.5 44 LEU B C 1
ATOM 2650 O O . LEU B 1 44 ? -0.935 6.973 7.438 1 97.5 44 LEU B O 1
ATOM 2654 N N . GLU B 1 45 ? -0.564 5.527 5.789 1 95.31 45 GLU B N 1
ATOM 2655 C CA . GLU B 1 45 ? -1.953 5.082 5.75 1 95.31 45 GLU B CA 1
ATOM 2656 C C . GLU B 1 45 ? -2.398 4.543 7.105 1 95.31 45 GLU B C 1
ATOM 2658 O O . GLU B 1 45 ? -3.439 4.949 7.629 1 95.31 45 GLU B O 1
ATOM 2663 N N . GLY B 1 46 ? -1.606 3.688 7.648 1 95.88 46 GLY B N 1
ATOM 2664 C CA . GLY B 1 46 ? -1.927 3.084 8.93 1 95.88 46 GLY B CA 1
ATOM 2665 C C . GLY B 1 46 ? -1.787 4.047 10.094 1 95.88 46 GLY B C 1
ATOM 2666 O O . GLY B 1 46 ? -2.57 4 11.047 1 95.88 46 GLY B O 1
ATOM 2667 N N . ILE B 1 47 ? -0.829 4.871 10.039 1 98.12 47 ILE B N 1
ATOM 2668 C CA . ILE B 1 47 ? -0.599 5.855 11.094 1 98.12 47 ILE B CA 1
ATOM 2669 C C . ILE B 1 47 ? -1.789 6.812 11.172 1 98.12 47 ILE B C 1
ATOM 2671 O O . ILE B 1 47 ? -2.305 7.078 12.266 1 98.12 47 ILE B O 1
ATOM 2675 N N . MET B 1 48 ? -2.246 7.266 10.031 1 98.38 48 MET B N 1
ATOM 2676 C CA . MET B 1 48 ? -3.416 8.141 10 1 98.38 48 MET B CA 1
ATOM 2677 C C . MET B 1 48 ? -4.641 7.434 10.57 1 98.38 48 MET B C 1
ATOM 2679 O O . MET B 1 48 ? -5.395 8.016 11.352 1 98.38 48 MET B O 1
ATOM 2683 N N . LEU B 1 49 ? -4.797 6.199 10.188 1 96.19 49 LEU B N 1
ATOM 2684 C CA . LEU B 1 49 ? -5.973 5.43 10.586 1 96.19 49 LEU B CA 1
ATOM 2685 C C . LEU B 1 49 ? -6.004 5.23 12.102 1 96.19 49 LEU B C 1
ATOM 2687 O O . LEU B 1 49 ? -7.043 5.438 12.734 1 96.19 49 LEU B O 1
ATOM 2691 N N . PHE B 1 50 ? -4.895 4.82 12.648 1 97.12 50 PHE B N 1
ATOM 2692 C CA . PHE B 1 50 ? -4.82 4.594 14.086 1 97.12 50 PHE B CA 1
ATOM 2693 C C . PHE B 1 50 ? -5 5.902 14.852 1 97.12 50 PHE B C 1
ATOM 2695 O O . PHE B 1 50 ? -5.629 5.926 15.914 1 97.12 50 PHE B O 1
ATOM 2702 N N . ALA B 1 51 ? -4.414 6.926 14.328 1 98.38 51 ALA B N 1
ATOM 2703 C CA . ALA B 1 51 ? -4.562 8.242 14.945 1 98.38 51 ALA B CA 1
ATOM 2704 C C . ALA B 1 51 ? -6.02 8.688 14.938 1 98.38 51 ALA B C 1
ATOM 2706 O O . ALA B 1 51 ? -6.504 9.273 15.906 1 98.38 51 ALA B O 1
ATOM 2707 N N . ALA B 1 52 ? -6.707 8.469 13.836 1 96.81 52 ALA B N 1
ATOM 2708 C CA . ALA B 1 52 ? -8.125 8.805 13.742 1 96.81 52 ALA B CA 1
ATOM 2709 C C . ALA B 1 52 ? -8.93 8.117 14.836 1 96.81 52 ALA B C 1
ATOM 2711 O O . ALA B 1 52 ? -9.789 8.742 15.469 1 96.81 52 ALA B O 1
ATOM 2712 N N . LEU B 1 53 ? -8.648 6.871 15.07 1 95.12 53 LEU B N 1
ATOM 2713 C CA . LEU B 1 53 ? -9.367 6.113 16.094 1 95.12 53 LEU B CA 1
ATOM 2714 C C . LEU B 1 53 ? -9.07 6.66 17.484 1 95.12 53 LEU B C 1
ATOM 2716 O O . LEU B 1 53 ? -9.992 6.918 18.266 1 95.12 53 LEU B O 1
ATOM 2720 N N . MET B 1 54 ? -7.785 6.801 17.75 1 96.5 54 MET B N 1
ATOM 2721 C CA . MET B 1 54 ? -7.395 7.223 19.094 1 96.5 54 MET B CA 1
ATOM 2722 C C . MET B 1 54 ? -7.891 8.641 19.375 1 96.5 54 MET B C 1
ATOM 2724 O O . MET B 1 54 ? -8.219 8.961 20.516 1 96.5 54 MET B O 1
ATOM 2728 N N . GLY B 1 55 ? -7.918 9.461 18.344 1 95.69 55 GLY B N 1
ATOM 2729 C CA . GLY B 1 55 ? -8.5 10.781 18.516 1 95.69 55 GLY B CA 1
ATOM 2730 C C . GLY B 1 55 ? -9.945 10.742 18.969 1 95.69 55 GLY B C 1
ATOM 2731 O O . GLY B 1 55 ? -10.312 11.406 19.953 1 95.69 55 GLY B O 1
ATOM 2732 N N . VAL B 1 56 ? -10.742 9.945 18.359 1 92.5 56 VAL B N 1
ATOM 2733 C CA . VAL B 1 56 ? -12.164 9.859 18.656 1 92.5 56 VAL B CA 1
ATOM 2734 C C . VAL B 1 56 ? -12.367 9.242 20.031 1 92.5 56 VAL B C 1
ATOM 2736 O O . VAL B 1 56 ? -13.188 9.727 20.828 1 92.5 56 VAL B O 1
ATOM 2739 N N . ILE B 1 57 ? -11.625 8.18 20.328 1 92.75 57 ILE B N 1
ATOM 2740 C CA . ILE B 1 57 ? -11.781 7.484 21.594 1 92.75 57 ILE B CA 1
ATOM 2741 C C . ILE B 1 57 ? -11.414 8.43 22.75 1 92.75 57 ILE B C 1
ATOM 2743 O O . ILE B 1 57 ? -12.164 8.547 23.719 1 92.75 57 ILE B O 1
ATOM 2747 N N . SER B 1 58 ? -10.328 9.047 22.625 1 93.38 58 SER B N 1
ATOM 2748 C CA . SER B 1 58 ? -9.875 9.93 23.688 1 93.38 58 SER B CA 1
ATOM 2749 C C . SER B 1 58 ? -10.789 11.141 23.828 1 93.38 58 SER B C 1
ATOM 2751 O O . SER B 1 58 ? -11.062 11.578 24.953 1 93.38 58 SER B O 1
ATOM 2753 N N . SER B 1 59 ? -11.195 11.656 22.719 1 91.5 59 SER B N 1
ATOM 2754 C CA . SER B 1 59 ? -12.117 12.781 22.766 1 91.5 59 SER B CA 1
ATOM 2755 C C . SER B 1 59 ? -13.445 12.383 23.422 1 91.5 59 SER B C 1
ATOM 2757 O O . SER B 1 59 ? -14.031 13.156 24.172 1 91.5 59 SER B O 1
ATOM 2759 N N . ALA B 1 60 ? -13.93 11.25 23.109 1 86.88 60 ALA B N 1
ATOM 2760 C CA . ALA B 1 60 ? -15.195 10.758 23.656 1 86.88 60 ALA B CA 1
ATOM 2761 C C . ALA B 1 60 ? -15.102 10.555 25.156 1 86.88 60 ALA B C 1
ATOM 2763 O O . ALA B 1 60 ? -16.047 10.859 25.891 1 86.88 60 ALA B O 1
ATOM 2764 N N . PHE B 1 61 ? -14.023 10.055 25.609 1 88.81 61 PHE B N 1
ATOM 2765 C CA . PHE B 1 61 ? -13.859 9.742 27.016 1 88.81 61 PHE B CA 1
ATO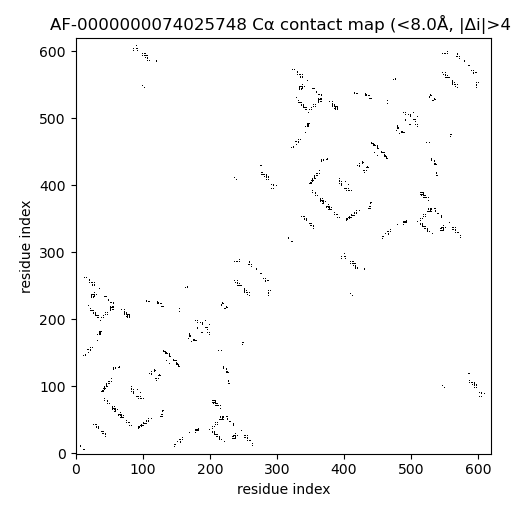M 2766 C C . PHE B 1 61 ? -13.609 11.016 27.828 1 88.81 61 PHE B C 1
ATOM 2768 O O . PHE B 1 61 ? -14.07 11.133 28.969 1 88.81 61 PHE B O 1
ATOM 2775 N N . THR B 1 62 ? -12.906 11.945 27.25 1 91 62 THR B N 1
ATOM 2776 C CA . THR B 1 62 ? -12.523 13.133 28 1 91 62 THR B CA 1
ATOM 2777 C C . THR B 1 62 ? -13.445 14.305 27.672 1 91 62 THR B C 1
ATOM 2779 O O . THR B 1 62 ? -13.445 15.312 28.375 1 91 62 THR B O 1
ATOM 2782 N N . GLN B 1 63 ? -14.172 14.219 26.594 1 88.62 63 GLN B N 1
ATOM 2783 C CA . GLN B 1 63 ? -15.055 15.273 26.109 1 88.62 63 GLN B CA 1
ATOM 2784 C C . GLN B 1 63 ? -14.273 16.547 25.781 1 88.62 63 GLN B C 1
ATOM 2786 O O . GLN B 1 63 ? -14.734 17.656 26.062 1 88.62 63 GLN B O 1
ATOM 2791 N N . SER B 1 64 ? -13.109 16.344 25.391 1 91.38 64 SER B N 1
ATOM 2792 C CA . SER B 1 64 ? -12.25 17.453 25.016 1 91.38 64 SER B CA 1
ATOM 2793 C C . SER B 1 64 ? -11.664 17.266 23.625 1 91.38 64 SER B C 1
ATOM 2795 O O . SER B 1 64 ? -11.023 16.234 23.344 1 91.38 64 SER B O 1
ATOM 2797 N N . VAL B 1 65 ? -11.852 18.234 22.75 1 90.38 65 VAL B N 1
ATOM 2798 C CA . VAL B 1 65 ? -11.344 18.203 21.391 1 90.38 65 VAL B CA 1
ATOM 2799 C C . VAL B 1 65 ? -9.82 18.266 21.406 1 90.38 65 VAL B C 1
ATOM 2801 O O . VAL B 1 65 ? -9.148 17.562 20.656 1 90.38 65 VAL B O 1
ATOM 2804 N N . LEU B 1 66 ? -9.32 19.062 22.266 1 93.06 66 LEU B N 1
ATOM 2805 C CA . LEU B 1 66 ? -7.879 19.266 22.344 1 93.06 66 LEU B CA 1
ATOM 2806 C C . LEU B 1 66 ? -7.168 17.984 22.75 1 93.06 66 LEU B C 1
ATOM 2808 O O . LEU B 1 66 ? -6.129 17.641 22.188 1 93.06 66 LEU B O 1
ATOM 2812 N N . ILE B 1 67 ? -7.727 17.297 23.688 1 95.06 67 ILE B N 1
ATOM 2813 C CA . ILE B 1 67 ? -7.121 16.047 24.125 1 95.06 67 ILE B CA 1
ATOM 2814 C C . ILE B 1 67 ? -7.207 15.008 23.016 1 95.06 67 ILE B C 1
ATOM 2816 O O . ILE B 1 67 ? -6.289 14.203 22.828 1 95.06 67 ILE B O 1
ATOM 2820 N N . GLY B 1 68 ? -8.336 15.008 22.266 1 95.38 68 GLY B N 1
ATOM 2821 C CA . GLY B 1 68 ? -8.469 14.109 21.125 1 95.38 68 GLY B CA 1
ATOM 2822 C C . GLY B 1 68 ? -7.391 14.32 20.078 1 95.38 68 GLY B C 1
ATOM 2823 O O . GLY B 1 68 ? -6.754 13.359 19.641 1 95.38 68 GLY B O 1
ATOM 2824 N N . VAL B 1 69 ? -7.168 15.594 19.781 1 96 69 VAL B N 1
ATOM 2825 C CA . VAL B 1 69 ? -6.176 15.922 18.766 1 96 69 VAL B CA 1
ATOM 2826 C C . VAL B 1 69 ? -4.781 15.578 19.266 1 96 69 VAL B C 1
ATOM 2828 O O . VAL B 1 69 ? -3.965 15.023 18.531 1 96 69 VAL B O 1
ATOM 2831 N N . LEU B 1 70 ? -4.477 15.852 20.516 1 97.69 70 LEU B N 1
ATOM 2832 C CA . LEU B 1 70 ? -3.172 15.562 21.109 1 97.69 70 LEU B CA 1
ATOM 2833 C C . LEU B 1 70 ? -2.908 14.062 21.141 1 97.69 70 LEU B C 1
ATOM 2835 O O . LEU B 1 70 ? -1.785 13.617 20.875 1 97.69 70 LEU B O 1
ATOM 2839 N N . CYS B 1 71 ? -3.949 13.32 21.422 1 97.56 71 CYS B N 1
ATOM 2840 C CA . CYS B 1 71 ? -3.803 11.875 21.438 1 97.56 71 CYS B CA 1
ATOM 2841 C C . CYS B 1 71 ? -3.576 11.328 20.031 1 97.56 71 CYS B C 1
ATOM 2843 O O . CYS B 1 71 ? -2.82 10.375 19.844 1 97.56 71 CYS B O 1
ATOM 2845 N N . ALA B 1 72 ? -4.277 11.898 19.062 1 98.19 72 ALA B N 1
ATOM 2846 C CA . ALA B 1 72 ? -4.055 11.508 17.672 1 98.19 72 ALA B CA 1
ATOM 2847 C C . ALA B 1 72 ? -2.611 11.766 17.266 1 98.19 72 ALA B C 1
ATOM 2849 O O . ALA B 1 72 ? -1.965 10.898 16.672 1 98.19 72 ALA B O 1
ATOM 2850 N N . VAL B 1 73 ? -2.102 12.93 17.625 1 98.69 73 VAL B N 1
ATOM 2851 C CA . VAL B 1 73 ? -0.729 13.289 17.281 1 98.69 73 VAL B CA 1
ATOM 2852 C C . VAL B 1 73 ? 0.243 12.359 18 1 98.69 73 VAL B C 1
ATOM 2854 O O . VAL B 1 73 ? 1.194 11.859 17.406 1 98.69 73 VAL B O 1
ATOM 2857 N N . ALA B 1 74 ? 0.011 12.094 19.25 1 98.75 74 ALA B N 1
ATOM 2858 C CA . ALA B 1 74 ? 0.862 11.203 20.031 1 98.75 74 ALA B CA 1
ATOM 2859 C C . ALA B 1 74 ? 0.884 9.797 19.422 1 98.75 74 ALA B C 1
ATOM 2861 O O . ALA B 1 74 ? 1.931 9.148 19.391 1 98.75 74 ALA B O 1
ATOM 2862 N N . THR B 1 75 ? -0.282 9.344 19.031 1 98.5 75 THR B N 1
ATOM 2863 C CA . THR B 1 75 ? -0.378 8.039 18.406 1 98.5 75 THR B CA 1
ATOM 2864 C C . THR B 1 75 ? 0.435 7.996 17.109 1 98.5 75 THR B C 1
ATOM 2866 O O . THR B 1 75 ? 1.125 7.012 16.844 1 98.5 75 THR B O 1
ATOM 2869 N N . GLY B 1 76 ? 0.317 9.062 16.297 1 98.69 76 GLY B N 1
ATOM 2870 C CA . GLY B 1 76 ? 1.117 9.148 15.086 1 98.69 76 GLY B CA 1
ATOM 2871 C C . GLY B 1 76 ? 2.609 9.07 15.344 1 98.69 76 GLY B C 1
ATOM 2872 O O . GLY B 1 76 ? 3.328 8.336 14.664 1 98.69 76 GLY B O 1
ATOM 2873 N N . VAL B 1 77 ? 3.041 9.758 16.375 1 98.75 77 VAL B N 1
ATOM 2874 C CA . VAL B 1 77 ? 4.453 9.758 16.75 1 98.75 77 VAL B CA 1
ATOM 2875 C C . VAL B 1 77 ? 4.855 8.367 17.234 1 98.75 77 VAL B C 1
ATOM 2877 O O . VAL B 1 77 ? 5.906 7.848 16.844 1 98.75 77 VAL B O 1
ATOM 2880 N N . LEU B 1 78 ? 4.043 7.777 18.016 1 98.38 78 LEU B N 1
ATOM 2881 C CA . LEU B 1 78 ? 4.344 6.469 18.578 1 98.38 78 LEU B CA 1
ATOM 2882 C C . LEU B 1 78 ? 4.484 5.418 17.484 1 98.38 78 LEU B C 1
ATOM 2884 O O . LEU B 1 78 ? 5.43 4.625 17.5 1 98.38 78 LEU B O 1
ATOM 2888 N N . LEU B 1 79 ? 3.559 5.367 16.609 1 97.12 79 LEU B N 1
ATOM 2889 C CA . LEU B 1 79 ? 3.607 4.371 15.539 1 97.12 79 LEU B CA 1
ATOM 2890 C C . LEU B 1 79 ? 4.789 4.625 14.609 1 97.12 79 LEU B C 1
ATOM 2892 O O . LEU B 1 79 ? 5.387 3.682 14.086 1 97.12 79 LEU B O 1
ATOM 2896 N N . SER B 1 80 ? 5.082 5.887 14.375 1 98.25 80 SER B N 1
ATOM 2897 C CA . SER B 1 80 ? 6.258 6.195 13.57 1 98.25 80 SER B CA 1
ATOM 2898 C C . SER B 1 80 ? 7.539 5.754 14.273 1 98.25 80 SER B C 1
ATOM 2900 O O . SER B 1 80 ? 8.508 5.359 13.617 1 98.25 80 SER B O 1
ATOM 2902 N N . LEU B 1 81 ? 7.555 5.844 15.594 1 97.44 81 LEU B N 1
ATOM 2903 C CA . LEU B 1 81 ? 8.703 5.363 16.359 1 97.44 81 LEU B CA 1
ATOM 2904 C C . LEU B 1 81 ? 8.844 3.852 16.234 1 97.44 81 LEU B C 1
ATOM 2906 O O . LEU B 1 81 ? 9.961 3.33 16.188 1 97.44 81 LEU B O 1
ATOM 2910 N N . VAL B 1 82 ? 7.754 3.17 16.219 1 93 82 VAL B N 1
ATOM 2911 C CA . VAL B 1 82 ? 7.777 1.726 16.016 1 93 82 VAL B CA 1
ATOM 2912 C C . VAL B 1 82 ? 8.383 1.413 14.641 1 93 82 VAL B C 1
ATOM 2914 O O . VAL B 1 82 ? 9.25 0.547 14.523 1 93 82 VAL B O 1
ATOM 2917 N N . LEU B 1 83 ? 7.918 2.113 13.672 1 92.94 83 LEU B N 1
ATOM 2918 C CA . LEU B 1 83 ? 8.461 1.96 12.328 1 92.94 83 LEU B CA 1
ATOM 2919 C C . LEU B 1 83 ? 9.961 2.217 12.32 1 92.94 83 LEU B C 1
ATOM 2921 O O . LEU B 1 83 ? 10.727 1.447 11.727 1 92.94 83 LEU B O 1
ATOM 2925 N N . ALA B 1 84 ? 10.336 3.297 12.984 1 96.25 84 ALA B N 1
ATOM 2926 C CA . ALA B 1 84 ? 11.75 3.678 13.039 1 96.25 84 ALA B CA 1
ATOM 2927 C C . ALA B 1 84 ? 12.578 2.613 13.75 1 96.25 84 ALA B C 1
ATOM 2929 O O . ALA B 1 84 ? 13.664 2.252 13.289 1 96.25 84 ALA B O 1
ATOM 2930 N N . TYR B 1 85 ? 12.102 2.164 14.805 1 93.31 85 TYR B N 1
ATOM 2931 C CA . TYR B 1 85 ? 12.844 1.188 15.594 1 93.31 85 TYR B CA 1
ATOM 2932 C C . TYR B 1 85 ? 13.109 -0.081 14.789 1 93.31 85 TYR B C 1
ATOM 2934 O O . TYR B 1 85 ? 14.234 -0.576 14.75 1 93.31 85 TYR B O 1
ATOM 2942 N N . PHE B 1 86 ? 12.117 -0.562 14.172 1 86.88 86 PHE B N 1
ATOM 2943 C CA . PHE B 1 86 ? 12.258 -1.798 13.406 1 86.88 86 PHE B CA 1
ATOM 2944 C C . PHE B 1 86 ? 13.164 -1.59 12.203 1 86.88 86 PHE B C 1
ATOM 2946 O O . PHE B 1 86 ? 13.984 -2.451 11.883 1 86.88 86 PHE B O 1
ATOM 2953 N N . SER B 1 87 ? 13.031 -0.454 11.578 1 89.31 87 SER B N 1
ATOM 2954 C CA . SER B 1 87 ? 13.75 -0.244 10.32 1 89.31 87 SER B CA 1
ATOM 2955 C C . SER B 1 87 ? 15.18 0.217 10.578 1 89.31 87 SER B C 1
ATOM 2957 O O . SER B 1 87 ? 16.109 -0.201 9.883 1 89.31 87 SER B O 1
ATOM 2959 N N . LEU B 1 88 ? 15.383 1.052 11.57 1 91.38 88 LEU B N 1
ATOM 2960 C CA . LEU B 1 88 ? 16.688 1.672 11.75 1 91.38 88 LEU B CA 1
ATOM 2961 C C . LEU B 1 88 ? 17.531 0.89 12.75 1 91.38 88 LEU B C 1
ATOM 2963 O O . LEU B 1 88 ? 18.75 0.846 12.641 1 91.38 88 LEU B O 1
ATOM 2967 N N . ASN B 1 89 ? 16.891 0.359 13.742 1 90.19 89 ASN B N 1
ATOM 2968 C CA . ASN B 1 89 ? 17.641 -0.397 14.734 1 90.19 89 ASN B CA 1
ATOM 2969 C C . ASN B 1 89 ? 17.75 -1.871 14.352 1 90.19 89 ASN B C 1
ATOM 2971 O O . ASN B 1 89 ? 18.812 -2.469 14.469 1 90.19 89 ASN B O 1
ATOM 2975 N N . LEU B 1 90 ? 16.641 -2.402 13.883 1 84.88 90 LEU B N 1
ATOM 2976 C CA . LEU B 1 90 ? 16.641 -3.828 13.578 1 84.88 90 LEU B CA 1
ATOM 2977 C C . LEU B 1 90 ? 16.938 -4.07 12.109 1 84.88 90 LEU B C 1
ATOM 2979 O O . LEU B 1 90 ? 17.031 -5.219 11.664 1 84.88 90 LEU B O 1
ATOM 2983 N N . LYS B 1 91 ? 17 -2.979 11.289 1 85.38 91 LYS B N 1
ATOM 2984 C CA . LYS B 1 91 ? 17.453 -2.988 9.906 1 85.38 91 LYS B CA 1
ATOM 2985 C C . LYS B 1 91 ? 16.5 -3.783 9.016 1 85.38 91 LYS B C 1
ATOM 2987 O O . LYS B 1 91 ? 16.922 -4.484 8.102 1 85.38 91 LYS B O 1
ATOM 2992 N N . SER B 1 92 ? 15.281 -3.789 9.5 1 79.94 92 SER B N 1
ATOM 2993 C CA . SER B 1 92 ? 14.258 -4.348 8.625 1 79.94 92 SER B CA 1
ATOM 2994 C C . SER B 1 92 ? 13.977 -3.42 7.445 1 79.94 92 SER B C 1
ATOM 2996 O O . SER B 1 92 ? 14.242 -2.219 7.52 1 79.94 92 SER B O 1
ATOM 2998 N N . ASP B 1 93 ? 13.539 -4.008 6.281 1 81.69 93 ASP B N 1
ATOM 2999 C CA . ASP B 1 93 ? 13.156 -3.191 5.137 1 81.69 93 ASP B CA 1
ATOM 3000 C C . ASP B 1 93 ? 12.023 -2.234 5.5 1 81.69 93 ASP B C 1
ATOM 3002 O O . ASP B 1 93 ? 10.953 -2.668 5.934 1 81.69 93 ASP B O 1
ATOM 3006 N N . ILE B 1 94 ? 12.266 -1.015 5.414 1 87.31 94 ILE B N 1
ATOM 3007 C CA . ILE B 1 94 ? 11.344 0.011 5.887 1 87.31 94 ILE B CA 1
ATOM 3008 C C . ILE B 1 94 ? 10.039 -0.072 5.105 1 87.31 94 ILE B C 1
ATOM 3010 O O . ILE B 1 94 ? 8.969 0.237 5.633 1 87.31 94 ILE B O 1
ATOM 3014 N N . ILE B 1 95 ? 10.062 -0.505 3.887 1 85.06 95 ILE B N 1
ATOM 3015 C CA . ILE B 1 95 ? 8.875 -0.612 3.045 1 85.06 95 ILE B CA 1
ATOM 3016 C C . ILE B 1 95 ? 7.973 -1.726 3.566 1 85.06 95 ILE B C 1
ATOM 3018 O O . ILE B 1 95 ? 6.777 -1.517 3.771 1 85.06 95 ILE B O 1
ATOM 3022 N N . LEU B 1 96 ? 8.555 -2.848 3.781 1 81.69 96 LEU B N 1
ATOM 3023 C CA . LEU B 1 96 ? 7.789 -3.984 4.281 1 81.69 96 LEU B CA 1
ATOM 3024 C C . LEU B 1 96 ? 7.254 -3.705 5.684 1 81.69 96 LEU B C 1
ATOM 3026 O O . LEU B 1 96 ? 6.141 -4.109 6.02 1 81.69 96 LEU B O 1
ATOM 3030 N N . THR B 1 97 ? 8.086 -3.053 6.48 1 86.56 97 THR B N 1
ATOM 3031 C CA . THR B 1 97 ? 7.656 -2.689 7.824 1 86.56 97 THR B CA 1
ATOM 3032 C C . THR B 1 97 ? 6.484 -1.714 7.766 1 86.56 97 THR B C 1
ATOM 3034 O O . THR B 1 97 ? 5.555 -1.807 8.57 1 86.56 97 THR B O 1
ATOM 3037 N N . GLY B 1 98 ? 6.566 -0.755 6.844 1 90 98 GLY B N 1
ATOM 3038 C CA . GLY B 1 98 ? 5.465 0.172 6.656 1 90 98 GLY B CA 1
ATOM 3039 C C . GLY B 1 98 ? 4.168 -0.513 6.262 1 90 98 GLY B C 1
ATOM 3040 O O . GLY B 1 98 ? 3.102 -0.187 6.785 1 90 98 GLY B O 1
ATOM 3041 N N . ILE B 1 99 ? 4.293 -1.428 5.371 1 84.69 99 ILE B N 1
ATOM 3042 C CA . ILE B 1 99 ? 3.131 -2.195 4.938 1 84.69 99 ILE B CA 1
ATOM 3043 C C . ILE B 1 99 ? 2.555 -2.969 6.121 1 84.69 99 ILE B C 1
ATOM 3045 O O . ILE B 1 99 ? 1.337 -2.994 6.32 1 84.69 99 ILE B O 1
ATOM 3049 N N . ALA B 1 100 ? 3.422 -3.623 6.844 1 84.31 100 ALA B N 1
ATOM 3050 C CA . ALA B 1 100 ? 2.996 -4.363 8.031 1 84.31 100 ALA B CA 1
ATOM 3051 C C . ALA B 1 100 ? 2.252 -3.451 9 1 84.31 100 ALA B C 1
ATOM 3053 O O . ALA B 1 100 ? 1.243 -3.852 9.586 1 84.31 100 ALA B O 1
ATOM 3054 N N . LEU B 1 101 ? 2.799 -2.307 9.141 1 89.75 101 LEU B N 1
ATOM 3055 C CA . LEU B 1 101 ? 2.172 -1.341 10.039 1 89.75 101 LEU B CA 1
ATOM 3056 C C . LEU B 1 101 ? 0.78 -0.962 9.547 1 89.75 101 LEU B C 1
ATOM 3058 O O . LEU B 1 101 ? -0.148 -0.81 10.344 1 89.75 101 LEU B O 1
ATOM 3062 N N . ASN B 1 102 ? 0.668 -0.762 8.266 1 90.88 102 ASN B N 1
ATOM 3063 C CA . ASN B 1 102 ? -0.637 -0.465 7.684 1 90.88 102 ASN B CA 1
ATOM 3064 C C . ASN B 1 102 ? -1.632 -1.595 7.934 1 90.88 102 ASN B C 1
ATOM 3066 O O . ASN B 1 102 ? -2.783 -1.345 8.297 1 90.88 102 ASN B O 1
ATOM 3070 N N . LEU B 1 103 ? -1.204 -2.791 7.691 1 83.06 103 LEU B N 1
ATOM 3071 C CA . LEU B 1 103 ? -2.062 -3.949 7.91 1 83.06 103 LEU B CA 1
ATOM 3072 C C . LEU B 1 103 ? -2.453 -4.066 9.383 1 83.06 103 LEU B C 1
ATOM 3074 O O . LEU B 1 103 ? -3.613 -4.34 9.695 1 83.06 103 LEU B O 1
ATOM 3078 N N . PHE B 1 104 ? -1.488 -3.855 10.211 1 84.5 104 PHE B N 1
ATOM 3079 C CA . PHE B 1 104 ? -1.74 -3.869 11.648 1 84.5 104 PHE B CA 1
ATOM 3080 C C . PHE B 1 104 ? -2.797 -2.836 12.023 1 84.5 104 PHE B C 1
ATOM 3082 O O . PHE B 1 104 ? -3.688 -3.113 12.828 1 84.5 104 PHE B O 1
ATOM 3089 N N . SER B 1 105 ? -2.627 -1.69 11.492 1 90.44 105 SER B N 1
ATOM 3090 C CA . SER B 1 105 ? -3.553 -0.61 11.82 1 90.44 105 SER B CA 1
ATOM 3091 C C . SER B 1 105 ? -4.961 -0.919 11.32 1 90.44 105 SER B C 1
ATOM 3093 O O . SER B 1 105 ? -5.945 -0.599 11.984 1 90.44 105 SER B O 1
ATOM 3095 N N . SER B 1 106 ? -5.121 -1.462 10.148 1 83.75 106 SER B N 1
ATOM 3096 C CA . SER B 1 106 ? -6.422 -1.821 9.602 1 83.75 106 SER B CA 1
ATOM 3097 C C . SER B 1 106 ? -7.152 -2.805 10.516 1 83.75 106 SER B C 1
ATOM 3099 O O . SER B 1 106 ? -8.32 -2.604 10.844 1 83.75 106 SER B O 1
ATOM 3101 N N . GLY B 1 107 ? -6.496 -3.838 10.961 1 78 107 GLY B N 1
ATOM 3102 C CA . GLY B 1 107 ? -7.094 -4.816 11.859 1 78 107 GLY B CA 1
ATOM 3103 C C . GLY B 1 107 ? -7.133 -4.352 13.305 1 78 107 GLY B C 1
ATOM 3104 O O . GLY B 1 107 ? -8.125 -4.566 14.008 1 78 107 GLY B O 1
ATOM 3105 N N . GLY B 1 108 ? -6.113 -3.699 13.75 1 83.56 108 GLY B N 1
ATOM 3106 C CA . GLY B 1 108 ? -5.984 -3.281 15.141 1 83.56 108 GLY B CA 1
ATOM 3107 C C . GLY B 1 108 ? -7.012 -2.242 15.547 1 83.56 108 GLY B C 1
ATOM 3108 O O . GLY B 1 108 ? -7.508 -2.26 16.672 1 83.56 108 GLY B O 1
ATOM 3109 N N . THR B 1 109 ? -7.289 -1.346 14.664 1 88.38 109 THR B N 1
ATOM 3110 C CA . THR B 1 109 ? -8.227 -0.284 15 1 88.38 109 THR B CA 1
ATOM 3111 C C . THR B 1 109 ? -9.633 -0.848 15.195 1 88.38 109 THR B C 1
ATOM 3113 O O . THR B 1 109 ? -10.359 -0.43 16.094 1 88.38 109 THR B O 1
ATOM 3116 N N . VAL B 1 110 ? -10.023 -1.743 14.359 1 79.12 110 VAL B N 1
ATOM 3117 C CA . VAL B 1 110 ? -11.344 -2.344 14.484 1 79.12 110 VAL B CA 1
ATOM 3118 C C . VAL B 1 110 ? -11.445 -3.107 15.797 1 79.12 110 VAL B C 1
ATOM 3120 O O . VAL B 1 110 ? -12.469 -3.053 16.484 1 79.12 110 VAL B O 1
ATOM 3123 N N . PHE B 1 111 ? -10.367 -3.75 16.094 1 79.12 111 PHE B N 1
ATOM 3124 C CA . PHE B 1 111 ? -10.32 -4.5 17.344 1 79.12 111 PHE B CA 1
ATOM 3125 C C . PHE B 1 111 ? -10.453 -3.568 18.547 1 79.12 111 PHE B C 1
ATOM 3127 O O . PHE B 1 111 ? -11.242 -3.824 19.453 1 79.12 111 PHE B O 1
ATOM 3134 N N . LEU B 1 112 ? -9.672 -2.576 18.531 1 84.38 112 LEU B N 1
ATOM 3135 C CA . LEU B 1 112 ? -9.68 -1.641 19.656 1 84.38 112 LEU B CA 1
ATOM 3136 C C . LEU B 1 112 ? -11.023 -0.938 19.766 1 84.38 112 LEU B C 1
ATOM 3138 O O . LEU B 1 112 ? -11.492 -0.659 20.875 1 84.38 112 LEU B O 1
ATOM 3142 N N . LEU B 1 113 ? -11.555 -0.609 18.672 1 83.31 113 LEU B N 1
ATOM 3143 C CA . LEU B 1 113 ? -12.875 0.011 18.688 1 83.31 113 LEU B CA 1
ATOM 3144 C C . LEU B 1 113 ? -13.906 -0.917 19.312 1 83.31 113 LEU B C 1
ATOM 3146 O O . LEU B 1 113 ? -14.766 -0.467 20.078 1 83.31 113 LEU B O 1
ATOM 3150 N N . PHE B 1 114 ? -13.828 -2.135 18.984 1 77.69 114 PHE B N 1
ATOM 3151 C CA . PHE B 1 114 ? -14.742 -3.117 19.562 1 77.69 114 PHE B CA 1
ATOM 3152 C C . PHE B 1 114 ? -14.57 -3.205 21.062 1 77.69 114 PHE B C 1
ATOM 3154 O O . PHE B 1 114 ? -15.547 -3.316 21.812 1 77.69 114 PHE B O 1
ATOM 3161 N N . LEU B 1 115 ? -13.391 -3.211 21.516 1 77.5 115 LEU B N 1
ATOM 3162 C CA . LEU B 1 115 ? -13.109 -3.299 22.938 1 77.5 115 LEU B CA 1
ATOM 3163 C C . LEU B 1 115 ? -13.602 -2.053 23.672 1 77.5 115 LEU B C 1
ATOM 3165 O O . LEU B 1 115 ? -14.133 -2.146 24.781 1 77.5 115 LEU B O 1
ATOM 3169 N N . ALA B 1 116 ? -13.438 -0.958 23.031 1 79.56 116 ALA B N 1
ATOM 3170 C CA . ALA B 1 116 ? -13.734 0.314 23.672 1 79.56 116 ALA B CA 1
ATOM 3171 C C . ALA B 1 116 ? -15.234 0.62 23.625 1 79.56 116 ALA B C 1
ATOM 3173 O O . ALA B 1 116 ? -15.789 1.192 24.562 1 79.56 116 ALA B O 1
ATOM 3174 N N . ALA B 1 117 ? -15.875 0.296 22.484 1 76.94 117 ALA B N 1
ATOM 3175 C CA . ALA B 1 117 ? -17.234 0.766 22.281 1 76.94 117 ALA B CA 1
ATOM 3176 C C . ALA B 1 117 ? -18.172 -0.385 21.906 1 76.94 117 ALA B C 1
ATOM 3178 O O . ALA B 1 117 ? -19.375 -0.2 21.781 1 76.94 117 ALA B O 1
ATOM 3179 N N . GLN B 1 118 ? -17.609 -1.6 21.734 1 68.75 118 GLN B N 1
ATOM 3180 C CA . GLN B 1 118 ? -18.375 -2.762 21.297 1 68.75 118 GLN B CA 1
ATOM 3181 C C . GLN B 1 118 ? -19.031 -2.518 19.938 1 68.75 118 GLN B C 1
ATOM 3183 O O . GLN B 1 118 ? -20.047 -3.121 19.609 1 68.75 118 GLN B O 1
ATOM 3188 N N . ASP B 1 119 ? -18.484 -1.39 19.281 1 69.69 119 ASP B N 1
ATOM 3189 C CA . ASP B 1 119 ? -18.953 -1.053 17.938 1 69.69 119 ASP B CA 1
ATOM 3190 C C . ASP B 1 119 ? -18.172 -1.833 16.875 1 69.69 119 ASP B C 1
ATOM 3192 O O . ASP B 1 119 ? -17 -2.145 17.047 1 69.69 119 ASP B O 1
ATOM 3196 N N . LYS B 1 120 ? -18.984 -2.084 15.883 1 62.69 120 LYS B N 1
ATOM 3197 C CA . LYS B 1 120 ? -18.375 -2.863 14.812 1 62.69 120 LYS B CA 1
ATOM 3198 C C . LYS B 1 120 ? -18.047 -1.98 13.609 1 62.69 120 LYS B C 1
ATOM 3200 O O . LYS B 1 120 ? -18.891 -1.726 12.766 1 62.69 120 LYS B O 1
ATOM 3205 N N . GLY B 1 121 ? -17 -1.355 13.664 1 66.06 121 GLY B N 1
ATOM 3206 C CA . GLY B 1 121 ? -16.531 -0.71 12.453 1 66.06 121 GLY B CA 1
ATOM 3207 C C . GLY B 1 121 ? -16.797 0.783 12.43 1 66.06 121 GLY B C 1
ATOM 3208 O O . GLY B 1 121 ? -16.156 1.522 11.688 1 66.06 121 GLY B O 1
ATOM 3209 N N . ILE B 1 122 ? -17.938 1.241 13.086 1 68.88 122 ILE B N 1
ATOM 3210 C CA . ILE B 1 122 ? -18.234 2.668 13.188 1 68.88 122 ILE B CA 1
ATOM 3211 C C . ILE B 1 122 ? -18.438 3.045 14.648 1 68.88 122 ILE B C 1
ATOM 3213 O O . ILE B 1 122 ? -19.078 2.307 15.406 1 68.88 122 ILE B O 1
ATOM 3217 N N . SER B 1 123 ? -17.828 4.137 15.023 1 75.31 123 SER B N 1
ATOM 3218 C CA . SER B 1 123 ? -17.938 4.562 16.422 1 75.31 123 SER B CA 1
ATOM 3219 C C . SER B 1 123 ? -19.234 5.324 16.656 1 75.31 123 SER B C 1
ATOM 3221 O O . SER B 1 123 ? -19.219 6.504 17 1 75.31 123 SER B O 1
ATOM 3223 N N . VAL B 1 124 ? -20.25 4.703 16.438 1 60.66 124 VAL B N 1
ATOM 3224 C CA . VAL B 1 124 ? -21.531 5.359 16.625 1 60.66 124 VAL B CA 1
ATOM 3225 C C . VAL B 1 124 ? -21.781 5.605 18.109 1 60.66 124 VAL B C 1
ATOM 3227 O O . VAL B 1 124 ? -22.359 6.633 18.484 1 60.66 124 VAL B O 1
ATOM 3230 N N . SER B 1 125 ? -21.25 4.754 18.781 1 66.31 125 SER B N 1
ATOM 3231 C CA . SER B 1 125 ? -21.562 4.797 20.203 1 66.31 125 SER B CA 1
ATOM 3232 C C . SER B 1 125 ? -20.688 5.809 20.938 1 66.31 125 SER B C 1
ATOM 3234 O O . SER B 1 125 ? -21.031 6.246 22.047 1 66.31 125 SER B O 1
ATOM 3236 N N . LEU B 1 126 ? -19.719 6.195 20.234 1 67 126 LEU B N 1
ATOM 3237 C CA . LEU B 1 126 ? -18.812 7.145 20.875 1 67 126 LEU B CA 1
ATOM 3238 C C . LEU B 1 126 ? -19.156 8.578 20.484 1 67 126 LEU B C 1
ATOM 3240 O O . LEU B 1 126 ? -19.172 8.914 19.297 1 67 126 LEU B O 1
ATOM 3244 N N . GLN B 1 127 ? -19.641 9.266 21.344 1 59.12 127 GLN B N 1
ATOM 3245 C CA . GLN B 1 127 ? -19.938 10.672 21.078 1 59.12 127 GLN B CA 1
ATOM 3246 C C . GLN B 1 127 ? -18.672 11.516 21.094 1 59.12 127 GLN B C 1
ATOM 3248 O O . GLN B 1 127 ? -18.297 12.055 22.141 1 59.12 127 GLN B O 1
ATOM 3253 N N . SER B 1 128 ? -18.047 11.531 19.953 1 66.44 128 SER B N 1
ATOM 3254 C CA . SER B 1 128 ? -16.812 12.312 19.859 1 66.44 128 SER B CA 1
ATOM 3255 C C . SER B 1 128 ? -17.109 13.789 19.609 1 66.44 128 SER B C 1
ATOM 3257 O O . SER B 1 128 ? -18.125 14.125 18.984 1 66.44 128 SER B O 1
ATOM 3259 N N . LYS B 1 129 ? -16.344 14.594 20.312 1 62.06 129 LYS B N 1
ATOM 3260 C CA . LYS B 1 129 ? -16.453 16.016 20.031 1 62.06 129 LYS B CA 1
ATOM 3261 C C . LYS B 1 129 ? -15.781 16.375 18.703 1 62.06 129 LYS B C 1
ATOM 3263 O O . LYS B 1 129 ? -14.766 15.773 18.344 1 62.06 129 LYS B O 1
ATOM 3268 N N . VAL B 1 130 ? -16.547 17.172 18.016 1 64.81 130 VAL B N 1
ATOM 3269 C CA . VAL B 1 130 ? -16.094 17.594 16.688 1 64.81 130 VAL B CA 1
ATOM 3270 C C . VAL B 1 130 ? -15.242 18.844 16.812 1 64.81 130 VAL B C 1
ATOM 3272 O O . VAL B 1 130 ? -15.531 19.719 17.625 1 64.81 130 VAL B O 1
ATOM 3275 N N . VAL B 1 131 ? -14.156 18.844 16.172 1 60.56 131 VAL B N 1
ATOM 3276 C CA . VAL B 1 131 ? -13.344 20.047 16.109 1 60.56 131 VAL B CA 1
ATOM 3277 C C . VAL B 1 131 ? -14.18 21.203 15.562 1 60.56 131 VAL B C 1
ATOM 3279 O O . VAL B 1 131 ? -14.836 21.062 14.523 1 60.56 131 VAL B O 1
ATOM 3282 N N . PRO B 1 132 ? -14.242 22.297 16.391 1 52.16 132 PRO B N 1
ATOM 3283 C CA . PRO B 1 132 ? -15.148 23.391 16.016 1 52.16 132 PRO B CA 1
ATOM 3284 C C . PRO B 1 132 ? -14.773 24.047 14.695 1 52.16 132 PRO B C 1
ATOM 3286 O O . PRO B 1 132 ? -13.609 24 14.289 1 52.16 132 PRO B O 1
ATOM 3289 N N . GLU B 1 133 ? -15.734 24.359 13.883 1 58.53 133 GLU B N 1
ATOM 3290 C CA . GLU B 1 133 ? -15.555 25.172 12.688 1 58.53 133 GLU B CA 1
ATOM 3291 C C . GLU B 1 133 ? -15.312 26.641 13.062 1 58.53 133 GLU B C 1
ATOM 3293 O O . GLU B 1 133 ? -15.898 27.141 14.023 1 58.53 133 GLU B O 1
ATOM 3298 N N . ILE B 1 134 ? -14.18 27.203 12.758 1 46.19 134 ILE B N 1
ATOM 3299 C CA . ILE B 1 134 ? -13.922 28.609 13.086 1 46.19 134 ILE B CA 1
ATOM 3300 C C . ILE B 1 134 ? -14.367 29.5 11.922 1 46.19 134 ILE B C 1
ATOM 3302 O O . ILE B 1 134 ? -13.969 29.281 10.781 1 46.19 134 ILE B O 1
ATOM 3306 N N . SER B 1 135 ? -15.414 30.281 12.164 1 49.09 135 SER B N 1
ATOM 3307 C CA . SER B 1 135 ? -15.742 31.359 11.234 1 49.09 135 SER B CA 1
ATOM 3308 C C . SER B 1 135 ? -14.719 32.5 11.32 1 49.09 135 SER B C 1
ATOM 3310 O O . SER B 1 135 ? -14.43 33 12.414 1 49.09 135 SER B O 1
ATOM 3312 N N . ILE B 1 136 ? -13.766 32.594 10.43 1 46.81 136 ILE B N 1
ATOM 3313 C CA . ILE B 1 136 ? -12.844 33.719 10.461 1 46.81 136 ILE B CA 1
ATOM 3314 C C . ILE B 1 136 ? -13.594 35.031 10.133 1 46.81 136 ILE B C 1
ATOM 3316 O O . ILE B 1 136 ? -13.992 35.25 8.984 1 46.81 136 ILE B O 1
ATOM 3320 N N . PRO B 1 137 ? -14 35.75 11.094 1 47.16 137 PRO B N 1
ATOM 3321 C CA . PRO B 1 137 ? -14.75 36.969 10.859 1 47.16 137 PRO B CA 1
ATOM 3322 C C . PRO B 1 137 ? -14.109 37.875 9.797 1 47.16 137 PRO B C 1
ATOM 3324 O O . PRO B 1 137 ? -14.82 38.562 9.047 1 47.16 137 PRO B O 1
ATOM 3327 N N . LEU B 1 138 ? -12.898 37.969 9.805 1 45.88 138 LEU B N 1
ATOM 3328 C CA . LEU B 1 138 ? -12.328 39 8.945 1 45.88 138 LEU B CA 1
ATOM 3329 C C . LEU B 1 138 ? -12.492 38.656 7.473 1 45.88 138 LEU B C 1
ATOM 3331 O O . LEU B 1 138 ? -12.609 39.531 6.625 1 45.88 138 LEU B O 1
ATOM 3335 N N . ILE B 1 139 ? -12.508 37.469 7.133 1 48.75 139 ILE B N 1
ATOM 3336 C CA . ILE B 1 139 ? -12.555 37.094 5.723 1 48.75 139 ILE B CA 1
ATOM 3337 C C . ILE B 1 139 ? -14 36.875 5.293 1 48.75 139 ILE B C 1
ATOM 3339 O O . ILE B 1 139 ? -14.297 36.781 4.098 1 48.75 139 ILE B O 1
ATOM 3343 N N . ASN B 1 140 ? -14.82 36.562 6.211 1 47.66 140 ASN B N 1
ATOM 3344 C CA . ASN B 1 140 ? -16.234 36.406 5.91 1 47.66 140 ASN B CA 1
ATOM 3345 C C . ASN B 1 140 ? -16.781 37.594 5.121 1 47.66 140 ASN B C 1
ATOM 3347 O O . ASN B 1 140 ? -17.812 37.5 4.441 1 47.66 140 ASN B O 1
ATOM 3351 N N . SER B 1 141 ? -16.047 38.719 5.297 1 48.03 141 SER B N 1
ATOM 3352 C CA . SER B 1 141 ? -16.578 39.906 4.637 1 48.03 141 SER B CA 1
ATOM 3353 C C . SER B 1 141 ? -16.094 40 3.189 1 48.03 141 SER B C 1
ATOM 3355 O O . SER B 1 141 ? -16.562 40.844 2.424 1 48.03 141 SER B O 1
ATOM 3357 N N . ILE B 1 142 ? -15.031 39.281 2.846 1 48.28 142 ILE B N 1
ATOM 3358 C CA . ILE B 1 142 ? -14.602 39.375 1.455 1 48.28 142 ILE B CA 1
ATOM 3359 C C . ILE B 1 142 ? -15.383 38.375 0.607 1 48.28 142 ILE B C 1
ATOM 3361 O O . ILE B 1 142 ? -15.352 37.188 0.871 1 48.28 142 ILE B O 1
ATOM 3365 N N . PRO B 1 143 ? -16.172 38.938 -0.387 1 49.38 143 PRO B N 1
ATOM 3366 C CA . PRO B 1 143 ? -16.984 38.094 -1.271 1 49.38 143 PRO B CA 1
ATOM 3367 C C . PRO B 1 143 ? -16.188 37 -1.981 1 49.38 143 PRO B C 1
ATOM 3369 O O . PRO B 1 143 ? -15.023 37.219 -2.334 1 49.38 143 PRO B O 1
ATOM 3372 N N . VAL B 1 144 ? -16.484 35.688 -2.115 1 53.06 144 VAL B N 1
ATOM 3373 C CA . VAL B 1 144 ? -15.945 34.531 -2.818 1 53.06 144 VAL B CA 1
ATOM 3374 C C . VAL B 1 144 ? -14.883 33.844 -1.959 1 53.06 144 VAL B C 1
ATOM 3376 O O . VAL B 1 144 ? -14.953 32.625 -1.706 1 53.06 144 VAL B O 1
ATOM 3379 N N . LEU B 1 145 ? -13.867 34.656 -1.561 1 51.56 145 LEU B N 1
ATOM 3380 C CA . LEU B 1 145 ? -12.781 34.062 -0.779 1 51.56 145 LEU B CA 1
ATOM 3381 C C . LEU B 1 145 ? -13.266 33.688 0.613 1 51.56 145 LEU B C 1
ATOM 3383 O O . LEU B 1 145 ? -12.852 32.656 1.153 1 51.56 145 LEU B O 1
ATOM 3387 N N . GLY B 1 146 ? -14.086 34.562 1.188 1 48.62 146 GLY B N 1
ATOM 3388 C CA . GLY B 1 146 ? -14.664 34.281 2.494 1 48.62 146 GLY B CA 1
ATOM 3389 C C . GLY B 1 146 ? -15.508 33.031 2.516 1 48.62 146 GLY B C 1
ATOM 3390 O O . GLY B 1 146 ? -15.43 32.219 3.455 1 48.62 146 GLY B O 1
ATOM 3391 N N . GLU B 1 147 ? -16.281 32.906 1.501 1 52 147 GLU B N 1
ATOM 3392 C CA . GLU B 1 147 ? -17.156 31.75 1.404 1 52 147 GLU B CA 1
ATOM 3393 C C . GLU B 1 147 ? -16.359 30.453 1.233 1 52 147 GLU B C 1
ATOM 3395 O O . GLU B 1 147 ? -16.797 29.391 1.667 1 52 147 GLU B O 1
ATOM 3400 N N . ILE B 1 148 ? -15.18 30.656 0.707 1 55.06 148 ILE B N 1
ATOM 3401 C CA . ILE B 1 148 ? -14.352 29.484 0.444 1 55.06 148 ILE B CA 1
ATOM 3402 C C . ILE B 1 148 ? -13.508 29.172 1.676 1 55.06 148 ILE B C 1
ATOM 3404 O O . ILE B 1 148 ? -13.312 28 2.018 1 55.06 148 ILE B O 1
ATOM 3408 N N . LEU B 1 149 ? -13.148 30.203 2.348 1 60.34 149 LEU B N 1
ATOM 3409 C CA . LEU B 1 149 ? -12.141 30.016 3.379 1 60.34 149 LEU B CA 1
ATOM 3410 C C . LEU B 1 149 ? -12.758 30.047 4.77 1 60.34 149 LEU B C 1
ATOM 3412 O O . LEU B 1 149 ? -12.141 29.625 5.746 1 60.34 149 LEU B O 1
ATOM 3416 N N . SER B 1 150 ? -13.992 30.547 4.809 1 62.03 150 SER B N 1
ATOM 3417 C CA . SER B 1 150 ? -14.625 30.656 6.117 1 62.03 150 SER B CA 1
ATOM 3418 C C . SER B 1 150 ? -15.5 29.453 6.418 1 62.03 150 SER B C 1
ATOM 3420 O O . SER B 1 150 ? -16.062 28.844 5.508 1 62.03 150 SER B O 1
ATOM 3422 N N . GLY B 1 151 ? -15.406 28.969 7.66 1 69.88 151 GLY B N 1
ATOM 3423 C CA . GLY B 1 151 ? -16.281 27.891 8.094 1 69.88 151 GLY B CA 1
ATOM 3424 C C . GLY B 1 151 ? -15.602 26.53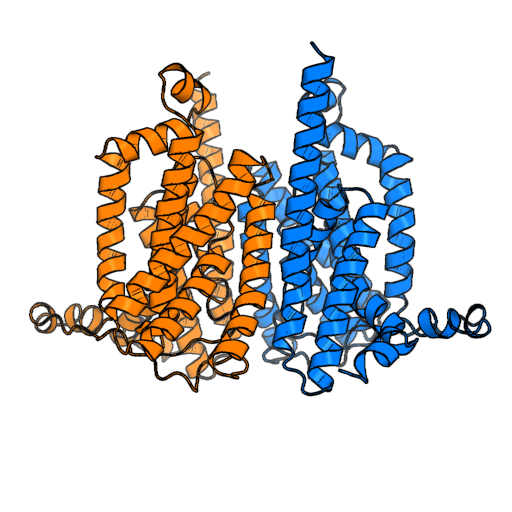1 8.086 1 69.88 151 GLY B C 1
ATOM 3425 O O . GLY B 1 151 ? -16.266 25.5 8.258 1 69.88 151 GLY B O 1
ATOM 3426 N N . HIS B 1 152 ? -14.281 26.703 7.828 1 75.69 152 HIS B N 1
ATOM 3427 C CA . HIS B 1 152 ? -13.57 25.422 7.816 1 75.69 152 HIS B CA 1
ATOM 3428 C C . HIS B 1 152 ? -13.156 25.016 9.227 1 75.69 152 HIS B C 1
ATOM 3430 O O . HIS B 1 152 ? -13.148 25.844 10.141 1 75.69 152 HIS B O 1
ATOM 3436 N N . ASN B 1 153 ? -12.914 23.781 9.375 1 85.06 153 ASN B N 1
ATOM 3437 C CA . ASN B 1 153 ? -12.312 23.234 10.586 1 85.06 153 ASN B CA 1
ATOM 3438 C C . ASN B 1 153 ? -10.945 23.844 10.867 1 85.06 153 ASN B C 1
ATOM 3440 O O . ASN B 1 153 ? -10.203 24.156 9.938 1 85.06 153 ASN B O 1
ATOM 3444 N N . ILE B 1 154 ? -10.641 24.109 12.047 1 88.94 154 ILE B N 1
ATOM 3445 C CA . ILE B 1 154 ? -9.383 24.734 12.469 1 88.94 154 ILE B CA 1
ATOM 3446 C C . ILE B 1 154 ? -8.211 23.953 11.867 1 88.94 154 ILE B C 1
ATOM 3448 O O . ILE B 1 154 ? -7.188 24.547 11.508 1 88.94 154 ILE B O 1
ATOM 3452 N N . LEU B 1 155 ? -8.375 22.641 11.75 1 92.75 155 LEU B N 1
ATOM 3453 C CA . LEU B 1 155 ? -7.289 21.797 11.25 1 92.75 155 LEU B CA 1
ATOM 3454 C C . LEU B 1 155 ? -7.027 22.062 9.773 1 92.75 155 LEU B C 1
ATOM 3456 O O . LEU B 1 155 ? -5.914 21.859 9.289 1 92.75 155 LEU B O 1
ATOM 3460 N N . THR B 1 156 ? -7.996 22.531 9.062 1 93.62 156 THR B N 1
ATOM 3461 C CA . THR B 1 156 ? -7.789 22.906 7.668 1 93.62 156 THR B CA 1
ATOM 3462 C C . THR B 1 156 ? -6.848 24.109 7.57 1 93.62 156 THR B C 1
ATOM 3464 O O . THR B 1 156 ? -5.91 24.109 6.77 1 93.62 156 THR B O 1
ATOM 3467 N N . TYR B 1 157 ? -7.055 25.078 8.453 1 92.31 157 TYR B N 1
ATOM 3468 C CA . TYR B 1 157 ? -6.18 26.234 8.492 1 92.31 157 TYR B CA 1
ATOM 3469 C C . TYR B 1 157 ? -4.777 25.859 8.945 1 92.31 157 TYR B C 1
ATOM 3471 O O . TYR B 1 157 ? -3.785 26.375 8.43 1 92.31 157 TYR B O 1
ATOM 3479 N N . VAL B 1 158 ? -4.75 24.953 9.891 1 94.62 158 VAL B N 1
ATOM 3480 C CA . VAL B 1 158 ? -3.463 24.484 10.383 1 94.62 158 VAL B CA 1
ATOM 3481 C C . VAL B 1 158 ? -2.695 23.797 9.258 1 94.62 158 VAL B C 1
ATOM 3483 O O . VAL B 1 158 ? -1.479 23.953 9.141 1 94.62 158 VAL B O 1
ATOM 3486 N N . SER B 1 159 ? -3.436 22.984 8.461 1 96.69 159 SER B N 1
ATOM 3487 C CA . SER B 1 159 ? -2.779 22.281 7.359 1 96.69 159 SER B CA 1
ATOM 3488 C C . SER B 1 159 ? -2.17 23.266 6.363 1 96.69 159 SER B C 1
ATOM 3490 O O . SER B 1 159 ? -1.064 23.047 5.867 1 96.69 159 SER B O 1
ATOM 3492 N N . LEU B 1 160 ? -2.887 24.375 6.059 1 95.94 160 LEU B N 1
ATOM 3493 C CA . LEU B 1 160 ? -2.369 25.406 5.148 1 95.94 160 LEU B CA 1
ATOM 3494 C C . LEU B 1 160 ? -1.165 26.109 5.758 1 95.94 160 LEU B C 1
ATOM 3496 O O . LEU B 1 160 ? -0.181 26.375 5.066 1 95.94 160 LEU B O 1
ATOM 3500 N N . LEU B 1 161 ? -1.25 26.375 7.004 1 96.38 161 LEU B N 1
ATOM 3501 C CA . LEU B 1 161 ? -0.137 27 7.715 1 96.38 161 LEU B CA 1
ATOM 3502 C C . LEU B 1 161 ? 1.08 26.078 7.727 1 96.38 161 LEU B C 1
ATOM 3504 O O . LEU B 1 161 ? 2.219 26.547 7.668 1 96.38 161 LEU B O 1
ATOM 3508 N N . CYS B 1 162 ? 0.797 24.766 7.812 1 97.88 162 CYS B N 1
ATOM 3509 C CA . CYS B 1 162 ? 1.88 23.781 7.871 1 97.88 162 CYS B CA 1
ATOM 3510 C C . CYS B 1 162 ? 2.691 23.797 6.582 1 97.88 162 CYS B C 1
ATOM 3512 O O . CYS B 1 162 ? 3.879 23.453 6.59 1 97.88 162 CYS B O 1
ATOM 3514 N N . VAL B 1 163 ? 1.997 24.141 5.477 1 98.12 163 VAL B N 1
ATOM 3515 C CA . VAL B 1 163 ? 2.748 24.234 4.227 1 98.12 163 VAL B CA 1
ATOM 3516 C C . VAL B 1 163 ? 3.885 25.234 4.379 1 98.12 163 VAL B C 1
ATOM 3518 O O . VAL B 1 163 ? 5.031 24.938 4.039 1 98.12 163 VAL B O 1
ATOM 3521 N N . PHE B 1 164 ? 3.572 26.391 4.945 1 97.38 164 PHE B N 1
ATOM 3522 C CA . PHE B 1 164 ? 4.551 27.438 5.164 1 97.38 164 PHE B CA 1
ATOM 3523 C C . PHE B 1 164 ? 5.535 27.062 6.258 1 97.38 164 PHE B C 1
ATOM 3525 O O . PHE B 1 164 ? 6.746 27.25 6.105 1 97.38 164 PHE B O 1
ATOM 3532 N N . LEU B 1 165 ? 5.094 26.484 7.324 1 97.94 165 LEU B N 1
ATOM 3533 C CA . LEU B 1 165 ? 5.93 26.125 8.461 1 97.94 165 LEU B CA 1
ATOM 3534 C C . LEU B 1 165 ? 6.926 25.047 8.078 1 97.94 165 LEU B C 1
ATOM 3536 O O . LEU B 1 165 ? 8.078 25.078 8.516 1 97.94 165 LEU B O 1
ATOM 3540 N N . ILE B 1 166 ? 6.473 24.062 7.34 1 98.25 166 ILE B N 1
ATOM 3541 C CA . ILE B 1 166 ? 7.363 22.969 6.941 1 98.25 166 ILE B CA 1
ATOM 3542 C C . ILE B 1 166 ? 8.414 23.5 5.965 1 98.25 166 ILE B C 1
ATOM 3544 O O . ILE B 1 166 ? 9.562 23.062 5.988 1 98.25 166 ILE B O 1
ATOM 3548 N N . HIS B 1 167 ? 7.953 24.469 5.098 1 97.69 167 HIS B N 1
ATOM 3549 C CA . HIS B 1 167 ? 8.922 25.109 4.211 1 97.69 167 HIS B CA 1
ATOM 3550 C C . HIS B 1 167 ? 10.008 25.812 5.004 1 97.69 167 HIS B C 1
ATOM 3552 O O . HIS B 1 167 ? 11.195 25.641 4.73 1 97.69 167 HIS B O 1
ATOM 3558 N N . LEU B 1 168 ? 9.672 26.578 5.992 1 97.62 168 LEU B N 1
ATOM 3559 C CA . LEU B 1 168 ? 10.625 27.281 6.844 1 97.62 168 LEU B CA 1
ATOM 3560 C C . LEU B 1 168 ? 11.469 26.297 7.648 1 97.62 168 LEU B C 1
ATOM 3562 O O . LEU B 1 168 ? 12.672 26.5 7.809 1 97.62 168 LEU B O 1
ATOM 3566 N N . PHE B 1 169 ? 10.867 25.281 8.133 1 97.88 169 PHE B N 1
ATOM 3567 C CA . PHE B 1 169 ? 11.539 24.266 8.945 1 97.88 169 PHE B CA 1
ATOM 3568 C C . PHE B 1 169 ? 12.625 23.562 8.148 1 97.88 169 PHE B C 1
ATOM 3570 O O . PHE B 1 169 ? 13.766 23.453 8.602 1 97.88 169 PHE B O 1
ATOM 3577 N N . LEU B 1 170 ? 12.305 23.156 6.898 1 97.5 170 LEU B N 1
ATOM 3578 C CA . LEU B 1 170 ? 13.211 22.344 6.09 1 97.5 170 LEU B CA 1
ATOM 3579 C C . LEU B 1 170 ? 14.352 23.188 5.547 1 97.5 170 LEU B C 1
ATOM 3581 O O . LEU B 1 170 ? 15.484 22.703 5.422 1 97.5 170 LEU B O 1
ATOM 3585 N N . TYR B 1 171 ? 14.078 24.547 5.309 1 96.88 171 TYR B N 1
ATOM 3586 C CA . TYR B 1 171 ? 15.078 25.281 4.535 1 96.88 171 TYR B CA 1
ATOM 3587 C C . TYR B 1 171 ? 15.711 26.391 5.371 1 96.88 171 TYR B C 1
ATOM 3589 O O . TYR B 1 171 ? 16.703 26.984 4.969 1 96.88 171 TYR B O 1
ATOM 3597 N N . LYS B 1 172 ? 15.164 26.625 6.555 1 97.44 172 LYS B N 1
ATOM 3598 C CA . LYS B 1 172 ? 15.695 27.75 7.312 1 97.44 172 LYS B CA 1
ATOM 3599 C C . LYS B 1 172 ? 16.125 27.328 8.711 1 97.44 172 LYS B C 1
ATOM 3601 O O . LYS B 1 172 ? 16.703 28.109 9.461 1 97.44 172 LYS B O 1
ATOM 3606 N N . THR B 1 173 ? 15.914 26.109 9.156 1 97.62 173 THR B N 1
ATOM 3607 C CA . THR B 1 173 ? 16.297 25.688 10.492 1 97.62 173 THR B CA 1
ATOM 3608 C C . THR B 1 173 ? 17.469 24.703 10.43 1 97.62 173 THR B C 1
ATOM 3610 O O . THR B 1 173 ? 17.672 24.031 9.414 1 97.62 173 THR B O 1
ATOM 3613 N N . PRO B 1 174 ? 18.219 24.625 11.547 1 97.19 174 PRO B N 1
ATOM 3614 C CA . PRO B 1 174 ? 19.359 23.703 11.594 1 97.19 174 PRO B CA 1
ATOM 3615 C C . PRO B 1 174 ? 18.922 22.234 11.469 1 97.19 174 PRO B C 1
ATOM 3617 O O . PRO B 1 174 ? 19.594 21.453 10.789 1 97.19 174 PRO B O 1
ATOM 3620 N N . LEU B 1 175 ? 17.859 21.906 12.078 1 97.56 175 LEU B N 1
ATOM 3621 C CA . LEU B 1 175 ? 17.391 20.531 11.984 1 97.56 175 LEU B CA 1
ATOM 3622 C C . LEU B 1 175 ? 16.969 20.188 10.562 1 97.56 175 LEU B C 1
ATOM 3624 O O . LEU B 1 175 ? 17.203 19.078 10.078 1 97.56 175 LEU B O 1
ATOM 3628 N N . GLY B 1 176 ? 16.281 21.125 9.969 1 97.94 176 GLY B N 1
ATOM 3629 C CA . GLY B 1 176 ? 15.922 20.938 8.57 1 97.94 176 GLY B CA 1
ATOM 3630 C C . GLY B 1 176 ? 17.125 20.719 7.672 1 97.94 176 GLY B C 1
ATOM 3631 O O . GLY B 1 176 ? 17.078 19.875 6.773 1 97.94 176 GLY B O 1
ATOM 3632 N N . LEU B 1 177 ? 18.203 21.422 7.949 1 96.75 177 LEU B N 1
ATOM 3633 C CA . LEU B 1 177 ? 19.438 21.266 7.188 1 96.75 177 LEU B CA 1
ATOM 3634 C C . LEU B 1 177 ? 20.047 19.875 7.414 1 96.75 177 LEU B C 1
ATOM 3636 O O . LEU B 1 177 ? 20.531 19.25 6.473 1 96.75 177 LEU B O 1
ATOM 3640 N N . ARG B 1 178 ? 20 19.484 8.625 1 97.75 178 ARG B N 1
ATOM 3641 C CA . ARG B 1 178 ? 20.562 18.172 8.945 1 97.75 178 ARG B CA 1
ATOM 3642 C C . ARG B 1 178 ? 19.75 17.062 8.281 1 97.75 178 ARG B C 1
ATOM 3644 O O . ARG B 1 178 ? 20.312 16.078 7.809 1 97.75 178 ARG B O 1
ATOM 3651 N N . ILE B 1 179 ? 18.438 17.203 8.242 1 98.19 179 ILE B N 1
ATOM 3652 C CA . ILE B 1 179 ? 17.562 16.234 7.621 1 98.19 179 ILE B CA 1
ATOM 3653 C C . ILE B 1 179 ? 17.875 16.125 6.129 1 98.19 179 ILE B C 1
ATOM 3655 O O . ILE B 1 179 ? 18.047 15.023 5.605 1 98.19 179 ILE B O 1
ATOM 3659 N N . ARG B 1 180 ? 18.016 17.234 5.504 1 97.38 180 ARG B N 1
ATOM 3660 C CA . ARG B 1 180 ? 18.297 17.25 4.074 1 97.38 180 ARG B CA 1
ATOM 3661 C C . ARG B 1 180 ? 19.688 16.703 3.785 1 97.38 180 ARG B C 1
ATOM 3663 O O . ARG B 1 180 ? 19.875 15.969 2.811 1 97.38 180 ARG B O 1
ATOM 3670 N N . ALA B 1 181 ? 20.688 16.969 4.617 1 96.5 181 ALA B N 1
ATOM 3671 C CA . ALA B 1 181 ? 22.047 16.469 4.449 1 96.5 181 ALA B CA 1
ATOM 3672 C C . ALA B 1 181 ? 22.109 14.953 4.566 1 96.5 181 ALA B C 1
ATOM 3674 O O . ALA B 1 181 ? 22.766 14.289 3.758 1 96.5 181 ALA B O 1
ATOM 3675 N N . VAL B 1 182 ? 21.391 14.492 5.559 1 96.81 182 VAL B N 1
ATOM 3676 C CA . VAL B 1 182 ? 21.359 13.055 5.797 1 96.81 182 VAL B CA 1
ATOM 3677 C C . VAL B 1 182 ? 20.688 12.344 4.625 1 96.81 182 VAL B C 1
ATOM 3679 O O . VAL B 1 182 ? 21.109 11.25 4.227 1 96.81 182 VAL B O 1
ATOM 3682 N N . GLY B 1 183 ? 19.656 12.969 4.086 1 95 183 GLY B N 1
ATOM 3683 C CA . GLY B 1 183 ? 18.953 12.375 2.957 1 95 183 GLY B CA 1
ATOM 3684 C C . GLY B 1 183 ? 19.781 12.359 1.685 1 95 183 GLY B C 1
ATOM 3685 O O . GLY B 1 183 ? 19.703 11.406 0.902 1 95 183 GLY B O 1
ATOM 3686 N N . GLU B 1 184 ? 20.672 13.297 1.49 1 92.12 184 GLU B N 1
ATOM 3687 C CA . GLU B 1 184 ? 21.438 13.422 0.256 1 92.12 184 GLU B CA 1
ATOM 3688 C C . GLU B 1 184 ? 22.734 12.617 0.329 1 92.12 184 GLU B C 1
ATOM 3690 O O . GLU B 1 184 ? 23.062 11.875 -0.598 1 92.12 184 GLU B O 1
ATOM 3695 N N . THR B 1 185 ? 23.438 12.82 1.438 1 94.69 185 THR B N 1
ATOM 3696 C CA . THR B 1 185 ? 24.719 12.141 1.602 1 94.69 185 THR B CA 1
ATOM 3697 C C . THR B 1 185 ? 24.906 11.672 3.043 1 94.69 185 THR B C 1
ATOM 3699 O O . THR B 1 185 ? 25.609 12.312 3.822 1 94.69 185 THR B O 1
ATOM 3702 N N . PRO B 1 186 ? 24.281 10.492 3.271 1 94.12 186 PRO B N 1
ATOM 3703 C CA . PRO B 1 186 ? 24.359 10.016 4.652 1 94.12 186 PRO B CA 1
ATOM 3704 C C . PRO B 1 186 ? 25.797 9.797 5.121 1 94.12 186 PRO B C 1
ATOM 3706 O O . PRO B 1 186 ? 26.141 10.094 6.27 1 94.12 186 PRO B O 1
ATOM 3709 N N . ASN B 1 187 ? 26.656 9.281 4.281 1 93.25 187 ASN B N 1
ATOM 3710 C CA . ASN B 1 187 ? 28.047 9.016 4.637 1 93.25 187 ASN B CA 1
ATOM 3711 C C . ASN B 1 187 ? 28.797 10.305 4.957 1 93.25 187 ASN B C 1
ATOM 3713 O O . ASN B 1 187 ? 29.578 10.352 5.906 1 93.25 187 ASN B O 1
ATOM 3717 N N . ALA B 1 188 ? 28.562 11.258 4.133 1 92.56 188 ALA B N 1
ATOM 3718 C CA . ALA B 1 188 ? 29.203 12.555 4.363 1 92.56 188 ALA B CA 1
ATOM 3719 C C . ALA B 1 188 ? 28.703 13.188 5.66 1 92.56 188 ALA B C 1
ATOM 3721 O O . ALA B 1 188 ? 29.484 13.781 6.406 1 92.56 188 ALA B O 1
ATOM 3722 N N . ALA B 1 189 ? 27.469 13.07 5.875 1 93.25 189 ALA B N 1
ATOM 3723 C CA . ALA B 1 189 ? 26.906 13.602 7.117 1 93.25 189 ALA B CA 1
ATOM 3724 C C . ALA B 1 189 ? 27.516 12.914 8.336 1 93.25 189 ALA B C 1
ATOM 3726 O O . ALA B 1 189 ? 27.875 13.578 9.312 1 93.25 189 ALA B O 1
ATOM 3727 N N . ASP B 1 190 ? 27.656 11.664 8.234 1 92.81 190 ASP B N 1
ATOM 3728 C CA . ASP B 1 190 ? 28.234 10.891 9.328 1 92.81 190 ASP B CA 1
ATOM 3729 C C . ASP B 1 190 ? 29.688 11.289 9.578 1 92.81 190 ASP B C 1
ATOM 3731 O O . ASP B 1 190 ? 30.141 11.328 10.727 1 92.81 190 ASP B O 1
ATOM 3735 N N . SER B 1 191 ? 30.391 11.562 8.562 1 93.94 191 SER B N 1
ATOM 3736 C CA . SER B 1 191 ? 31.797 11.914 8.648 1 93.94 191 SER B CA 1
ATOM 3737 C C . SER B 1 191 ? 32 13.219 9.414 1 93.94 191 SER B C 1
ATOM 3739 O O . SER B 1 191 ? 33.062 13.445 9.992 1 93.94 191 SER B O 1
ATOM 3741 N N . VAL B 1 192 ? 31.047 14.047 9.43 1 94.25 192 VAL B N 1
ATOM 3742 C CA . VAL B 1 192 ? 31.203 15.328 10.117 1 94.25 192 VAL B CA 1
ATOM 3743 C C . VAL B 1 192 ? 30.484 15.281 11.469 1 94.25 192 VAL B C 1
ATOM 3745 O O . VAL B 1 192 ? 30.25 16.312 12.094 1 94.25 192 VAL B O 1
ATOM 3748 N N . GLY B 1 193 ? 30.016 14.117 11.938 1 93.12 193 GLY B N 1
ATOM 3749 C CA . GLY B 1 193 ? 29.547 13.914 13.305 1 93.12 193 GLY B CA 1
ATOM 3750 C C . GLY B 1 193 ? 28.031 13.914 13.422 1 93.12 193 GLY B C 1
ATOM 3751 O O . GLY B 1 193 ? 27.484 13.875 14.523 1 93.12 193 GLY B O 1
ATOM 3752 N N . ILE B 1 194 ? 27.359 14.031 12.406 1 95.25 194 ILE B N 1
ATOM 3753 C CA . ILE B 1 194 ? 25.906 14 12.461 1 95.25 194 ILE B CA 1
ATOM 3754 C C . ILE B 1 194 ? 25.422 12.547 12.469 1 95.25 194 ILE B C 1
ATOM 3756 O O . ILE B 1 194 ? 25.766 11.766 11.57 1 95.25 194 ILE B O 1
ATOM 3760 N N . SER B 1 195 ? 24.641 12.25 13.5 1 97 195 SER B N 1
ATOM 3761 C CA . SER B 1 195 ? 24.125 10.891 13.578 1 97 195 SER B CA 1
ATOM 3762 C C . SER B 1 195 ? 22.969 10.68 12.609 1 97 195 SER B C 1
ATOM 3764 O O . SER B 1 195 ? 21.859 11.203 12.82 1 97 195 SER B O 1
ATOM 3766 N N . VAL B 1 196 ? 23.203 9.898 11.695 1 97.25 196 VAL B N 1
ATOM 3767 C CA . VAL B 1 196 ? 22.219 9.633 10.648 1 97.25 196 VAL B CA 1
ATOM 3768 C C . VAL B 1 196 ? 20.969 9.016 11.266 1 97.25 196 VAL B C 1
ATOM 3770 O O . VAL B 1 196 ? 19.844 9.453 10.992 1 97.25 196 VAL B O 1
ATOM 3773 N N . ARG B 1 197 ? 21.172 8.07 12.133 1 96.75 197 ARG B N 1
ATOM 3774 C CA . ARG B 1 197 ? 20.062 7.355 12.758 1 96.75 197 ARG B CA 1
ATOM 3775 C C . ARG B 1 197 ? 19.188 8.305 13.578 1 96.75 197 ARG B C 1
ATOM 3777 O O . ARG B 1 197 ? 17.969 8.234 13.523 1 96.75 197 ARG B O 1
ATOM 3784 N N . ARG B 1 198 ? 19.766 9.172 14.328 1 97.69 198 ARG B N 1
ATOM 3785 C CA . ARG B 1 198 ? 19.031 10.102 15.172 1 97.69 198 ARG B CA 1
ATOM 3786 C C . ARG B 1 198 ? 18.188 11.055 14.328 1 97.69 198 ARG B C 1
ATOM 3788 O O . ARG B 1 198 ? 17.047 11.367 14.672 1 97.69 198 ARG B O 1
ATOM 3795 N N . ILE B 1 199 ? 18.812 11.508 13.289 1 98.31 199 ILE B N 1
ATOM 3796 C CA . ILE B 1 199 ? 18.125 12.445 12.414 1 98.31 199 ILE B CA 1
ATOM 3797 C C . ILE B 1 199 ? 16.938 11.758 11.734 1 98.31 199 ILE B C 1
ATOM 3799 O O . ILE B 1 199 ? 15.859 12.336 11.617 1 98.31 199 ILE B O 1
ATOM 3803 N N . GLN B 1 200 ? 17.094 10.539 11.328 1 98.44 200 GLN B N 1
ATOM 3804 C CA . GLN B 1 200 ? 16.016 9.781 10.695 1 98.44 200 GLN B CA 1
ATOM 3805 C C . GLN B 1 200 ? 14.891 9.492 11.688 1 98.44 200 GLN B C 1
ATOM 3807 O O . GLN B 1 200 ? 13.711 9.531 11.32 1 98.44 200 GLN B O 1
ATOM 3812 N N . TYR B 1 201 ? 15.273 9.227 12.93 1 98.5 201 TYR B N 1
ATOM 3813 C CA . TYR B 1 201 ? 14.273 9.07 13.977 1 98.5 201 TYR B CA 1
ATOM 3814 C C . TYR B 1 201 ? 13.438 10.336 14.133 1 98.5 201 TYR B C 1
ATOM 3816 O O . TYR B 1 201 ? 12.211 10.273 14.195 1 98.5 201 TYR B O 1
ATOM 3824 N N . MET B 1 202 ? 14.109 11.414 14.188 1 98.5 202 MET B N 1
ATOM 3825 C CA . MET B 1 202 ? 13.414 12.688 14.375 1 98.5 202 MET B CA 1
ATOM 3826 C C . MET B 1 202 ? 12.5 12.984 13.188 1 98.5 202 MET B C 1
ATOM 3828 O O . MET B 1 202 ? 11.375 13.438 13.367 1 98.5 202 MET B O 1
ATOM 3832 N N . ALA B 1 203 ? 13.055 12.727 12.023 1 98.69 203 ALA B N 1
ATOM 3833 C CA . ALA B 1 203 ? 12.266 12.953 10.82 1 98.69 203 ALA B CA 1
ATOM 3834 C C . ALA B 1 203 ? 10.992 12.102 10.828 1 98.69 203 ALA B C 1
ATOM 3836 O O . ALA B 1 203 ? 9.906 12.602 10.508 1 98.69 203 ALA B O 1
ATOM 3837 N N . LEU B 1 204 ? 11.117 10.883 11.227 1 98.62 204 LEU B N 1
ATOM 3838 C CA . LEU B 1 204 ? 9.969 9.977 11.25 1 98.62 204 LEU B CA 1
ATOM 3839 C C . LEU B 1 204 ? 8.977 10.383 12.336 1 98.62 204 LEU B C 1
ATOM 3841 O O . LEU B 1 204 ? 7.766 10.25 12.148 1 98.62 204 LEU B O 1
ATOM 3845 N N . MET B 1 205 ? 9.469 10.914 13.422 1 98.69 205 MET B N 1
ATOM 3846 C CA . MET B 1 205 ? 8.586 11.398 14.484 1 98.69 205 MET B CA 1
ATOM 3847 C C . MET B 1 205 ? 7.758 12.586 14 1 98.69 205 MET B C 1
ATOM 3849 O O . MET B 1 205 ? 6.551 12.641 14.25 1 98.69 205 MET B O 1
ATOM 3853 N N . ILE B 1 206 ? 8.406 13.477 13.352 1 98.75 206 ILE B N 1
ATOM 3854 C CA . ILE B 1 206 ? 7.703 14.641 12.828 1 98.75 206 ILE B CA 1
ATOM 3855 C C . ILE B 1 206 ? 6.703 14.203 11.766 1 98.75 206 ILE B C 1
ATOM 3857 O O . ILE B 1 206 ? 5.57 14.695 11.727 1 98.75 206 ILE B O 1
ATOM 3861 N N . SER B 1 207 ? 7.156 13.297 10.914 1 98.81 207 SER B N 1
ATOM 3862 C CA . SER B 1 207 ? 6.262 12.719 9.922 1 98.81 207 SER B CA 1
ATOM 3863 C C . SER B 1 207 ? 5.023 12.109 10.578 1 98.81 207 SER B C 1
ATOM 3865 O O . SER B 1 207 ? 3.902 12.328 10.117 1 98.81 207 SER B O 1
ATOM 3867 N N . GLY B 1 208 ? 5.238 11.398 11.648 1 98.81 208 GLY B N 1
ATOM 3868 C CA . GLY B 1 208 ? 4.141 10.789 12.375 1 98.81 208 GLY B CA 1
ATOM 3869 C C . GLY B 1 208 ? 3.199 11.805 12.992 1 98.81 208 GLY B C 1
ATOM 3870 O O . GLY B 1 208 ? 1.981 11.609 13 1 98.81 208 GLY B O 1
ATOM 3871 N N . ALA B 1 209 ? 3.752 12.859 13.523 1 98.81 209 ALA B N 1
ATOM 3872 C CA . ALA B 1 209 ? 2.941 13.914 14.125 1 98.81 209 ALA B CA 1
ATOM 3873 C C . ALA B 1 209 ? 2.004 14.539 13.102 1 98.81 209 ALA B C 1
ATOM 3875 O O . ALA B 1 209 ? 0.821 14.75 13.375 1 98.81 209 ALA B O 1
ATOM 3876 N N . LEU B 1 210 ? 2.543 14.828 11.938 1 98.81 210 LEU B N 1
ATOM 3877 C CA . LEU B 1 210 ? 1.746 15.422 10.875 1 98.81 210 LEU B CA 1
ATOM 3878 C C . LEU B 1 210 ? 0.677 14.445 10.383 1 98.81 210 LEU B C 1
ATOM 3880 O O . LEU B 1 210 ? -0.47 14.836 10.164 1 98.81 210 LEU B O 1
ATOM 3884 N N . ALA B 1 211 ? 1.064 13.172 10.211 1 98.75 211 ALA B N 1
ATOM 3885 C CA . ALA B 1 211 ? 0.089 12.156 9.836 1 98.75 211 ALA B CA 1
ATOM 3886 C C . ALA B 1 211 ? -1.003 12.023 10.898 1 98.75 211 ALA B C 1
ATOM 3888 O O . ALA B 1 211 ? -2.166 11.781 10.57 1 98.75 211 ALA B O 1
ATOM 3889 N N . GLY B 1 212 ? -0.592 12.148 12.141 1 98.75 212 GLY B N 1
ATOM 3890 C CA . GLY B 1 212 ? -1.554 12.125 13.227 1 98.75 212 GLY B CA 1
ATOM 3891 C C . GLY B 1 212 ? -2.596 13.227 13.133 1 98.75 212 GLY B C 1
ATOM 3892 O O . GLY B 1 212 ? -3.781 12.984 13.367 1 98.75 212 GLY B O 1
ATOM 3893 N N . LEU B 1 213 ? -2.156 14.414 12.781 1 98.44 213 LEU B N 1
ATOM 3894 C CA . LEU B 1 213 ? -3.086 15.516 12.578 1 98.44 213 LEU B CA 1
ATOM 3895 C C . LEU B 1 213 ? -4.059 15.203 11.445 1 98.44 213 LEU B C 1
ATOM 3897 O O . LEU B 1 213 ? -5.246 15.531 11.531 1 98.44 213 LEU B O 1
ATOM 3901 N N . GLY B 1 214 ? -3.508 14.617 10.391 1 98.31 214 GLY B N 1
ATOM 3902 C CA . GLY B 1 214 ? -4.379 14.18 9.312 1 98.31 214 GLY B CA 1
ATOM 3903 C C . GLY B 1 214 ? -5.434 13.188 9.758 1 98.31 214 GLY B C 1
ATOM 3904 O O . GLY B 1 214 ? -6.59 13.266 9.344 1 98.31 214 GLY B O 1
ATOM 3905 N N . GLY B 1 215 ? -5.02 12.266 10.57 1 97.81 215 GLY B N 1
ATOM 3906 C CA . GLY B 1 215 ? -5.961 11.312 11.133 1 97.81 215 GLY B CA 1
ATOM 3907 C C . GLY B 1 215 ? -7.023 11.969 12 1 97.81 215 GLY B C 1
ATOM 3908 O O . GLY B 1 215 ? -8.203 11.641 11.891 1 97.81 215 GLY B O 1
ATOM 3909 N N . ALA B 1 216 ? -6.594 12.883 12.812 1 96.88 216 ALA B N 1
ATOM 3910 C CA . ALA B 1 216 ? -7.535 13.617 13.664 1 96.88 216 ALA B CA 1
ATOM 3911 C C . ALA B 1 216 ? -8.57 14.352 12.82 1 96.88 216 ALA B C 1
ATOM 3913 O O . ALA B 1 216 ? -9.758 14.359 13.156 1 96.88 216 ALA B O 1
ATOM 3914 N N . TYR B 1 217 ? -8.109 14.938 11.773 1 96.38 217 TYR B N 1
ATOM 3915 C CA . TYR B 1 217 ? -9.031 15.648 10.898 1 96.38 217 TYR B CA 1
ATOM 3916 C C . TYR B 1 217 ? -10.078 14.703 10.312 1 96.38 217 TYR B C 1
ATOM 3918 O O . TYR B 1 217 ? -11.242 15.07 10.164 1 96.38 217 TYR B O 1
ATOM 3926 N N . MET B 1 218 ? -9.672 13.555 10.016 1 94.56 218 MET B N 1
ATOM 3927 C CA . MET B 1 218 ? -10.586 12.609 9.375 1 94.56 218 MET B CA 1
ATOM 3928 C C . MET B 1 218 ? -11.734 12.234 10.305 1 94.56 218 MET B C 1
ATOM 3930 O O . MET B 1 218 ? -12.883 12.141 9.867 1 94.56 218 MET B O 1
ATOM 3934 N N . SER B 1 219 ? -11.461 12.039 11.555 1 92.62 219 SER B N 1
ATOM 3935 C CA . SER B 1 219 ? -12.469 11.484 12.453 1 92.62 219 SER B CA 1
ATOM 3936 C C . SER B 1 219 ? -13.086 12.57 13.328 1 92.62 219 SER B C 1
ATOM 3938 O O . SER B 1 219 ? -14.141 12.359 13.938 1 92.62 219 SER B O 1
ATOM 3940 N N . MET B 1 220 ? -12.469 13.727 13.398 1 91.62 220 MET B N 1
ATOM 3941 C CA . MET B 1 220 ? -12.969 14.766 14.289 1 91.62 220 MET B CA 1
ATOM 3942 C C . MET B 1 220 ? -13.172 16.078 13.539 1 91.62 220 MET B C 1
ATOM 3944 O O . MET B 1 220 ? -13.445 17.109 14.148 1 91.62 220 MET B O 1
ATOM 3948 N N . GLY B 1 221 ? -13.008 16.125 12.312 1 88.44 221 GLY B N 1
ATOM 3949 C CA . GLY B 1 221 ? -13.172 17.312 11.477 1 88.44 221 GLY B CA 1
ATOM 3950 C C . GLY B 1 221 ? -13.984 17.031 10.227 1 88.44 221 GLY B C 1
ATOM 3951 O O . GLY B 1 221 ? -15.047 17.625 10.023 1 88.44 221 GLY B O 1
ATOM 3952 N N . TYR B 1 222 ? -13.477 16.062 9.469 1 86.25 222 TYR B N 1
ATOM 3953 C CA . TYR B 1 222 ? -14.188 15.648 8.266 1 86.25 222 TYR B CA 1
ATOM 3954 C C . TYR B 1 222 ? -15.539 15.031 8.609 1 86.25 222 TYR B C 1
ATOM 3956 O O . TYR B 1 222 ? -16.547 15.336 7.973 1 86.25 222 TYR B O 1
ATOM 3964 N N . VAL B 1 223 ? -15.516 14.195 9.477 1 84.88 223 VAL B N 1
ATOM 3965 C CA . VAL B 1 223 ? -16.688 13.617 10.125 1 84.88 223 VAL B CA 1
ATOM 3966 C C . VAL B 1 223 ? -16.5 13.625 11.641 1 84.88 223 VAL B C 1
ATOM 3968 O O . VAL B 1 223 ? -15.484 14.109 12.141 1 84.88 223 VAL B O 1
ATOM 3971 N N . SER B 1 224 ? -17.438 13.125 12.375 1 85.38 224 SER B N 1
ATOM 3972 C CA . SER B 1 224 ? -17.375 13.156 13.836 1 85.38 224 SER B CA 1
ATOM 3973 C C . SER B 1 224 ? -17.312 11.742 14.414 1 85.38 224 SER B C 1
ATOM 3975 O O . SER B 1 224 ? -17.688 11.531 15.57 1 85.38 224 SER B O 1
ATOM 3977 N N . TRP B 1 225 ? -16.938 10.789 13.562 1 85.31 225 TRP B N 1
ATOM 3978 C CA . TRP B 1 225 ? -16.906 9.375 13.945 1 85.31 225 TRP B CA 1
ATOM 3979 C C . TRP B 1 225 ? -15.75 8.656 13.25 1 85.31 225 TRP B C 1
ATOM 3981 O O . TRP B 1 225 ? -15.164 9.18 12.297 1 85.31 225 TRP B O 1
ATOM 3991 N N . PHE B 1 226 ? -15.398 7.609 13.859 1 90.88 226 PHE B N 1
ATOM 3992 C CA . PHE B 1 226 ? -14.422 6.719 13.242 1 90.88 226 PHE B CA 1
ATOM 3993 C C . PHE B 1 226 ? -15.117 5.617 12.453 1 90.88 226 PHE B C 1
ATOM 3995 O O . PHE B 1 226 ? -16.156 5.098 12.875 1 90.88 226 PHE B O 1
ATOM 4002 N N . SER B 1 227 ? -14.672 5.352 11.289 1 86.62 227 SER B N 1
ATOM 4003 C CA . SER B 1 227 ? -15.109 4.191 10.516 1 86.62 227 SER B CA 1
ATOM 4004 C C . SER B 1 227 ? -13.914 3.359 10.055 1 86.62 227 SER B C 1
ATOM 4006 O O . SER B 1 227 ? -12.828 3.893 9.836 1 86.62 227 SER B O 1
ATOM 4008 N N . ARG B 1 228 ? -14.18 2.068 9.914 1 81.38 228 ARG B N 1
ATOM 4009 C CA . ARG B 1 228 ? -13.148 1.146 9.453 1 81.38 228 ARG B CA 1
ATOM 4010 C C . ARG B 1 228 ? -12.531 1.627 8.141 1 81.38 228 ARG B C 1
ATOM 4012 O O . ARG B 1 228 ? -13.25 1.956 7.195 1 81.38 228 ARG B O 1
ATOM 4019 N N . ASP B 1 229 ? -11.172 1.729 8.109 1 82.62 229 ASP B N 1
ATOM 4020 C CA . ASP B 1 229 ? -10.391 2.068 6.922 1 82.62 229 ASP B CA 1
ATOM 4021 C C . ASP B 1 229 ? -10.859 3.389 6.316 1 82.62 229 ASP B C 1
ATOM 4023 O O . ASP B 1 229 ? -10.906 3.535 5.094 1 82.62 229 ASP B O 1
ATOM 4027 N N . MET B 1 230 ? -11.227 4.305 7.168 1 88.31 230 MET B N 1
ATOM 4028 C CA . MET B 1 230 ? -11.789 5.566 6.691 1 88.31 230 MET B CA 1
ATOM 4029 C C . MET B 1 230 ? -10.734 6.391 5.961 1 88.31 230 MET B C 1
ATOM 4031 O O . MET B 1 230 ? -11.062 7.336 5.246 1 88.31 230 MET B O 1
ATOM 4035 N N . THR B 1 231 ? -9.445 6.086 6.203 1 92.06 231 THR B N 1
ATOM 4036 C CA . THR B 1 231 ? -8.398 6.801 5.473 1 92.06 231 THR B CA 1
ATOM 4037 C C . THR B 1 231 ? -8.516 6.535 3.975 1 92.06 231 THR B C 1
ATOM 4039 O O . THR B 1 231 ? -8.156 7.391 3.16 1 92.06 231 THR B O 1
ATOM 4042 N N . ALA B 1 232 ? -8.961 5.398 3.656 1 85.25 232 ALA B N 1
ATOM 4043 C CA . ALA B 1 232 ? -9.359 5.043 2.297 1 85.25 232 ALA B CA 1
ATOM 4044 C C . ALA B 1 232 ? -8.242 5.332 1.302 1 85.25 232 ALA B C 1
ATOM 4046 O O . ALA B 1 232 ? -8.484 5.898 0.233 1 85.25 232 ALA B O 1
ATOM 4047 N N . GLY B 1 233 ? -7.008 5.082 1.62 1 85.69 233 GLY B N 1
ATOM 4048 C CA . GLY B 1 233 ? -5.902 5.184 0.681 1 85.69 233 GLY B CA 1
ATOM 4049 C C . GLY B 1 233 ? -5.27 6.562 0.646 1 85.69 233 GLY B C 1
ATOM 4050 O O . GLY B 1 233 ? -4.266 6.773 -0.037 1 85.69 233 GLY B O 1
ATOM 4051 N N . ARG B 1 234 ? -5.766 7.477 1.357 1 90.81 234 ARG B N 1
ATOM 4052 C CA . ARG B 1 234 ? -5.266 8.852 1.327 1 90.81 234 ARG B CA 1
ATOM 4053 C C . ARG B 1 234 ? -3.805 8.906 1.76 1 90.81 234 ARG B C 1
ATOM 4055 O O . ARG B 1 234 ? -3.051 9.766 1.297 1 90.81 234 ARG B O 1
ATOM 4062 N N . GLY B 1 235 ? -3.42 8.016 2.631 1 93.62 235 GLY B N 1
ATOM 4063 C CA . GLY B 1 235 ? -2.01 7.938 2.982 1 93.62 235 GLY B CA 1
ATOM 4064 C C . GLY B 1 235 ? -1.12 7.594 1.803 1 93.62 235 GLY B C 1
ATOM 4065 O O . GLY B 1 235 ? -0.019 8.133 1.673 1 93.62 235 GLY B O 1
ATOM 4066 N N . PHE B 1 236 ? -1.556 6.734 0.983 1 89.62 236 PHE B N 1
ATOM 4067 C CA . PHE B 1 236 ? -0.813 6.363 -0.217 1 89.62 236 PHE B CA 1
ATOM 4068 C C . PHE B 1 236 ? -0.864 7.484 -1.25 1 89.62 236 PHE B C 1
ATOM 4070 O O . PHE B 1 236 ? 0.125 7.746 -1.938 1 89.62 236 PHE B O 1
ATOM 4077 N N . ILE B 1 237 ? -2.006 8.078 -1.357 1 88.44 237 ILE B N 1
ATOM 4078 C CA . ILE B 1 237 ? -2.154 9.211 -2.271 1 88.44 237 ILE B CA 1
ATOM 4079 C C . ILE B 1 237 ? -1.186 10.32 -1.881 1 88.44 237 ILE B C 1
ATOM 4081 O O . ILE B 1 237 ? -0.621 10.992 -2.746 1 88.44 237 ILE B O 1
ATOM 4085 N N . ALA B 1 238 ? -1.068 10.43 -0.604 1 94.38 238 ALA B N 1
ATOM 4086 C CA . ALA B 1 238 ? -0.157 11.445 -0.088 1 94.38 238 ALA B CA 1
ATOM 4087 C C . ALA B 1 238 ? 1.271 11.203 -0.565 1 94.38 238 ALA B C 1
ATOM 4089 O O . ALA B 1 238 ? 2.004 12.141 -0.871 1 94.38 238 ALA B O 1
ATOM 4090 N N . LEU B 1 239 ? 1.701 9.984 -0.565 1 91.44 239 LEU B N 1
ATOM 4091 C CA . LEU B 1 239 ? 3.027 9.641 -1.071 1 91.44 239 LEU B CA 1
ATOM 4092 C C . LEU B 1 239 ? 3.15 9.992 -2.551 1 91.44 239 LEU B C 1
ATOM 4094 O O . LEU B 1 239 ? 4.184 10.508 -2.986 1 91.44 239 LEU B O 1
ATOM 4098 N N . ALA B 1 240 ? 2.104 9.742 -3.256 1 85.5 240 ALA B N 1
ATOM 4099 C CA . ALA B 1 240 ? 2.084 10.094 -4.676 1 85.5 240 ALA B CA 1
ATOM 4100 C C . ALA B 1 240 ? 2.141 11.602 -4.871 1 85.5 240 ALA B C 1
ATOM 4102 O O . ALA B 1 240 ? 2.832 12.094 -5.766 1 85.5 240 ALA B O 1
ATOM 4103 N N . ALA B 1 241 ? 1.366 12.281 -4.055 1 90.06 241 ALA B N 1
ATOM 4104 C CA . ALA B 1 241 ? 1.354 13.742 -4.137 1 90.06 241 ALA B CA 1
ATOM 4105 C C . ALA B 1 241 ? 2.734 14.32 -3.838 1 90.06 241 ALA B C 1
ATOM 4107 O O . ALA B 1 241 ? 3.166 15.281 -4.484 1 90.06 241 ALA B O 1
ATOM 4108 N N . GLU B 1 242 ? 3.34 13.773 -2.801 1 93 242 GLU B N 1
ATOM 4109 C CA . GLU B 1 242 ? 4.688 14.219 -2.463 1 93 242 GLU B CA 1
ATOM 4110 C C . GLU B 1 242 ? 5.648 14 -3.629 1 93 242 GLU B C 1
ATOM 4112 O O . GLU B 1 242 ? 6.465 14.875 -3.938 1 93 242 GLU B O 1
ATOM 4117 N N . ALA B 1 243 ? 5.566 12.844 -4.277 1 85.94 243 ALA B N 1
ATOM 4118 C CA . ALA B 1 243 ? 6.43 12.539 -5.414 1 85.94 243 ALA B CA 1
ATOM 4119 C C . ALA B 1 243 ? 6.164 13.484 -6.578 1 85.94 243 ALA B C 1
ATOM 4121 O O . ALA B 1 243 ? 7.098 13.992 -7.203 1 85.94 243 ALA B O 1
ATOM 4122 N N . MET B 1 244 ? 4.934 13.727 -6.762 1 83.31 244 MET B N 1
ATOM 4123 C CA . MET B 1 244 ? 4.539 14.625 -7.844 1 83.31 244 MET B CA 1
ATOM 4124 C C . MET B 1 244 ? 5 16.047 -7.566 1 83.31 244 MET B C 1
ATOM 4126 O O . MET B 1 244 ? 5.309 16.797 -8.492 1 83.31 244 MET B O 1
ATOM 4130 N N . GLY B 1 245 ? 4.965 16.391 -6.352 1 88.75 245 GLY B N 1
ATOM 4131 C CA . GLY B 1 245 ? 5.402 17.719 -5.953 1 88.75 245 GLY B CA 1
ATOM 4132 C C . GLY B 1 245 ? 6.906 17.844 -5.824 1 88.75 245 GLY B C 1
ATOM 4133 O O . GLY B 1 245 ? 7.418 18.875 -5.391 1 88.75 245 GLY B O 1
ATOM 4134 N N . ARG B 1 246 ? 7.676 16.891 -6.129 1 86.88 246 ARG B N 1
ATOM 4135 C CA . ARG B 1 246 ? 9.133 16.844 -6.148 1 86.88 246 ARG B CA 1
ATOM 4136 C C . ARG B 1 246 ? 9.711 17.062 -4.754 1 86.88 246 ARG B C 1
ATOM 4138 O O . ARG B 1 246 ? 10.758 17.703 -4.598 1 86.88 246 ARG B O 1
ATOM 4145 N N . GLY B 1 247 ? 8.914 16.75 -3.842 1 90.81 247 GLY B N 1
ATOM 4146 C CA . GLY B 1 247 ? 9.391 16.797 -2.471 1 90.81 247 GLY B CA 1
ATOM 4147 C C . GLY B 1 247 ? 9.453 18.203 -1.899 1 90.81 247 GLY B C 1
ATOM 4148 O O . GLY B 1 247 ? 10.125 18.438 -0.89 1 90.81 247 GLY B O 1
ATOM 4149 N N . THR B 1 248 ? 8.898 19.125 -2.523 1 95.19 248 THR B N 1
ATOM 4150 C CA . THR B 1 248 ? 8.844 20.469 -1.985 1 95.19 248 THR B CA 1
ATOM 4151 C C . THR B 1 248 ? 7.477 20.75 -1.358 1 95.19 248 THR B C 1
ATOM 4153 O O . THR B 1 248 ? 6.461 20.234 -1.817 1 95.19 248 THR B O 1
ATOM 4156 N N . PRO B 1 249 ? 7.539 21.562 -0.337 1 97.44 249 PRO B N 1
ATOM 4157 C CA . PRO B 1 249 ? 6.266 21.812 0.341 1 97.44 249 PRO B CA 1
ATOM 4158 C C . PRO B 1 249 ? 5.238 22.484 -0.573 1 97.44 249 PRO B C 1
ATOM 4160 O O . PRO B 1 249 ? 4.07 22.078 -0.592 1 97.44 249 PRO B O 1
ATOM 4163 N N . LEU B 1 250 ? 5.605 23.391 -1.382 1 96 250 LEU B N 1
ATOM 4164 C CA . LEU B 1 250 ? 4.68 24.094 -2.266 1 96 250 LEU B CA 1
ATOM 4165 C C . LEU B 1 250 ? 4.223 23.188 -3.402 1 96 250 LEU B C 1
ATOM 4167 O O . LEU B 1 250 ? 3.043 23.172 -3.758 1 96 250 LEU B O 1
ATOM 4171 N N . GLY B 1 251 ? 5.172 22.531 -4.004 1 94.5 251 GLY B N 1
ATOM 4172 C CA . GLY B 1 251 ? 4.801 21.578 -5.043 1 94.5 251 GLY B CA 1
ATOM 4173 C C . GLY B 1 251 ? 3.85 20.5 -4.555 1 94.5 251 GLY B C 1
ATOM 4174 O O . GLY B 1 251 ? 2.904 20.141 -5.258 1 94.5 251 GLY B O 1
ATOM 4175 N N . THR B 1 252 ? 4.172 20.016 -3.418 1 95.44 252 THR B N 1
ATOM 4176 C CA . THR B 1 252 ? 3.34 18.984 -2.826 1 95.44 252 THR B CA 1
ATOM 4177 C C . THR B 1 252 ? 1.951 19.516 -2.496 1 95.44 252 THR B C 1
ATOM 4179 O O . THR B 1 252 ? 0.955 18.812 -2.633 1 95.44 252 THR B O 1
ATOM 4182 N N . PHE B 1 253 ? 1.906 20.781 -2.039 1 97.06 253 PHE B N 1
ATOM 4183 C CA . PHE B 1 253 ? 0.626 21.422 -1.783 1 97.06 253 PHE B CA 1
ATOM 4184 C C . PHE B 1 253 ? -0.219 21.469 -3.049 1 97.06 253 PHE B C 1
ATOM 4186 O O . PHE B 1 253 ? -1.397 21.109 -3.031 1 97.06 253 PHE B O 1
ATOM 4193 N N . LEU B 1 254 ? 0.305 21.828 -4.145 1 94.06 254 LEU B N 1
ATOM 4194 C CA . LEU B 1 254 ? -0.402 21.906 -5.418 1 94.06 254 LEU B CA 1
ATOM 4195 C C . LEU B 1 254 ? -0.866 20.531 -5.875 1 94.06 254 LEU B C 1
ATOM 4197 O O . LEU B 1 254 ? -1.99 20.375 -6.359 1 94.06 254 LEU B O 1
ATOM 4201 N N . ALA B 1 255 ? 0.039 19.578 -5.695 1 90.88 255 ALA B N 1
ATOM 4202 C CA . ALA B 1 255 ? -0.335 18.219 -6.051 1 90.88 255 ALA B CA 1
ATOM 4203 C C . ALA B 1 255 ? -1.499 17.734 -5.191 1 90.88 255 ALA B C 1
ATOM 4205 O O . ALA B 1 255 ? -2.418 17.078 -5.691 1 90.88 255 ALA B O 1
ATOM 4206 N N . ALA B 1 256 ? -1.427 18.016 -3.924 1 94.31 256 ALA B N 1
ATOM 4207 C CA . ALA B 1 256 ? -2.496 17.625 -3.012 1 94.31 256 ALA B CA 1
ATOM 4208 C C . ALA B 1 256 ? -3.826 18.25 -3.416 1 94.31 256 ALA B C 1
ATOM 4210 O O . ALA B 1 256 ? -4.875 17.609 -3.322 1 94.31 256 ALA B O 1
ATOM 4211 N N . ILE B 1 257 ? -3.795 19.453 -3.852 1 92.75 257 ILE B N 1
ATOM 4212 C CA . ILE B 1 257 ? -5 20.156 -4.289 1 92.75 257 ILE B CA 1
ATOM 4213 C C . ILE B 1 257 ? -5.574 19.469 -5.527 1 92.75 257 ILE B C 1
ATOM 4215 O O . ILE B 1 257 ? -6.793 19.328 -5.66 1 92.75 257 ILE B O 1
ATOM 4219 N N . ILE B 1 258 ? -4.75 19.062 -6.371 1 87.94 258 ILE B N 1
ATOM 4220 C CA . ILE B 1 258 ? -5.199 18.359 -7.574 1 87.94 258 ILE B CA 1
ATOM 4221 C C . ILE B 1 258 ? -5.93 17.078 -7.188 1 87.94 258 ILE B C 1
ATOM 4223 O O . ILE B 1 258 ? -7.012 16.797 -7.703 1 87.94 258 ILE B O 1
ATOM 4227 N N . PHE B 1 259 ? -5.336 16.375 -6.293 1 87.19 259 PHE B N 1
ATOM 4228 C CA . PHE B 1 259 ? -5.965 15.148 -5.84 1 87.19 259 PHE B CA 1
ATOM 4229 C C . PHE B 1 259 ? -7.254 15.445 -5.078 1 87.19 259 PHE B C 1
ATOM 4231 O O . PHE B 1 259 ? -8.242 14.719 -5.215 1 87.19 259 PHE B O 1
ATOM 4238 N N . GLY B 1 260 ? -7.191 16.484 -4.258 1 88.94 260 GLY B N 1
ATOM 4239 C CA . GLY B 1 260 ? -8.398 16.906 -3.568 1 88.94 260 GLY B CA 1
ATOM 4240 C C . GLY B 1 260 ? -9.508 17.328 -4.516 1 88.94 260 GLY B C 1
ATOM 4241 O O . GLY B 1 260 ? -10.68 17.031 -4.277 1 88.94 260 GLY B O 1
ATOM 4242 N N . PHE B 1 261 ? -9.164 17.984 -5.527 1 87.19 261 PHE B N 1
ATOM 4243 C CA . PHE B 1 261 ? -10.117 18.391 -6.555 1 87.19 261 PHE B CA 1
ATOM 4244 C C . PHE B 1 261 ? -10.758 17.172 -7.215 1 87.19 261 PHE B C 1
ATOM 4246 O O . PHE B 1 261 ? -11.977 17.109 -7.379 1 87.19 261 PHE B O 1
ATOM 4253 N N . ALA B 1 262 ? -9.938 16.297 -7.539 1 82 262 ALA B N 1
ATOM 4254 C CA . ALA B 1 262 ? -10.445 15.086 -8.18 1 82 262 ALA B CA 1
ATOM 4255 C C . ALA B 1 262 ? -11.391 14.328 -7.258 1 82 262 ALA B C 1
ATOM 4257 O O . ALA B 1 262 ? -12.43 13.836 -7.699 1 82 262 ALA B O 1
ATOM 4258 N N . ASP B 1 263 ? -11 14.258 -6.043 1 82.38 263 ASP B N 1
ATOM 4259 C CA . ASP B 1 263 ? -11.82 13.562 -5.062 1 82.38 263 ASP B CA 1
ATOM 4260 C C . ASP B 1 263 ? -13.148 14.289 -4.832 1 82.38 263 ASP B C 1
ATOM 4262 O O . ASP B 1 263 ? -14.195 13.656 -4.719 1 82.38 263 ASP B O 1
ATOM 4266 N N . ALA B 1 264 ? -13.078 15.578 -4.707 1 83.94 264 ALA B N 1
ATOM 4267 C CA . ALA B 1 264 ? -14.289 16.375 -4.539 1 83.94 264 ALA B CA 1
ATOM 4268 C C . ALA B 1 264 ? -15.211 16.234 -5.746 1 83.94 264 ALA B C 1
ATOM 4270 O O . ALA B 1 264 ? -16.438 16.188 -5.598 1 83.94 264 ALA B O 1
ATOM 4271 N N . LEU B 1 265 ? -14.625 16.234 -6.875 1 80.88 265 LEU B N 1
ATOM 4272 C CA . LEU B 1 265 ? -15.398 16.062 -8.094 1 80.88 265 LEU B CA 1
ATOM 4273 C C . LEU B 1 265 ? -16.094 14.695 -8.117 1 80.88 265 LEU B C 1
ATOM 4275 O O . LEU B 1 265 ? -17.234 14.578 -8.555 1 80.88 265 LEU B O 1
ATOM 4279 N N . SER B 1 266 ? -15.344 13.742 -7.68 1 75.88 266 SER B N 1
ATOM 4280 C CA . SER B 1 266 ? -15.906 12.398 -7.586 1 75.88 266 SER B CA 1
ATOM 4281 C C . SER B 1 266 ? -17.125 12.367 -6.656 1 75.88 266 SER B C 1
ATOM 4283 O O . SER B 1 266 ? -18.109 11.711 -6.949 1 75.88 266 SER B O 1
ATOM 4285 N N . ASN B 1 267 ? -17.062 13.07 -5.598 1 74.69 267 ASN B N 1
ATOM 4286 C CA . ASN B 1 267 ? -18.172 13.133 -4.637 1 74.69 267 ASN B CA 1
ATOM 4287 C C . ASN B 1 267 ? -19.391 13.812 -5.234 1 74.69 267 ASN B C 1
ATOM 4289 O O . ASN B 1 267 ? -20.516 13.359 -5.023 1 74.69 267 ASN B O 1
ATOM 4293 N N . VAL B 1 268 ? -19.172 14.867 -5.926 1 75.69 268 VAL B N 1
ATOM 4294 C CA . VAL B 1 268 ? -20.281 15.617 -6.527 1 75.69 268 VAL B CA 1
ATOM 4295 C C . VAL B 1 268 ? -20.953 14.781 -7.609 1 75.69 268 VAL B C 1
ATOM 4297 O O . VAL B 1 268 ? -22.172 14.766 -7.723 1 75.69 268 VAL B O 1
ATOM 4300 N N . MET B 1 269 ? -20.156 14.141 -8.352 1 74.38 269 MET B N 1
ATOM 4301 C CA . MET B 1 269 ? -20.703 13.336 -9.445 1 74.38 269 MET B CA 1
ATOM 4302 C C . MET B 1 269 ? -21.516 12.164 -8.914 1 74.38 269 MET B C 1
ATOM 4304 O O . MET B 1 269 ? -22.5 11.758 -9.531 1 74.38 269 MET B O 1
ATOM 4308 N N . GLN B 1 270 ? -21.047 11.695 -7.824 1 67.94 270 GLN B N 1
ATOM 4309 C CA . GLN B 1 270 ? -21.828 10.625 -7.191 1 67.94 270 GLN B CA 1
ATOM 4310 C C . GLN B 1 270 ? -23.203 11.133 -6.762 1 67.94 270 GLN B C 1
ATOM 4312 O O . GLN B 1 270 ? -24.188 10.383 -6.793 1 67.94 270 GLN B O 1
ATOM 4317 N N . SER B 1 271 ? -23.281 12.344 -6.441 1 65.44 271 SER B N 1
ATOM 4318 C CA . SER B 1 271 ? -24.547 12.922 -6.004 1 65.44 271 SER B CA 1
ATOM 4319 C C . SER B 1 271 ? -25.469 13.195 -7.188 1 65.44 271 SER B C 1
ATOM 4321 O O . SER B 1 271 ? -26.688 13.172 -7.043 1 65.44 271 SER B O 1
ATOM 4323 N N . LEU B 1 272 ? -24.922 13.453 -8.273 1 64.06 272 LEU B N 1
ATOM 4324 C CA . LEU B 1 272 ? -25.719 13.75 -9.461 1 64.06 272 LEU B CA 1
ATOM 4325 C C . LEU B 1 272 ? -26.078 12.477 -10.211 1 64.06 272 LEU B C 1
ATOM 4327 O O . LEU B 1 272 ? -26.547 12.531 -11.352 1 64.06 272 LEU B O 1
ATOM 4331 N N . ARG B 1 273 ? -25.969 11.391 -9.609 1 59.78 273 ARG B N 1
ATOM 4332 C CA . ARG B 1 273 ? -26.297 10.086 -10.18 1 59.78 273 ARG B CA 1
ATOM 4333 C C . ARG B 1 273 ? -25.438 9.781 -11.398 1 59.78 273 ARG B C 1
ATOM 4335 O O . ARG B 1 273 ? -25.875 9.086 -12.312 1 59.78 273 ARG B O 1
ATOM 4342 N N . VAL B 1 274 ? -24.5 10.758 -11.664 1 58.75 274 VAL B N 1
ATOM 4343 C CA . VAL B 1 274 ? -23.484 10.359 -12.625 1 58.75 274 VAL B CA 1
ATOM 4344 C C . VAL B 1 274 ? -22.609 9.258 -12.016 1 58.75 274 VAL B C 1
ATOM 4346 O O . VAL B 1 274 ? -22.297 9.297 -10.828 1 58.75 274 VAL B O 1
ATOM 4349 N N . PRO B 1 275 ? -22.422 8.203 -12.758 1 55.88 275 PRO B N 1
ATOM 4350 C CA . PRO B 1 275 ? -21.688 7.086 -12.156 1 55.88 275 PRO B CA 1
ATOM 4351 C C . PRO B 1 275 ? -20.359 7.523 -11.531 1 55.88 275 PRO B C 1
ATOM 4353 O O . PRO B 1 275 ? -19.5 8.078 -12.219 1 55.88 275 PRO B O 1
ATOM 4356 N N . ALA B 1 276 ? -20.266 7.73 -10.227 1 55.28 276 ALA B N 1
ATOM 4357 C CA . ALA B 1 276 ? -19.141 8.102 -9.375 1 55.28 276 ALA B CA 1
ATOM 4358 C C . ALA B 1 276 ? -17.859 7.379 -9.812 1 55.28 276 ALA B C 1
ATOM 4360 O O . ALA B 1 276 ? -16.766 7.871 -9.586 1 55.28 276 ALA B O 1
ATOM 4361 N N . GLU B 1 277 ? -18.078 6.41 -10.523 1 55.72 277 GLU B N 1
ATOM 4362 C CA . GLU B 1 277 ? -16.984 5.523 -10.93 1 55.72 277 GLU B CA 1
ATOM 4363 C C . GLU B 1 277 ? -16.016 6.238 -11.867 1 55.72 277 GLU B C 1
ATOM 4365 O O . GLU B 1 277 ? -14.805 6.004 -11.812 1 55.72 277 GLU B O 1
ATOM 4370 N N . PHE B 1 278 ? -16.562 7.156 -12.664 1 58.78 278 PHE B N 1
ATOM 4371 C CA . PHE B 1 278 ? -15.703 7.91 -13.57 1 58.78 278 PHE B CA 1
ATOM 4372 C C . PHE B 1 278 ? -14.805 8.867 -12.797 1 58.78 278 PHE B C 1
ATOM 4374 O O . PHE B 1 278 ? -13.609 8.969 -13.086 1 58.78 278 PHE B O 1
ATOM 4381 N N . VAL B 1 279 ? -15.391 9.398 -11.898 1 58.34 279 VAL B N 1
ATOM 4382 C CA . VAL B 1 279 ? -14.688 10.477 -11.211 1 58.34 279 VAL B CA 1
ATOM 4383 C C . VAL B 1 279 ? -13.695 9.891 -10.211 1 58.34 279 VAL B C 1
ATOM 4385 O O . VAL B 1 279 ? -12.617 10.445 -9.992 1 58.34 279 VAL B O 1
ATOM 4388 N N . GLN B 1 280 ? -14.07 8.734 -9.695 1 57.44 280 GLN B N 1
ATOM 4389 C CA . GLN B 1 280 ? -13.172 8.109 -8.734 1 57.44 280 GLN B CA 1
ATOM 4390 C C . GLN B 1 280 ? -11.852 7.723 -9.383 1 57.44 280 GLN B C 1
ATOM 4392 O O . GLN B 1 280 ? -10.836 7.57 -8.703 1 57.44 280 GLN B O 1
ATOM 4397 N N . MET B 1 281 ? -11.93 7.766 -10.742 1 62.25 281 MET B N 1
ATOM 4398 C CA . MET B 1 281 ? -10.734 7.375 -11.477 1 62.25 281 MET B CA 1
ATOM 4399 C C . MET B 1 281 ? -9.766 8.547 -11.609 1 62.25 281 MET B C 1
ATOM 4401 O O . MET B 1 281 ? -8.562 8.352 -11.797 1 62.25 281 MET B O 1
ATOM 4405 N N . ILE B 1 282 ? -10.328 9.688 -11.438 1 61.34 282 ILE B N 1
ATOM 4406 C CA . ILE B 1 282 ? -9.562 10.875 -11.797 1 61.34 282 ILE B CA 1
ATOM 4407 C C . ILE B 1 282 ? -8.336 11 -10.898 1 61.34 282 ILE B C 1
ATOM 4409 O O . ILE B 1 282 ? -7.211 11.164 -11.383 1 61.34 282 ILE B O 1
ATOM 4413 N N . PRO B 1 283 ? -8.609 10.805 -9.578 1 58.34 283 PRO B N 1
ATOM 4414 C CA . PRO B 1 283 ? -7.41 10.922 -8.742 1 58.34 283 PRO B CA 1
ATOM 4415 C C . PRO B 1 283 ? -6.359 9.859 -9.062 1 58.34 283 PRO B C 1
ATOM 4417 O O . PRO B 1 283 ? -5.16 10.148 -9.039 1 58.34 283 PRO B O 1
ATOM 4420 N N . TYR B 1 284 ? -6.852 8.844 -9.477 1 62.19 284 TYR B N 1
ATOM 4421 C CA . TYR B 1 284 ? -5.957 7.711 -9.703 1 62.19 284 TYR B CA 1
ATOM 4422 C C . TYR B 1 284 ? -5.23 7.852 -11.031 1 62.19 284 TYR B C 1
ATOM 4424 O O . TYR B 1 284 ? -4.035 7.559 -11.125 1 62.19 284 TYR B O 1
ATOM 4432 N N . VAL B 1 285 ? -5.945 8.352 -11.992 1 63.69 285 VAL B N 1
ATOM 4433 C CA . VAL B 1 285 ? -5.312 8.633 -13.281 1 63.69 285 VAL B CA 1
ATOM 4434 C C . VAL B 1 285 ? -4.336 9.797 -13.141 1 63.69 285 VAL B C 1
ATOM 4436 O O . VAL B 1 285 ? -3.244 9.766 -13.711 1 63.69 285 VAL B O 1
ATOM 4439 N N . THR B 1 286 ? -4.75 10.711 -12.359 1 62.12 286 THR B N 1
ATOM 4440 C CA . THR B 1 286 ? -3.889 11.859 -12.117 1 62.12 286 THR B CA 1
ATOM 4441 C C . THR B 1 286 ? -2.586 11.43 -11.453 1 62.12 286 THR B C 1
ATOM 4443 O O . THR B 1 286 ? -1.516 11.953 -11.773 1 62.12 286 THR B O 1
ATOM 4446 N N . THR B 1 287 ? -2.719 10.469 -10.586 1 61.5 287 THR B N 1
ATOM 4447 C CA . THR B 1 287 ? -1.53 9.969 -9.898 1 61.5 287 THR B CA 1
ATOM 4448 C C . THR B 1 287 ? -0.56 9.344 -10.898 1 61.5 287 THR B C 1
ATOM 4450 O O . THR B 1 287 ? 0.635 9.648 -10.883 1 61.5 287 THR B O 1
ATOM 4453 N N . ILE B 1 288 ? -1.041 8.508 -11.766 1 61.97 288 ILE B N 1
ATOM 4454 C CA . ILE B 1 288 ? -0.202 7.84 -12.758 1 61.97 288 ILE B CA 1
ATOM 4455 C C . ILE B 1 288 ? 0.431 8.875 -13.68 1 61.97 288 ILE B C 1
ATOM 4457 O O . ILE B 1 288 ? 1.642 8.852 -13.914 1 61.97 288 ILE B O 1
ATOM 4461 N N . LEU B 1 289 ? -0.402 9.758 -14.078 1 64.12 289 LEU B N 1
ATOM 4462 C CA . LEU B 1 289 ? 0.096 10.773 -14.992 1 64.12 289 LEU B CA 1
ATOM 4463 C C . LEU B 1 289 ? 1.136 11.656 -14.312 1 64.12 289 LEU B C 1
ATOM 4465 O O . LEU B 1 289 ? 2.17 11.977 -14.906 1 64.12 289 LEU B O 1
ATOM 4469 N N . GLY B 1 290 ? 0.757 12.047 -13.125 1 63.81 290 GLY B N 1
ATOM 4470 C CA . GLY B 1 290 ? 1.707 12.859 -12.383 1 63.81 290 GLY B CA 1
ATOM 4471 C C . GLY B 1 290 ? 3.045 12.172 -12.18 1 63.81 290 GLY B C 1
ATOM 4472 O O . GLY B 1 290 ? 4.098 12.781 -12.383 1 63.81 290 GLY B O 1
ATOM 4473 N N . LEU B 1 291 ? 3.029 10.945 -11.859 1 63.31 291 LEU B N 1
ATOM 4474 C CA . LEU B 1 291 ? 4.262 10.195 -11.625 1 63.31 291 LEU B CA 1
ATOM 4475 C C . LEU B 1 291 ? 5.035 10.008 -12.922 1 63.31 291 LEU B C 1
ATOM 4477 O O . LEU B 1 291 ? 6.27 10.055 -12.93 1 63.31 291 LEU B O 1
ATOM 4481 N N . VAL B 1 292 ? 4.285 9.789 -13.961 1 63.81 292 VAL B N 1
ATOM 4482 C CA . VAL B 1 292 ? 4.906 9.656 -15.273 1 63.81 292 VAL B CA 1
ATOM 4483 C C . VAL B 1 292 ? 5.609 10.953 -15.648 1 63.81 292 VAL B C 1
ATOM 4485 O O . VAL B 1 292 ? 6.762 10.938 -16.094 1 63.81 292 VAL B O 1
ATOM 4488 N N . ILE B 1 293 ? 4.965 11.977 -15.438 1 63.47 293 ILE B N 1
ATOM 4489 C CA . ILE B 1 293 ? 5.531 13.281 -15.773 1 63.47 293 ILE B CA 1
ATOM 4490 C C . ILE B 1 293 ? 6.762 13.547 -14.914 1 63.47 293 ILE B C 1
ATOM 4492 O O . ILE B 1 293 ? 7.793 14 -15.414 1 63.47 293 ILE B O 1
ATOM 4496 N N . TYR B 1 294 ? 6.645 13.234 -13.742 1 64.75 294 TYR B N 1
ATOM 4497 C CA . TYR B 1 294 ? 7.762 13.398 -12.82 1 64.75 294 TYR B CA 1
ATOM 4498 C C . TYR B 1 294 ? 8.953 12.562 -13.25 1 64.75 294 TYR B C 1
ATOM 4500 O O . TYR B 1 294 ? 10.094 13.039 -13.258 1 64.75 294 TYR B O 1
ATOM 4508 N N . SER B 1 295 ? 8.727 11.367 -13.617 1 63.59 295 SER B N 1
ATOM 4509 C CA . SER B 1 295 ? 9.797 10.461 -14.008 1 63.59 295 SER B CA 1
ATOM 4510 C C . SER B 1 295 ? 10.484 10.938 -15.281 1 63.59 295 SER B C 1
ATOM 4512 O O . SER B 1 295 ? 11.711 10.859 -15.398 1 63.59 295 SER B O 1
ATOM 4514 N N . ILE B 1 296 ? 9.711 11.438 -16.141 1 64.38 296 ILE B N 1
ATOM 4515 C CA . ILE B 1 296 ? 10.266 11.93 -17.406 1 64.38 296 ILE B CA 1
ATOM 4516 C C . ILE B 1 296 ? 11.125 13.156 -17.141 1 64.38 296 ILE B C 1
ATOM 4518 O O . ILE B 1 296 ? 12.227 13.273 -17.688 1 64.38 296 ILE B O 1
ATOM 4522 N N . LYS B 1 297 ? 10.703 13.969 -16.281 1 64.19 297 LYS B N 1
ATOM 4523 C CA . LYS B 1 297 ? 11.438 15.195 -16 1 64.19 297 LYS B CA 1
ATOM 4524 C C . LYS B 1 297 ? 12.742 14.898 -15.25 1 64.19 297 LYS B C 1
ATOM 4526 O O . LYS B 1 297 ? 13.766 15.531 -15.508 1 64.19 297 LYS B O 1
ATOM 4531 N N . GLN B 1 298 ? 12.625 13.93 -14.352 1 64.44 298 GLN B N 1
ATOM 4532 C CA . GLN B 1 298 ? 13.82 13.547 -13.602 1 64.44 298 GLN B CA 1
ATOM 4533 C C . GLN B 1 298 ? 14.867 12.914 -14.516 1 64.44 298 GLN B C 1
ATOM 4535 O O . GLN B 1 298 ? 16.062 13.156 -14.359 1 64.44 298 GLN B O 1
ATOM 4540 N N . ASN B 1 299 ? 14.344 12.164 -15.469 1 62.66 299 ASN B N 1
ATOM 4541 C CA . ASN B 1 299 ? 15.242 11.539 -16.422 1 62.66 299 ASN B CA 1
ATOM 4542 C C . ASN B 1 299 ? 15.898 12.57 -17.344 1 62.66 299 ASN B C 1
ATOM 4544 O O . ASN B 1 299 ? 17.062 12.438 -17.703 1 62.66 299 ASN B O 1
ATOM 4548 N N . ASN B 1 300 ? 15.156 13.5 -17.641 1 61.94 300 ASN B N 1
ATOM 4549 C CA . ASN B 1 300 ? 15.695 14.555 -18.5 1 61.94 300 ASN B CA 1
ATOM 4550 C C . ASN B 1 300 ? 16.766 15.375 -17.781 1 61.94 300 ASN B C 1
ATOM 4552 O O . ASN B 1 300 ? 17.734 15.805 -18.391 1 61.94 300 ASN B O 1
ATOM 4556 N N . LYS B 1 301 ? 16.609 15.547 -16.547 1 60.94 301 LYS B N 1
ATOM 4557 C CA . LYS B 1 301 ? 17.609 16.281 -15.789 1 60.94 301 LYS B CA 1
ATOM 4558 C C . LYS B 1 301 ? 18.906 15.5 -15.688 1 60.94 301 LYS B C 1
ATOM 4560 O O . LYS B 1 301 ? 20 16.078 -15.797 1 60.94 301 LYS B O 1
ATOM 4565 N N . ILE B 1 302 ? 18.766 14.266 -15.492 1 59.59 302 ILE B N 1
ATOM 4566 C CA . ILE B 1 302 ? 19.938 13.406 -15.391 1 59.59 302 ILE B CA 1
ATOM 4567 C C . ILE B 1 302 ? 20.672 13.383 -16.719 1 59.59 302 ILE B C 1
ATOM 4569 O O . ILE B 1 302 ? 21.906 13.469 -16.766 1 59.59 302 ILE B O 1
ATOM 4573 N N . LYS B 1 303 ? 19.953 13.305 -17.734 1 60.38 303 LYS B N 1
ATOM 4574 C CA . LYS B 1 303 ? 20.578 13.32 -19.062 1 60.38 303 LYS B CA 1
ATOM 4575 C C . LYS B 1 303 ? 21.297 14.641 -19.328 1 60.38 303 LYS B C 1
ATOM 4577 O O . LYS B 1 303 ? 22.391 14.664 -19.891 1 60.38 303 LYS B O 1
ATOM 4582 N N . LYS B 1 304 ? 20.625 15.703 -18.859 1 57.94 304 LYS B N 1
ATOM 4583 C CA . LYS B 1 304 ? 21.234 17.031 -19.047 1 57.94 304 LYS B CA 1
ATOM 4584 C C . LYS B 1 304 ? 22.516 17.156 -18.234 1 57.94 304 LYS B C 1
ATOM 4586 O O . LYS B 1 304 ? 23.5 17.719 -18.719 1 57.94 304 LYS B O 1
ATOM 4591 N N . TYR B 1 305 ? 22.484 16.656 -17.062 1 54.44 305 TYR B N 1
ATOM 4592 C CA . TYR B 1 305 ? 23.672 16.703 -16.234 1 54.44 305 TYR B CA 1
ATOM 4593 C C . TYR B 1 305 ? 24.797 15.859 -16.828 1 54.44 305 TYR B C 1
ATOM 4595 O O . TYR B 1 305 ? 25.969 16.266 -16.812 1 54.44 305 TYR B O 1
ATOM 4603 N N . ARG B 1 306 ? 24.484 14.781 -17.312 1 61.31 306 ARG B N 1
ATOM 4604 C CA . ARG B 1 306 ? 25.484 13.914 -17.938 1 61.31 306 ARG B CA 1
ATOM 4605 C C . ARG B 1 306 ? 26.031 14.547 -19.219 1 61.31 306 ARG B C 1
ATOM 4607 O O . ARG B 1 306 ? 27.219 14.383 -19.547 1 61.31 306 ARG B O 1
ATOM 4614 N N . ARG B 1 307 ? 25.234 15.227 -19.906 1 61.88 307 ARG B N 1
ATOM 4615 C CA . ARG B 1 307 ? 25.656 15.891 -21.125 1 61.88 307 ARG B CA 1
ATOM 4616 C C . ARG B 1 307 ? 26.578 17.062 -20.828 1 61.88 307 ARG B C 1
ATOM 4618 O O . ARG B 1 307 ? 27.469 17.375 -21.609 1 61.88 307 ARG B O 1
ATOM 4625 N N . ASN B 1 308 ? 26.234 17.672 -19.719 1 54.44 308 ASN B N 1
ATOM 4626 C CA . ASN B 1 308 ? 27.078 18.797 -19.359 1 54.44 308 ASN B CA 1
ATOM 4627 C C . ASN B 1 308 ? 28.422 18.344 -18.797 1 54.44 308 ASN B C 1
ATOM 4629 O O . ASN B 1 308 ? 29.328 19.156 -18.625 1 54.44 308 ASN B O 1
ATOM 4633 N N . GLN B 1 309 ? 28.469 17.328 -18.219 1 44.56 309 GLN B N 1
ATOM 4634 C CA . GLN B 1 309 ? 29.75 16.812 -17.734 1 44.56 309 GLN B CA 1
ATOM 4635 C C . GLN B 1 309 ? 30.578 16.25 -18.891 1 44.56 309 GLN B C 1
ATOM 4637 O O . GLN B 1 309 ? 31.781 15.992 -18.719 1 44.56 309 GLN B O 1
ATOM 4642 N N . VAL B 1 310 ? 30 16.25 -20.016 1 41.53 310 VAL B N 1
ATOM 4643 C CA . VAL B 1 310 ? 30.828 15.961 -21.188 1 41.53 310 VAL B CA 1
ATOM 4644 C C . VAL B 1 310 ? 31.141 17.25 -21.938 1 41.53 310 VAL B C 1
ATOM 4646 O O . VAL B 1 310 ? 30.281 18.109 -22.094 1 41.53 310 VAL B O 1
#

Nearest PDB structures (foldseek):
  5b58-assembly1_B  TM=5.288E-01  e=3.688E-02  Burkholderia cenocepacia J2315
  8dwi-assembly1_A  TM=1.464E-01  e=1.813E+00  Homo sapiens
  4iu9-assembly1_B  TM=1.529E-01  e=6.360E+00  Escherichia coli K-12
  5b58-assembly1_B  TM=5.362E-01  e=3.347E-02  Burkholderia cenocepacia J2315
  7lb8-assembly1_B  TM=5.792E-01  e=1.282E-01  Escherichia coli K-12

Solvent-accessible surface area (backbone atoms only — not comparable to full-atom values): 27867 Å² total; per-residue (Å²): 116,84,69,50,57,64,45,65,73,28,47,67,40,52,30,40,20,52,61,54,14,32,42,29,38,22,26,16,56,14,36,31,43,14,41,39,27,60,41,68,63,63,24,38,39,16,33,16,42,40,3,12,44,42,10,35,54,44,5,35,75,67,67,30,47,66,57,6,43,52,40,0,22,50,42,4,24,51,51,27,44,52,51,38,44,43,26,71,71,40,62,28,60,45,59,61,49,13,49,31,43,25,44,26,27,58,17,44,43,34,28,51,40,28,74,74,60,70,27,83,43,40,38,75,78,44,68,28,45,52,48,60,57,46,68,46,70,80,42,57,71,41,84,63,58,10,62,38,64,31,56,39,35,55,63,46,55,49,41,59,48,41,41,56,50,50,43,46,39,46,73,71,34,72,65,23,45,51,28,44,40,30,31,73,36,43,67,62,33,42,73,74,70,44,56,54,69,61,46,38,44,51,25,29,31,53,18,14,32,33,16,1,47,18,9,20,33,50,13,22,50,76,38,49,41,37,47,66,67,66,52,70,57,36,31,57,50,7,48,48,19,17,57,49,14,69,59,34,51,66,40,19,49,55,34,22,45,52,42,10,39,27,50,36,49,12,54,52,33,42,71,66,72,39,71,32,35,59,31,48,20,40,36,17,49,47,41,43,50,38,47,50,53,41,21,51,52,54,45,50,49,51,52,50,51,57,53,64,75,93,119,86,67,49,57,64,44,64,72,29,49,68,40,49,31,41,20,54,61,55,15,32,41,29,40,23,27,16,57,14,35,34,44,12,40,38,27,58,41,67,64,60,25,38,38,15,31,16,42,39,4,12,44,43,10,36,54,44,5,34,74,66,68,31,47,66,56,6,44,51,41,0,22,49,43,4,25,50,51,27,45,53,51,39,44,43,26,70,72,40,62,28,59,44,60,62,50,12,49,30,44,24,44,26,26,58,18,43,44,34,28,51,40,26,73,75,59,69,26,83,43,40,39,74,79,45,68,29,46,53,48,62,56,45,69,47,69,80,42,56,70,40,84,63,58,11,62,38,65,32,56,40,36,55,64,47,56,48,42,57,50,42,42,56,49,50,42,45,38,45,74,70,34,72,66,24,46,51,26,44,40,30,32,73,37,44,68,62,33,42,72,76,69,43,56,52,67,60,46,37,45,50,24,29,30,52,17,15,31,32,16,1,48,18,9,19,33,51,13,22,50,76,37,48,38,37,46,67,67,66,52,70,58,37,29,56,50,6,48,48,19,18,57,50,15,69,59,34,49,66,40,20,48,54,36,22,44,53,40,10,39,27,49,37,50,14,54,51,33,42,71,68,71,40,72,31,35,59,32,48,20,41,36,18,50,47,40,43,50,38,46,50,52,41,20,52,53,54,46,49,49,51,51,50,52,56,52,63,74,94

Sequence (620 aa):
MENLLPIIFSTSFAYSVLRVTTPILFASLAAIISD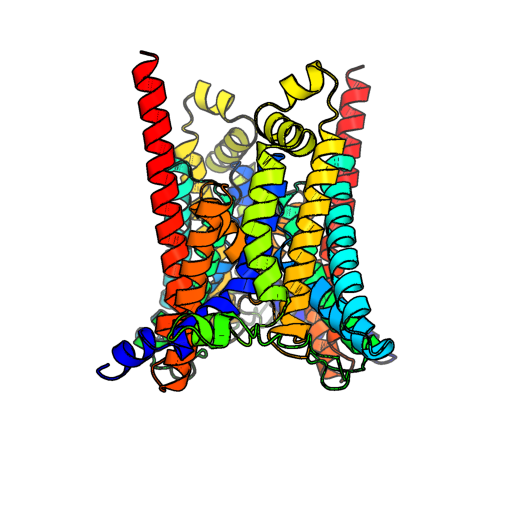KAGVINIGLEGIMLFAALMGVISSAFTQSVLIGVLCAVATGVLLSLVLAYFSLNLKSDIILTGIALNLFSSGGTVFLLFLAAQDKGISVSLQSKVVPEISIPLINSIPVLGEILSGHNILTYVSLLCVFLIHLFLYKTPLGLRIRAVGETPNAADSVGISVRRIQYMALMISGALAGLGGAYMSMGYVSWFSRDMTAGRGFIALAAEAMGRGTPLGTFLAAIIFGFADALSNVMQSLRVPAEFVQMIPYVTTILGLVIYSIKQNNKIKKYRRNQVMENLLPIIFSTSFAYSVLRVTTPILFASLAAIISDKAGVINIGLEGIMLFAALMGVISSAFTQSVLIGVLCAVATGVLLSLVLAYFSLNLKSDIILTGIALNLFSSGGTVFLLFLAAQDKGISVSLQSKVVPEISIPLINSIPVLGEILSGHNILTYVSLLCVFLIHLFLYKTPLGLRIRAVGETPNAADSVGISVRRIQYMALMISGALAGLGGAYMSMGYVSWFSRDMTAGRGFIALAAEAMGRGTPLGTFLAAIIFGFADALSNVMQSLRVPAEFVQMIPYVTTILGLVIYSIKQNNKIKKYRRNQV